Protein AF-A0A3D8I1T9-F1 (afdb_monomer_lite)

Radius of gyration: 35.29 Å; chains: 1; bounding box: 109×106×76 Å

Structure (mmCIF, N/CA/C/O backbone):
data_AF-A0A3D8I1T9-F1
#
_entry.id   AF-A0A3D8I1T9-F1
#
loop_
_atom_site.group_PDB
_atom_site.id
_atom_site.type_symbol
_atom_site.label_atom_id
_atom_site.label_alt_id
_atom_site.label_comp_id
_atom_site.label_asym_id
_atom_site.label_entity_id
_atom_site.label_seq_id
_atom_site.pdbx_PDB_ins_code
_atom_site.Cartn_x
_atom_site.Cartn_y
_atom_site.Cartn_z
_atom_site.occupancy
_atom_site.B_iso_or_equiv
_atom_site.auth_seq_id
_atom_site.auth_comp_id
_atom_site.auth_asym_id
_atom_site.auth_atom_id
_atom_site.pdbx_PDB_model_num
ATOM 1 N N . MET A 1 1 ? -14.969 22.721 32.540 1.00 66.25 1 MET A N 1
ATOM 2 C CA . MET A 1 1 ? -16.002 23.259 31.619 1.00 66.25 1 MET A CA 1
ATOM 3 C C . MET A 1 1 ? -16.688 22.075 30.941 1.00 66.25 1 MET A C 1
ATOM 5 O O . MET A 1 1 ? -16.203 20.964 31.119 1.00 66.25 1 MET A O 1
ATOM 9 N N . SER A 1 2 ? -17.805 22.265 30.230 1.00 86.94 2 SER A N 1
ATOM 10 C CA . SER A 1 2 ? -18.362 21.184 29.394 1.00 86.94 2 SER A CA 1
ATOM 11 C C . SER A 1 2 ? -17.430 20.950 28.207 1.00 86.94 2 SER A C 1
ATOM 13 O O . SER A 1 2 ? -17.032 21.927 27.578 1.00 86.94 2 SER A O 1
ATOM 15 N N . LEU A 1 3 ? -17.099 19.691 27.916 1.00 95.44 3 LEU A N 1
ATOM 16 C CA . LEU A 1 3 ? -16.288 19.310 26.757 1.00 95.44 3 LEU A CA 1
ATOM 17 C C . LEU A 1 3 ? -17.029 19.688 25.467 1.00 95.44 3 LEU A C 1
ATOM 19 O O . LEU A 1 3 ? -18.165 19.249 25.285 1.00 95.44 3 LEU A O 1
ATOM 23 N N . LYS A 1 4 ? -16.412 20.464 24.575 1.00 96.50 4 LYS A N 1
ATOM 24 C CA . LYS A 1 4 ? -16.993 20.840 23.276 1.00 96.50 4 LYS A CA 1
ATOM 25 C C . LYS A 1 4 ? -16.400 19.999 22.156 1.00 96.50 4 LYS A C 1
ATOM 27 O O . LYS A 1 4 ? -15.183 20.008 21.958 1.00 96.50 4 LYS A O 1
ATOM 32 N N . VAL A 1 5 ? -17.256 19.324 21.393 1.00 97.50 5 VAL A N 1
ATOM 33 C CA . VAL A 1 5 ? -16.841 18.408 20.323 1.00 97.50 5 VAL A CA 1
ATOM 34 C C . VAL A 1 5 ? -17.468 18.800 18.992 1.00 97.50 5 VAL A C 1
ATOM 36 O O . VAL A 1 5 ? -18.681 18.997 18.904 1.00 97.50 5 VAL A O 1
ATOM 39 N N . LEU A 1 6 ? -16.644 18.858 17.947 1.00 97.75 6 LEU A N 1
ATOM 40 C CA . LEU A 1 6 ? -17.100 18.921 16.561 1.00 97.75 6 LEU A CA 1
ATOM 41 C C . LEU A 1 6 ? -17.072 17.517 15.946 1.00 97.75 6 LEU A C 1
ATOM 43 O O . LEU A 1 6 ? -16.026 16.870 15.960 1.00 97.75 6 LEU A O 1
ATOM 47 N N . VAL A 1 7 ? -18.184 17.061 15.368 1.00 97.81 7 VAL A N 1
ATOM 48 C CA . VAL A 1 7 ? -18.268 15.773 14.658 1.00 97.81 7 VAL A CA 1
ATOM 49 C C . VAL A 1 7 ? -18.588 16.012 13.182 1.00 97.81 7 VAL A C 1
ATOM 51 O O . VAL A 1 7 ? -19.644 16.538 12.829 1.00 97.81 7 VAL A O 1
ATOM 54 N N . VAL A 1 8 ? -17.663 15.625 12.307 1.00 97.12 8 VAL A N 1
ATOM 55 C CA . VAL A 1 8 ? -17.766 15.755 10.853 1.00 97.12 8 VAL A CA 1
ATOM 56 C C . VAL A 1 8 ? -18.301 14.452 10.269 1.00 97.12 8 VAL A C 1
ATOM 58 O O . VAL A 1 8 ? -17.578 13.462 10.202 1.00 97.12 8 VAL A O 1
ATOM 61 N N . GLY A 1 9 ? -19.558 14.456 9.822 1.00 93.88 9 GLY A N 1
ATOM 62 C CA . GLY A 1 9 ? -20.265 13.271 9.328 1.00 93.88 9 GLY A CA 1
ATOM 63 C C . GLY A 1 9 ? -21.166 12.617 10.384 1.00 93.88 9 GLY A C 1
ATOM 64 O O . GLY A 1 9 ? -20.749 12.332 11.501 1.00 93.88 9 GLY A O 1
ATOM 65 N N . TYR A 1 10 ? -22.424 12.352 10.008 1.00 93.75 10 TYR A N 1
ATOM 66 C CA . TYR A 1 10 ? -23.468 11.815 10.897 1.00 93.75 10 TYR A CA 1
ATOM 67 C C . TYR A 1 10 ? -24.135 10.539 10.330 1.00 93.75 10 TYR A C 1
ATOM 69 O O . TYR A 1 10 ? -25.362 10.411 10.257 1.00 93.75 10 TYR A O 1
ATOM 77 N N . GLY A 1 11 ? -23.306 9.590 9.868 1.00 88.75 11 GLY A N 1
ATOM 78 C CA . GLY A 1 11 ? -23.700 8.184 9.637 1.00 88.75 11 GLY A CA 1
ATOM 79 C C . GLY A 1 11 ? -23.801 7.400 10.959 1.00 88.75 11 GLY A C 1
ATOM 80 O O . GLY A 1 11 ? -23.711 8.019 12.017 1.00 88.75 11 GLY A O 1
ATOM 81 N N . SER A 1 12 ? -23.951 6.061 10.961 1.00 86.88 12 SER A N 1
ATOM 82 C CA . SER A 1 12 ? -24.012 5.318 12.249 1.00 86.88 12 SER A CA 1
ATOM 83 C C . SER A 1 12 ? -22.782 5.525 13.121 1.00 86.88 12 SER A C 1
ATOM 85 O O . SER A 1 12 ? -22.929 5.653 14.331 1.00 86.88 12 SER A O 1
ATOM 87 N N . ILE A 1 13 ? -21.579 5.565 12.542 1.00 92.19 13 ILE A N 1
ATOM 88 C CA . ILE A 1 13 ? -20.362 5.716 13.344 1.00 92.19 13 ILE A CA 1
ATOM 89 C C . ILE A 1 13 ? -20.295 7.109 13.994 1.00 92.19 13 ILE A C 1
ATOM 91 O O . ILE A 1 13 ? -20.134 7.206 15.206 1.00 92.19 13 ILE A O 1
ATOM 95 N N . GLY A 1 14 ? -20.605 8.174 13.242 1.00 95.19 14 GLY A N 1
ATOM 96 C CA . GLY A 1 14 ? -20.774 9.532 13.780 1.00 95.19 14 GLY A CA 1
ATOM 97 C C . GLY A 1 14 ? -21.859 9.627 14.860 1.00 95.19 14 GLY A C 1
ATOM 98 O O . GLY A 1 14 ? -21.612 10.191 15.924 1.00 95.19 14 GLY A O 1
ATOM 99 N N . LYS A 1 15 ? -23.027 9.004 14.639 1.00 95.19 15 LYS A N 1
ATOM 100 C CA . LYS A 1 15 ? -24.106 8.895 15.641 1.00 95.19 15 LYS A CA 1
ATOM 101 C C . LYS A 1 15 ? -23.632 8.190 16.917 1.00 95.19 15 LYS A C 1
ATOM 103 O O . LYS A 1 15 ? -23.923 8.677 18.002 1.00 95.19 15 LYS A O 1
ATOM 108 N N . ARG A 1 16 ? -22.867 7.097 16.800 1.00 96.00 16 ARG A N 1
ATOM 109 C CA . ARG A 1 16 ? -22.299 6.370 17.949 1.00 96.00 16 ARG A CA 1
ATOM 110 C C . ARG A 1 16 ? -21.305 7.222 18.734 1.00 96.00 16 ARG A C 1
ATOM 112 O O . ARG A 1 16 ? -21.360 7.207 19.957 1.00 96.00 16 ARG A O 1
ATOM 119 N N . HIS A 1 17 ? -20.421 7.976 18.076 1.00 97.81 17 HIS A N 1
ATOM 120 C CA . HIS A 1 17 ? -19.531 8.897 18.795 1.00 97.81 17 HIS A CA 1
ATOM 121 C C . HIS A 1 17 ? -20.321 9.948 19.575 1.00 97.81 17 HIS A C 1
ATOM 123 O O . HIS A 1 17 ? -20.006 10.199 20.733 1.00 97.81 17 HIS A O 1
ATOM 129 N N . VAL A 1 18 ? -21.363 10.522 18.969 1.00 97.25 18 VAL A N 1
ATOM 130 C CA . VAL A 1 18 ? -22.252 11.488 19.629 1.00 97.25 18 VAL A CA 1
ATOM 131 C C . VAL A 1 18 ? -22.944 10.865 20.841 1.00 97.25 18 VAL A C 1
ATOM 133 O O . VAL A 1 18 ? -22.768 11.368 21.947 1.00 97.25 18 VAL A O 1
ATOM 136 N N . GLU A 1 19 ? -23.599 9.714 20.669 1.00 97.06 19 GLU A N 1
ATOM 137 C CA . GLU A 1 19 ? -24.240 8.958 21.753 1.00 97.06 19 GLU A CA 1
ATOM 138 C C . GLU A 1 19 ? -23.264 8.682 22.911 1.00 97.06 19 GLU A C 1
ATOM 140 O O . GLU A 1 19 ? -23.587 8.911 24.078 1.00 97.06 19 GLU A O 1
ATOM 145 N N . VAL A 1 20 ? -22.045 8.229 22.600 1.00 97.44 20 VAL A N 1
ATOM 146 C CA . VAL A 1 20 ? -21.005 7.919 23.590 1.00 97.44 20 VAL A CA 1
ATOM 147 C C . VAL A 1 20 ? -20.502 9.179 24.302 1.00 97.44 20 VAL A C 1
ATOM 149 O O . VAL A 1 20 ? -20.332 9.172 25.522 1.00 97.44 20 VAL A O 1
ATOM 152 N N . LEU A 1 21 ? -20.270 10.276 23.585 1.00 97.31 21 LEU A N 1
ATOM 153 C CA . LEU A 1 21 ? -19.734 11.509 24.168 1.00 97.31 21 LEU A CA 1
ATOM 154 C C . LEU A 1 21 ? -20.775 12.249 25.017 1.00 97.31 21 LEU A C 1
ATOM 156 O O . LEU A 1 21 ? -20.444 12.774 26.083 1.00 97.31 21 LEU A O 1
ATOM 160 N N . GLU A 1 22 ? -22.041 12.227 24.616 1.00 95.50 22 GLU A N 1
ATOM 161 C CA . GLU A 1 22 ? -23.148 12.710 25.443 1.00 95.50 22 GLU A CA 1
ATOM 162 C C . GLU A 1 22 ? -23.305 11.827 26.696 1.00 95.50 22 GLU A C 1
ATOM 164 O O . GLU A 1 22 ? -23.245 12.330 27.820 1.00 95.50 22 GLU A O 1
ATOM 169 N N . THR A 1 23 ? -23.389 10.502 26.525 1.00 95.81 23 THR A N 1
ATOM 170 C CA . THR A 1 23 ? -23.669 9.539 27.611 1.00 95.81 23 THR A CA 1
ATOM 171 C C . THR A 1 23 ? -22.547 9.415 28.644 1.00 95.81 23 THR A C 1
ATOM 173 O O . THR A 1 23 ? -22.829 9.278 29.840 1.00 95.81 23 THR A O 1
ATOM 176 N N . TYR A 1 24 ? -21.283 9.422 28.207 1.00 96.25 24 TYR A N 1
ATOM 177 C CA . TYR A 1 24 ? -20.128 9.137 29.067 1.00 96.25 24 TYR A CA 1
ATOM 178 C C . TYR A 1 24 ? -19.288 10.368 29.418 1.00 96.25 24 TYR A C 1
ATOM 180 O O . TYR A 1 24 ? -18.513 10.283 30.366 1.00 96.25 24 TYR A O 1
ATOM 188 N N . PHE A 1 25 ? -19.429 11.498 28.715 1.00 96.12 25 PHE A N 1
ATOM 189 C CA . PHE A 1 25 ? -18.633 12.709 28.975 1.00 96.12 25 PHE A CA 1
ATOM 190 C C . PHE A 1 25 ? -19.479 13.963 29.233 1.00 96.12 25 PHE A C 1
ATOM 192 O O . PHE A 1 25 ? -18.914 14.973 29.666 1.00 96.12 25 PHE A O 1
ATOM 199 N N . ASN A 1 26 ? -20.800 13.918 29.005 1.00 94.50 26 ASN A N 1
ATOM 200 C CA . ASN A 1 26 ? -21.683 15.091 29.008 1.00 94.50 26 ASN A CA 1
ATOM 201 C C . ASN A 1 26 ? -21.150 16.197 28.068 1.00 94.50 26 ASN A C 1
ATOM 203 O O . ASN A 1 26 ? -21.009 17.369 28.441 1.00 94.50 26 ASN A O 1
ATOM 207 N N . ALA A 1 27 ? -20.757 15.784 26.861 1.00 95.88 27 ALA A N 1
ATOM 208 C CA . ALA A 1 27 ? -20.202 16.661 25.841 1.00 95.88 27 ALA A CA 1
ATOM 209 C C . ALA A 1 27 ? -21.270 17.562 25.194 1.00 95.88 27 ALA A C 1
ATOM 211 O O . ALA A 1 27 ? -22.424 17.175 25.040 1.00 95.88 27 ALA A O 1
ATOM 212 N N . GLN A 1 28 ? -20.861 18.758 24.775 1.00 95.75 28 GLN A N 1
ATOM 213 C CA . GLN A 1 28 ? -21.628 19.633 23.890 1.00 95.75 28 GLN A CA 1
ATOM 214 C C . GLN A 1 28 ? -21.209 19.354 22.447 1.00 95.75 28 GLN A C 1
ATOM 216 O O . GLN A 1 28 ? -20.051 19.571 22.084 1.00 95.75 28 GLN A O 1
ATOM 221 N N . ILE A 1 29 ? -22.149 18.872 21.639 1.00 96.25 29 ILE A N 1
ATOM 222 C CA . ILE A 1 29 ? -21.902 18.418 20.271 1.00 96.25 29 ILE A CA 1
ATOM 223 C C . ILE A 1 29 ? -22.267 19.509 19.257 1.00 96.25 29 ILE A C 1
ATOM 225 O O . ILE A 1 29 ? -23.276 20.201 19.383 1.00 96.25 29 ILE A O 1
ATOM 229 N N . THR A 1 30 ? -21.448 19.656 18.221 1.00 96.75 30 THR A N 1
ATOM 230 C CA . THR A 1 30 ? -21.776 20.384 16.986 1.00 96.75 30 THR A CA 1
ATOM 231 C C . THR A 1 30 ? -21.455 19.491 15.795 1.00 96.75 30 THR A C 1
ATOM 233 O O . THR A 1 30 ? -20.473 18.748 15.825 1.00 96.75 30 THR A O 1
ATOM 236 N N . LEU A 1 31 ? -22.287 19.538 14.756 1.00 96.81 31 LEU A N 1
ATOM 237 C CA . LEU A 1 31 ? -22.197 18.628 13.614 1.00 96.81 31 LEU A CA 1
ATOM 238 C C . LEU A 1 31 ? -21.787 19.359 12.332 1.00 96.81 31 LEU A C 1
ATOM 240 O O . LEU A 1 31 ? -22.260 20.463 12.068 1.00 96.81 31 LEU A O 1
ATOM 244 N N . ILE A 1 32 ? -20.998 18.696 11.483 1.00 95.69 32 ILE A N 1
ATOM 245 C CA . ILE A 1 32 ? -20.982 18.974 10.039 1.00 95.69 32 ILE A CA 1
ATOM 246 C C . ILE A 1 32 ? -21.773 17.873 9.339 1.00 95.69 32 ILE A C 1
ATOM 248 O O . ILE A 1 32 ? -21.397 16.697 9.390 1.00 95.69 32 ILE A O 1
ATOM 252 N N . SER A 1 33 ? -22.888 18.240 8.710 1.00 92.06 33 SER A N 1
ATOM 253 C CA . SER A 1 33 ? -23.780 17.306 8.022 1.00 92.06 33 SER A CA 1
ATOM 254 C C . SER A 1 33 ? -24.688 18.039 7.037 1.00 92.06 33 SER A C 1
ATOM 256 O O . SER A 1 33 ? -25.232 19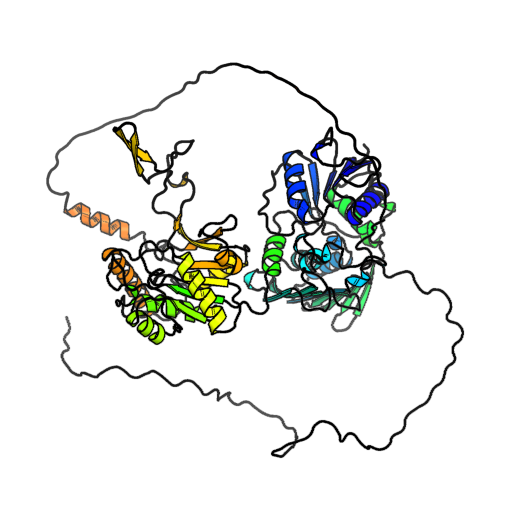.090 7.353 1.00 92.06 33 SER A O 1
ATOM 258 N N . HIS A 1 34 ? -24.935 17.437 5.871 1.00 86.56 34 HIS A N 1
ATOM 259 C CA . HIS A 1 34 ? -25.978 17.898 4.945 1.00 86.56 34 HIS A CA 1
ATOM 260 C C . HIS A 1 34 ? -27.396 17.467 5.373 1.00 86.56 34 HIS A C 1
ATOM 262 O O . HIS A 1 34 ? -28.374 17.835 4.726 1.00 86.56 34 HIS A O 1
ATOM 268 N N . GLN A 1 35 ? -27.531 16.655 6.430 1.00 87.56 35 GLN A N 1
ATOM 269 C CA . GLN A 1 35 ? -28.838 16.289 6.983 1.00 87.56 35 GLN A CA 1
ATOM 270 C C . GLN A 1 35 ? -29.417 17.475 7.781 1.00 87.56 35 GLN A C 1
ATOM 272 O O . GLN A 1 35 ? -28.667 18.103 8.530 1.00 87.56 35 GLN A O 1
ATOM 277 N N . PRO A 1 36 ? -30.732 17.757 7.695 1.00 84.19 36 PRO A N 1
ATOM 278 C CA . PRO A 1 36 ? -31.375 18.838 8.442 1.00 84.19 36 PRO A CA 1
ATOM 279 C C . PRO A 1 36 ? -31.497 18.466 9.929 1.00 84.19 36 PRO A C 1
ATOM 281 O O . PRO A 1 36 ? -32.510 17.928 10.375 1.00 84.19 36 PRO A O 1
ATOM 284 N N . LEU A 1 37 ? -30.430 18.717 10.688 1.00 89.12 37 LEU A N 1
ATOM 285 C CA . LEU A 1 37 ? -30.287 18.348 12.097 1.00 89.12 37 LEU A CA 1
ATOM 286 C C . LEU A 1 37 ? -30.089 19.592 12.980 1.00 89.12 37 LEU A C 1
ATOM 288 O O . LEU A 1 37 ? -29.505 20.579 12.525 1.00 89.12 37 LEU A O 1
ATOM 292 N N . PRO A 1 38 ? -30.513 19.556 14.258 1.00 83.25 38 PRO A N 1
ATOM 293 C CA . PRO A 1 38 ? -30.155 20.587 15.227 1.00 83.25 38 PRO A CA 1
ATOM 294 C C . PRO A 1 38 ? -28.632 20.725 15.349 1.00 83.25 38 PRO A C 1
ATOM 296 O O . PRO A 1 38 ? -27.915 19.727 15.353 1.00 83.25 38 PRO A O 1
ATOM 299 N N . HIS A 1 39 ? -28.145 21.962 15.475 1.00 82.81 39 HIS A N 1
ATOM 300 C CA . HIS A 1 39 ? -26.720 22.279 15.666 1.00 82.81 39 HIS A CA 1
ATOM 301 C C . HIS A 1 39 ? -25.776 21.709 14.583 1.00 82.81 39 HIS A C 1
ATOM 303 O O . HIS A 1 39 ? -24.593 21.473 14.847 1.00 82.81 39 HIS A O 1
ATOM 309 N N . ALA A 1 40 ? -26.289 21.515 13.362 1.00 92.75 40 ALA A N 1
ATOM 310 C CA . ALA A 1 40 ? -25.510 21.126 12.193 1.00 92.75 40 ALA A CA 1
ATOM 311 C C . ALA A 1 40 ? -25.221 22.310 11.258 1.00 92.75 40 ALA A C 1
ATOM 313 O O . ALA A 1 40 ? -26.088 23.147 11.011 1.00 92.75 40 ALA A O 1
ATOM 314 N N . TYR A 1 41 ? -24.008 22.329 10.708 1.00 93.94 41 TYR A N 1
ATOM 315 C CA . TYR A 1 41 ? -23.566 23.204 9.618 1.00 93.94 41 TYR A CA 1
ATOM 316 C C . TYR A 1 41 ? -23.337 22.349 8.362 1.00 93.94 41 TYR A C 1
ATOM 318 O O . TYR A 1 41 ? -22.987 21.169 8.482 1.00 93.94 41 TYR A O 1
ATOM 326 N N . ALA A 1 42 ? -23.516 22.901 7.157 1.00 91.12 42 ALA A N 1
ATOM 327 C CA . ALA A 1 42 ? -23.395 22.094 5.939 1.00 91.12 42 ALA A CA 1
ATOM 328 C C . ALA A 1 42 ? -21.931 21.825 5.546 1.00 91.12 42 ALA A C 1
ATOM 330 O O . ALA A 1 42 ? -21.655 20.830 4.871 1.00 91.12 42 ALA A O 1
ATOM 331 N N . SER A 1 43 ? -20.992 22.664 5.996 1.00 91.88 43 SER A N 1
ATOM 332 C CA . SER A 1 43 ? -19.556 22.538 5.729 1.00 91.88 43 SER A CA 1
ATOM 333 C C . SER A 1 43 ? -18.687 23.069 6.880 1.00 91.88 43 SER A C 1
ATOM 335 O O . SER A 1 43 ? -19.149 23.826 7.734 1.00 91.88 43 SER A O 1
ATOM 337 N N . LEU A 1 44 ? -17.400 22.696 6.899 1.00 91.44 44 LEU A N 1
ATOM 338 C CA . LEU A 1 44 ? -16.417 23.232 7.856 1.00 91.44 44 LEU A CA 1
ATOM 339 C C . LEU A 1 44 ? -16.182 24.742 7.669 1.00 91.44 44 LEU A C 1
ATOM 341 O O . LEU A 1 44 ? -15.853 25.435 8.628 1.00 91.44 44 LEU A O 1
ATOM 345 N N . GLN A 1 45 ? -16.359 25.247 6.446 1.00 89.62 45 GLN A N 1
ATOM 346 C CA . GLN A 1 45 ? -16.190 26.650 6.067 1.00 89.62 45 GLN A CA 1
ATOM 347 C C . GLN A 1 45 ? -17.292 27.558 6.640 1.00 89.62 45 GLN A C 1
ATOM 349 O O . GLN A 1 45 ? -17.065 28.751 6.821 1.00 89.62 45 GLN A O 1
ATOM 354 N N . GLU A 1 46 ? -18.471 27.006 6.936 1.00 89.62 46 GLU A N 1
ATOM 355 C CA . GLU A 1 46 ? -19.601 27.734 7.534 1.00 89.62 46 GLU A CA 1
ATOM 356 C C . GLU A 1 46 ? -19.501 27.878 9.062 1.00 89.62 46 GLU A C 1
ATOM 358 O O . GLU A 1 46 ? -20.298 28.602 9.662 1.00 89.62 46 GLU A O 1
ATOM 363 N N . LEU A 1 47 ? -18.540 27.210 9.716 1.00 91.31 47 LEU A N 1
ATOM 364 C CA . LEU A 1 47 ? -18.361 27.316 11.165 1.00 91.31 47 LEU A CA 1
ATOM 365 C C . LEU A 1 47 ? -17.841 28.710 11.557 1.00 91.31 47 LEU A C 1
ATOM 367 O O . LEU A 1 47 ? -16.723 29.069 11.186 1.00 91.31 47 LEU A O 1
ATOM 371 N N . PRO A 1 48 ? -18.563 29.473 12.402 1.00 84.44 48 PRO A N 1
ATOM 372 C CA . PRO A 1 48 ? -18.161 30.836 12.757 1.00 84.44 48 PRO A CA 1
ATOM 373 C C . PRO A 1 48 ? -16.894 30.894 13.626 1.00 84.44 48 PRO A C 1
ATOM 375 O O . PRO A 1 48 ? -16.200 31.908 13.634 1.00 84.44 48 PRO A O 1
ATOM 378 N N . GLN A 1 49 ? -16.588 29.831 14.379 1.00 90.00 49 GLN A N 1
ATOM 379 C CA . GLN A 1 49 ? -15.395 29.733 15.226 1.00 90.00 49 GLN A CA 1
ATOM 380 C C . GLN A 1 49 ? -14.856 28.299 15.248 1.00 90.00 49 GLN A C 1
ATOM 382 O O . GLN A 1 49 ? -15.085 27.551 16.198 1.00 90.00 49 GLN A O 1
ATOM 387 N N . ILE A 1 50 ? -14.105 27.909 14.214 1.00 91.31 50 ILE A N 1
ATOM 388 C CA . ILE A 1 50 ? -13.567 26.543 14.107 1.00 91.31 50 ILE A CA 1
ATOM 389 C C . ILE A 1 50 ? -12.673 26.143 15.293 1.00 91.31 50 ILE A C 1
ATOM 391 O O . ILE A 1 50 ? -12.693 24.993 15.693 1.00 91.31 50 ILE A O 1
ATOM 395 N N . ASN A 1 51 ? -11.969 27.088 15.927 1.00 92.69 51 ASN A N 1
ATOM 396 C CA . ASN A 1 51 ? -11.095 26.826 17.080 1.00 92.69 51 ASN A CA 1
ATOM 397 C C . ASN A 1 51 ? -11.814 26.764 18.448 1.00 92.69 51 ASN A C 1
ATOM 399 O O . ASN A 1 51 ? -11.151 26.588 19.476 1.00 92.69 51 ASN A O 1
ATOM 403 N N . ALA A 1 52 ? -13.145 26.896 18.491 1.00 93.75 52 ALA A N 1
ATOM 404 C CA . ALA A 1 52 ? -13.925 26.914 19.735 1.00 93.75 52 ALA A CA 1
ATOM 405 C C . ALA A 1 52 ? -14.167 25.528 20.368 1.00 93.75 52 ALA A C 1
ATOM 407 O O . ALA A 1 52 ? -14.703 25.465 21.478 1.00 93.75 52 ALA A O 1
ATOM 408 N N . PHE A 1 53 ? -13.793 24.440 19.685 1.00 96.06 53 PHE A N 1
ATOM 409 C CA . PHE A 1 53 ? -13.948 23.065 20.170 1.00 96.06 53 PHE A CA 1
ATOM 410 C C . PHE A 1 53 ? -12.649 22.533 20.784 1.00 96.06 53 PHE A C 1
ATOM 412 O O . PHE A 1 53 ? -11.543 22.943 20.404 1.00 96.06 53 PHE A O 1
ATOM 419 N N . ASP A 1 54 ? -12.792 21.604 21.721 1.00 95.25 54 ASP A N 1
ATOM 420 C CA . ASP A 1 54 ? -11.688 20.931 22.407 1.00 95.25 54 ASP A CA 1
ATOM 421 C C . ASP A 1 54 ? -11.243 19.681 21.630 1.00 95.25 54 ASP A C 1
ATOM 423 O O . ASP A 1 54 ? -10.056 19.359 21.575 1.00 95.25 54 ASP A O 1
ATOM 427 N N . TYR A 1 55 ? -12.205 19.010 20.988 1.00 97.38 55 TYR A N 1
ATOM 428 C CA . TYR A 1 55 ? -12.028 17.728 20.313 1.00 97.38 55 TYR A CA 1
ATOM 429 C C . TYR A 1 55 ? -12.770 17.695 18.969 1.00 97.38 55 TYR A C 1
ATOM 431 O O . TYR A 1 55 ? -13.881 18.214 18.847 1.00 97.38 55 TYR A O 1
ATOM 439 N N . TYR A 1 56 ? -12.148 17.089 17.959 1.00 98.00 56 TYR A N 1
ATOM 440 C CA . TYR A 1 56 ? -12.627 17.072 16.577 1.00 98.00 56 TYR A CA 1
ATOM 441 C C . TYR A 1 56 ? -12.666 15.620 16.105 1.00 98.00 56 TYR A C 1
ATOM 443 O O . TYR A 1 56 ? -11.662 14.919 16.206 1.00 98.00 56 TYR A O 1
ATOM 451 N N . ILE A 1 57 ? -13.807 15.164 15.597 1.00 98.25 57 ILE A N 1
ATOM 452 C CA . ILE A 1 57 ? -14.016 13.799 15.105 1.00 98.25 57 ILE A CA 1
ATOM 453 C C . ILE A 1 57 ? -14.346 13.852 13.619 1.00 98.25 57 ILE A C 1
ATOM 455 O O . ILE A 1 57 ? -15.282 14.538 13.215 1.00 98.25 57 ILE A O 1
ATOM 459 N N . ILE A 1 58 ? -13.616 13.089 12.812 1.00 97.75 58 ILE A N 1
ATOM 460 C CA . ILE A 1 58 ? -13.911 12.848 11.402 1.00 97.75 58 ILE A CA 1
ATOM 461 C C . ILE A 1 58 ? -14.529 11.453 11.293 1.00 97.75 58 ILE A C 1
ATOM 463 O O . ILE A 1 58 ? -13.842 10.450 11.450 1.00 97.75 58 ILE A O 1
ATOM 467 N N . ALA A 1 59 ? -15.837 11.422 11.046 1.00 96.12 59 ALA A N 1
ATOM 468 C CA . ALA A 1 59 ? -16.698 10.242 10.925 1.00 96.12 59 ALA A CA 1
ATOM 469 C C . ALA A 1 59 ? -17.510 10.279 9.605 1.00 96.12 59 ALA A C 1
ATOM 471 O O . ALA A 1 59 ? -18.642 9.791 9.505 1.00 96.12 59 ALA A O 1
ATOM 472 N N . SER A 1 60 ? -16.942 10.939 8.595 1.00 92.00 60 SER A N 1
ATOM 473 C CA . SER A 1 60 ? -17.438 11.017 7.220 1.00 92.00 60 SER A CA 1
ATOM 474 C C . SER A 1 60 ? -17.105 9.735 6.435 1.00 92.00 60 SER A C 1
ATOM 476 O O . SER A 1 60 ? -16.396 8.882 6.950 1.00 92.00 60 SER A O 1
ATOM 478 N N . PRO A 1 61 ? -17.557 9.571 5.179 1.00 87.25 61 PRO A N 1
ATOM 479 C CA . PRO A 1 61 ? -17.023 8.522 4.309 1.00 87.25 61 PRO A CA 1
ATOM 480 C C . PRO A 1 61 ? -15.505 8.660 4.105 1.00 87.25 61 PRO A C 1
ATOM 482 O O . PRO A 1 61 ? -15.011 9.783 3.970 1.00 87.25 61 PRO A O 1
ATOM 485 N N . THR A 1 62 ? -14.797 7.530 4.010 1.00 88.62 62 THR A N 1
ATOM 486 C CA . THR A 1 62 ? -13.325 7.447 3.941 1.00 88.62 62 THR A CA 1
ATOM 487 C C . THR A 1 62 ? -12.704 8.368 2.891 1.00 88.62 62 THR A C 1
ATOM 489 O O . THR A 1 62 ? -11.783 9.111 3.208 1.00 88.62 62 THR A O 1
ATOM 492 N N . HIS A 1 63 ? -13.265 8.417 1.678 1.00 86.12 63 HIS A N 1
ATOM 493 C CA . HIS A 1 63 ? -12.776 9.271 0.580 1.00 86.12 63 HIS A CA 1
ATOM 494 C C . HIS A 1 63 ? -12.836 10.789 0.852 1.00 86.12 63 HIS A C 1
ATOM 496 O O . HIS A 1 63 ? -12.396 11.592 0.033 1.00 86.12 63 HIS A O 1
ATOM 502 N N . LYS A 1 64 ? -13.412 11.213 1.986 1.00 91.00 64 LYS A N 1
ATOM 503 C CA . LYS A 1 64 ? -13.392 12.605 2.464 1.00 91.00 64 LYS A CA 1
ATOM 504 C C . LYS A 1 64 ? -12.436 12.832 3.637 1.00 91.00 64 LYS A C 1
ATOM 506 O O . LYS A 1 64 ? -12.231 13.979 4.030 1.00 91.00 64 LYS A O 1
ATOM 511 N N . HIS A 1 65 ? -11.842 11.778 4.204 1.00 93.44 65 HIS A N 1
ATOM 512 C CA . HIS A 1 65 ? -10.947 11.882 5.360 1.00 93.44 65 HIS A CA 1
ATOM 513 C C . HIS A 1 65 ? -9.742 12.770 5.065 1.00 93.44 65 HIS A C 1
ATOM 515 O O . HIS A 1 65 ? -9.428 13.634 5.878 1.00 93.44 65 HIS A O 1
ATOM 521 N N . PHE A 1 66 ? -9.114 12.622 3.894 1.00 93.00 66 PHE A N 1
ATOM 522 C CA . PHE A 1 66 ? -7.969 13.447 3.507 1.00 93.00 66 PHE A CA 1
ATOM 523 C C . PHE A 1 66 ? -8.312 14.941 3.437 1.00 93.00 66 PHE A C 1
ATOM 525 O O . PHE A 1 66 ? -7.595 15.760 4.011 1.00 93.00 66 PHE A O 1
ATOM 532 N N . GLU A 1 67 ? -9.423 15.307 2.790 1.00 94.06 67 GLU A N 1
ATOM 533 C CA . GLU A 1 67 ? -9.858 16.705 2.690 1.00 94.06 67 GLU A CA 1
ATOM 534 C C . GLU A 1 67 ? -10.171 17.290 4.074 1.00 94.06 67 GLU A C 1
ATOM 536 O O . GLU A 1 67 ? -9.600 18.317 4.453 1.00 94.06 67 GLU A O 1
ATOM 541 N N . HIS A 1 68 ? -11.017 16.609 4.855 1.00 95.50 68 HIS A N 1
ATOM 542 C CA . HIS A 1 68 ? -11.411 17.062 6.188 1.00 95.50 68 HIS A CA 1
ATOM 543 C C . HIS A 1 68 ? -10.216 17.154 7.149 1.00 95.50 68 HIS A C 1
ATOM 545 O O . HIS A 1 68 ? -10.099 18.143 7.875 1.00 95.50 68 HIS A O 1
ATOM 551 N N . LEU A 1 69 ? -9.309 16.169 7.139 1.00 95.81 69 LEU A N 1
ATOM 552 C CA . LEU A 1 69 ? -8.128 16.161 8.003 1.00 95.81 69 LEU A CA 1
ATOM 553 C C . LEU A 1 69 ? -7.158 17.274 7.616 1.00 95.81 69 LEU A C 1
ATOM 555 O O . LEU A 1 69 ? -6.740 18.033 8.487 1.00 95.81 69 LEU A O 1
ATOM 559 N N . ARG A 1 70 ? -6.856 17.429 6.319 1.00 94.88 70 ARG A N 1
ATOM 560 C CA . ARG A 1 70 ? -5.986 18.507 5.827 1.00 94.88 70 ARG A CA 1
ATOM 561 C C . ARG A 1 70 ? -6.549 19.879 6.186 1.00 94.88 70 ARG A C 1
ATOM 563 O O . ARG A 1 70 ? -5.788 20.762 6.573 1.00 94.88 70 ARG A O 1
ATOM 570 N N . MET A 1 71 ? -7.864 20.070 6.071 1.00 94.25 71 MET A N 1
ATOM 571 C CA . MET A 1 71 ? -8.519 21.316 6.470 1.00 94.25 71 MET A CA 1
ATOM 572 C C . MET A 1 71 ? -8.411 21.569 7.974 1.00 94.25 71 MET A C 1
ATOM 574 O O . MET A 1 71 ? -7.938 22.635 8.363 1.00 94.25 71 MET A O 1
ATOM 578 N N . LEU A 1 72 ? -8.813 20.611 8.815 1.00 95.69 72 LEU A N 1
ATOM 579 C CA . LEU A 1 72 ? -8.767 20.771 10.272 1.00 95.69 72 LEU A CA 1
ATOM 580 C C . LEU A 1 72 ? -7.337 21.003 10.771 1.00 95.69 72 LEU A C 1
ATOM 582 O O . LEU A 1 72 ? -7.107 21.935 11.531 1.00 95.69 72 LEU A O 1
ATOM 586 N N . ASP A 1 73 ? -6.365 20.234 10.284 1.00 95.12 73 ASP A N 1
ATOM 587 C CA . ASP A 1 73 ? -4.961 20.366 10.685 1.00 95.12 73 ASP A CA 1
ATOM 588 C C . ASP A 1 73 ? -4.292 21.664 10.175 1.00 95.12 73 ASP A C 1
ATOM 590 O O . ASP A 1 73 ? -3.296 22.118 10.734 1.00 95.12 73 ASP A O 1
ATOM 594 N N . THR A 1 74 ? -4.864 22.309 9.150 1.00 93.44 74 THR A N 1
ATOM 595 C CA . THR A 1 74 ? -4.435 23.643 8.681 1.00 93.44 74 THR A CA 1
ATOM 596 C C . THR A 1 74 ? -5.093 24.780 9.471 1.00 93.44 74 THR A C 1
ATOM 598 O O . THR A 1 74 ? -4.457 25.802 9.731 1.00 93.44 74 THR A O 1
ATOM 601 N N . LEU A 1 75 ? -6.381 24.641 9.808 1.00 91.69 75 LEU A N 1
ATOM 602 C CA . LEU A 1 75 ? -7.211 25.704 10.396 1.00 91.69 75 LEU A CA 1
ATOM 603 C C . LEU A 1 75 ? -7.182 25.729 11.934 1.00 91.69 75 LEU A C 1
ATOM 605 O O . LEU A 1 75 ? -7.510 26.755 12.542 1.00 91.69 75 LEU A O 1
ATOM 609 N N . CYS A 1 76 ? -6.802 24.616 12.557 1.00 93.12 76 CYS A N 1
ATOM 610 C CA . CYS A 1 76 ? -6.696 24.461 14.001 1.00 93.12 76 CYS A CA 1
ATOM 611 C C . CYS A 1 76 ? -5.243 24.339 14.469 1.00 93.12 76 CYS A C 1
ATOM 613 O O . CYS A 1 76 ? -4.358 23.905 13.733 1.00 93.12 76 CYS A O 1
ATOM 615 N N . GLU A 1 77 ? -5.002 24.720 15.721 1.00 93.62 77 GLU A N 1
ATOM 616 C CA . GLU A 1 77 ? -3.694 24.636 16.369 1.00 93.62 77 GLU A CA 1
ATOM 617 C C . GLU A 1 77 ? -3.864 24.261 17.846 1.00 93.62 77 GLU A C 1
ATOM 619 O O . GLU A 1 77 ? -4.784 24.738 18.518 1.00 93.62 77 GLU A O 1
ATOM 624 N N . ASN A 1 78 ? -2.980 23.394 18.349 1.00 94.88 78 ASN A N 1
ATOM 625 C CA . ASN A 1 78 ? -3.029 22.794 19.684 1.00 94.88 78 ASN A CA 1
ATOM 626 C C . ASN A 1 78 ? -4.346 22.045 19.984 1.00 94.88 78 ASN A C 1
ATOM 628 O O . ASN A 1 78 ? -4.837 22.071 21.116 1.00 94.88 78 ASN A O 1
ATOM 632 N N . LYS A 1 79 ? -4.941 21.389 18.977 1.00 95.19 79 LYS A N 1
ATOM 633 C CA . LYS A 1 79 ? -6.187 20.613 19.111 1.00 95.19 79 LYS A CA 1
ATOM 634 C C . LYS A 1 79 ? -5.963 19.104 19.016 1.00 95.19 79 LYS A C 1
ATOM 636 O O . LYS A 1 79 ? -4.939 18.639 18.517 1.00 95.19 79 LYS A O 1
ATOM 641 N N . ILE A 1 80 ? -6.954 18.342 19.481 1.00 95.38 80 ILE A N 1
ATOM 642 C CA . ILE A 1 80 ? -7.013 16.886 19.324 1.00 95.38 80 ILE A CA 1
ATOM 643 C C . ILE A 1 80 ? -7.966 16.551 18.174 1.00 95.38 80 ILE A C 1
ATOM 645 O O . ILE A 1 80 ? -9.158 16.856 18.251 1.00 95.38 80 ILE A O 1
ATOM 649 N N . ILE A 1 81 ? -7.455 15.891 17.138 1.00 96.50 81 ILE A N 1
ATOM 650 C CA . ILE A 1 81 ? -8.230 15.424 15.985 1.00 96.50 81 ILE A CA 1
ATOM 651 C C . ILE A 1 81 ? -8.247 13.893 16.003 1.00 96.50 81 ILE A C 1
ATOM 653 O O . ILE A 1 81 ? -7.217 13.238 16.141 1.00 96.50 81 ILE A O 1
ATOM 657 N N . PHE A 1 82 ? -9.425 13.308 15.862 1.00 96.50 82 PHE A N 1
ATOM 658 C CA . PHE A 1 82 ? -9.643 11.873 15.764 1.00 96.50 82 PHE A CA 1
ATOM 659 C C . PHE A 1 82 ? -10.289 11.559 14.417 1.00 96.50 82 PHE A C 1
ATOM 661 O O . PHE A 1 82 ? -11.243 12.225 14.016 1.00 96.50 82 PHE A O 1
ATOM 668 N N . VAL A 1 83 ? -9.770 10.557 13.717 1.00 96.00 83 VAL A N 1
ATOM 669 C CA . VAL A 1 83 ? -10.224 10.154 12.382 1.00 96.00 83 VAL A CA 1
ATOM 670 C C . VAL A 1 83 ? -10.649 8.698 12.433 1.00 96.00 83 VAL A C 1
ATOM 672 O O . VAL A 1 83 ? -9.884 7.853 12.897 1.00 96.00 83 VAL A O 1
ATOM 675 N N . GLU A 1 84 ? -11.860 8.389 11.981 1.00 95.06 84 GLU A N 1
ATOM 676 C CA . GLU A 1 84 ? -12.326 7.004 11.927 1.00 95.06 84 GLU A CA 1
ATOM 677 C C . GLU A 1 84 ? -11.530 6.140 10.941 1.00 95.06 84 GLU A C 1
ATOM 679 O O . GLU A 1 84 ? -10.833 6.641 10.054 1.00 95.06 84 GLU A O 1
ATOM 684 N N . LYS A 1 85 ? -11.600 4.817 11.129 1.00 92.12 85 LYS A N 1
ATOM 685 C CA . LYS A 1 85 ? -10.862 3.857 10.294 1.00 92.12 85 LYS A CA 1
ATOM 686 C C . LYS A 1 85 ? -11.607 3.548 8.981 1.00 92.12 85 LYS A C 1
ATOM 688 O O . LYS A 1 85 ? -12.837 3.469 8.987 1.00 92.12 85 LYS A O 1
ATOM 693 N N . PRO A 1 86 ? -10.885 3.222 7.892 1.00 88.88 86 PRO A N 1
ATOM 694 C CA . PRO A 1 86 ? -9.442 3.395 7.721 1.00 88.88 86 PRO A CA 1
ATOM 695 C C . PRO A 1 86 ? -9.096 4.880 7.539 1.00 88.88 86 PRO A C 1
ATOM 697 O O . PRO A 1 86 ? -9.942 5.681 7.151 1.00 88.88 86 PRO A O 1
ATOM 700 N N . LEU A 1 87 ? -7.839 5.247 7.809 1.00 88.81 87 LEU A N 1
ATOM 701 C CA . LEU A 1 87 ? -7.397 6.644 7.750 1.00 88.81 87 LEU A CA 1
ATOM 702 C C . LEU A 1 87 ? -7.679 7.270 6.374 1.00 88.81 87 LEU A C 1
ATOM 704 O O . LEU A 1 87 ? -8.296 8.327 6.315 1.00 88.81 87 LEU A O 1
ATOM 708 N N . PHE A 1 88 ? -7.285 6.584 5.297 1.00 87.56 88 PHE A N 1
ATOM 709 C CA . PHE A 1 88 ? -7.562 6.951 3.906 1.00 87.56 88 PHE A CA 1
ATOM 710 C C . PHE A 1 88 ? -7.861 5.694 3.068 1.00 87.56 88 PHE A C 1
ATOM 712 O O . PHE A 1 88 ? -7.516 4.574 3.448 1.00 87.56 88 PHE A O 1
ATOM 719 N N . GLU A 1 89 ? -8.460 5.887 1.898 1.00 82.88 89 GLU A N 1
ATOM 720 C CA . GLU A 1 89 ? -8.730 4.873 0.872 1.00 82.88 89 GLU A CA 1
ATOM 721 C C . GLU A 1 89 ? -7.528 4.592 -0.053 1.00 82.88 89 GLU A C 1
ATOM 723 O O . GLU A 1 89 ? -7.522 3.608 -0.802 1.00 82.88 89 GLU A O 1
ATOM 728 N N . GLN A 1 90 ? -6.517 5.460 -0.021 1.00 76.31 90 GLN A N 1
ATOM 729 C CA . GLN A 1 90 ? -5.267 5.383 -0.780 1.00 76.31 90 GLN A CA 1
ATOM 730 C C . GLN A 1 90 ? -4.132 6.076 -0.011 1.00 76.31 90 GLN A C 1
ATOM 732 O O . GLN A 1 90 ? -4.390 6.813 0.943 1.00 76.31 90 GLN A O 1
ATOM 737 N N . ASP A 1 91 ? -2.876 5.860 -0.407 1.00 75.69 91 ASP A N 1
ATOM 738 C CA . ASP A 1 91 ? -1.762 6.603 0.185 1.00 75.69 91 ASP A CA 1
ATOM 739 C C . ASP A 1 91 ? -1.715 8.029 -0.390 1.00 75.69 91 ASP A C 1
ATOM 741 O O . ASP A 1 91 ? -1.512 8.238 -1.583 1.00 75.69 91 ASP A O 1
ATOM 745 N N . TYR A 1 92 ? -1.947 9.017 0.473 1.00 76.25 92 TYR A N 1
ATOM 746 C CA . TYR A 1 92 ? -1.847 10.441 0.146 1.00 76.25 92 TYR A CA 1
ATOM 747 C C . TYR A 1 92 ? -0.497 11.057 0.541 1.00 76.25 92 TYR A C 1
ATOM 749 O O . TYR A 1 92 ? -0.306 12.260 0.355 1.00 76.25 92 TYR A O 1
ATOM 757 N N . HIS A 1 93 ? 0.400 10.277 1.158 1.00 73.00 93 HIS A N 1
ATOM 758 C CA . HIS A 1 93 ? 1.628 10.751 1.804 1.00 73.00 93 HIS A CA 1
ATOM 759 C C . HIS A 1 93 ? 1.389 11.975 2.714 1.00 73.00 93 HIS A C 1
ATOM 761 O O . HIS A 1 93 ? 2.175 12.925 2.737 1.00 73.00 93 HIS A O 1
ATOM 767 N N . PHE A 1 94 ? 0.265 11.974 3.443 1.00 82.56 94 PHE A N 1
ATOM 768 C CA . PHE A 1 94 ? -0.154 13.097 4.279 1.00 82.56 94 PHE A CA 1
ATOM 769 C C . PHE A 1 94 ? 0.877 13.377 5.380 1.00 82.56 94 PHE A C 1
ATOM 771 O O . PHE A 1 94 ? 1.095 12.556 6.269 1.00 82.56 94 PHE A O 1
ATOM 778 N N . GLN A 1 95 ? 1.475 14.566 5.335 1.00 83.75 95 GLN A N 1
ATOM 779 C CA . GLN A 1 95 ? 2.345 15.079 6.387 1.00 83.75 95 GLN A CA 1
ATOM 780 C C . GLN A 1 95 ? 1.526 15.991 7.298 1.00 83.75 95 GLN A C 1
ATOM 782 O O . GLN A 1 95 ? 1.010 17.014 6.848 1.00 83.75 95 GLN A O 1
ATOM 787 N N . ALA A 1 96 ? 1.417 15.619 8.573 1.00 87.12 96 ALA A N 1
ATOM 788 C CA . ALA A 1 96 ? 0.776 16.460 9.574 1.00 87.12 96 ALA A CA 1
ATOM 789 C C . ALA A 1 96 ? 1.552 17.768 9.779 1.00 87.12 96 ALA A C 1
ATOM 791 O O . ALA A 1 96 ? 2.784 17.795 9.739 1.00 87.12 96 ALA A O 1
ATOM 792 N N . SER A 1 97 ? 0.827 18.837 10.091 1.00 89.56 97 SER A N 1
ATOM 793 C CA . SER A 1 97 ? 1.361 20.173 10.377 1.00 89.56 97 SER A CA 1
ATOM 794 C C . SER A 1 97 ? 2.306 20.226 11.588 1.00 89.56 97 SER A C 1
ATOM 796 O O . SER A 1 97 ? 3.026 21.208 11.770 1.00 89.56 97 SER A O 1
ATOM 798 N N . GLY A 1 98 ? 2.255 19.207 12.455 1.00 89.62 98 GLY A N 1
ATOM 799 C CA . GLY A 1 98 ? 2.910 19.177 13.765 1.00 89.62 98 GLY A CA 1
ATOM 800 C C . GLY A 1 98 ? 2.214 20.024 14.840 1.00 89.62 98 GLY A C 1
ATOM 801 O O . GLY A 1 98 ? 2.679 20.049 15.977 1.00 89.62 98 GLY A O 1
ATOM 802 N N . LYS A 1 99 ? 1.109 20.707 14.507 1.00 92.75 99 LYS A N 1
ATOM 803 C CA . LYS A 1 99 ? 0.381 21.623 15.404 1.00 92.75 99 LYS A CA 1
ATOM 804 C C . LYS A 1 99 ? -0.715 20.957 16.230 1.00 92.75 99 LYS A C 1
ATOM 806 O O . LYS A 1 99 ? -1.175 21.541 17.207 1.00 92.75 99 LYS A O 1
ATOM 811 N N . ASN A 1 100 ? -1.179 19.785 15.808 1.00 93.75 100 ASN A N 1
ATOM 812 C CA . ASN A 1 100 ? -2.330 19.09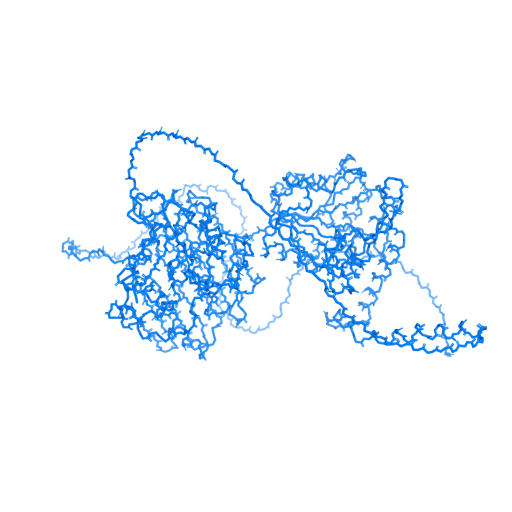3 16.381 1.00 93.75 100 ASN A CA 1
ATOM 813 C C . ASN A 1 100 ? -1.977 17.638 16.705 1.00 93.75 100 ASN A C 1
ATOM 815 O O . ASN A 1 100 ? -1.145 17.020 16.040 1.00 93.75 100 ASN A O 1
ATOM 819 N N . THR A 1 101 ? -2.644 17.074 17.709 1.00 92.88 101 THR A N 1
ATOM 820 C CA . THR A 1 101 ? -2.508 15.658 18.067 1.00 92.88 101 THR A CA 1
ATOM 821 C C . THR A 1 101 ? -3.549 14.858 17.295 1.00 92.88 101 THR A C 1
ATOM 823 O O . THR A 1 101 ? -4.745 15.047 17.513 1.00 92.88 101 THR A O 1
ATOM 826 N N . ILE A 1 102 ? -3.107 13.972 16.399 1.00 93.44 102 ILE A N 1
ATOM 827 C CA . ILE A 1 102 ? -3.987 13.225 15.490 1.00 93.44 102 ILE A CA 1
ATOM 828 C C . ILE A 1 102 ? -4.004 11.732 15.861 1.00 93.44 102 ILE A C 1
ATOM 830 O O . ILE A 1 102 ? -2.949 11.110 15.992 1.00 93.44 102 ILE A O 1
ATOM 834 N N . PHE A 1 103 ? -5.203 11.161 16.007 1.00 93.19 103 PHE A N 1
ATOM 835 C CA . PHE A 1 103 ? -5.453 9.752 16.342 1.00 93.19 103 PHE A CA 1
ATOM 836 C C . PHE A 1 103 ? -6.331 9.062 15.288 1.00 93.19 103 PHE A C 1
ATOM 838 O O . PHE A 1 103 ? -7.198 9.706 14.698 1.00 93.19 103 PHE A O 1
ATOM 845 N N . VAL A 1 104 ? -6.165 7.744 15.108 1.00 93.62 104 VAL A N 1
ATOM 846 C CA . VAL A 1 104 ? -6.981 6.926 14.182 1.00 93.62 104 VAL A CA 1
ATOM 847 C C . VAL A 1 104 ? -7.827 5.887 14.935 1.00 93.62 104 VAL A C 1
ATOM 849 O O . VAL A 1 104 ? -7.330 5.234 15.854 1.00 93.62 104 VAL A O 1
ATOM 852 N N . GLY A 1 105 ? -9.095 5.726 14.543 1.00 93.94 105 GLY A N 1
ATOM 853 C CA . GLY A 1 105 ? -10.182 5.033 15.256 1.00 93.94 105 GLY A CA 1
ATOM 854 C C . GLY A 1 105 ? -10.145 3.505 15.368 1.00 93.94 105 GLY A C 1
ATOM 855 O O . GLY A 1 105 ? -11.165 2.838 15.216 1.00 93.94 105 GLY A O 1
ATOM 856 N N . PHE A 1 106 ? -9.001 2.906 15.694 1.00 94.38 106 PHE A N 1
ATOM 857 C CA . PHE A 1 106 ? -8.901 1.454 15.900 1.00 94.38 106 PHE A CA 1
ATOM 858 C C . PHE A 1 106 ? -9.395 1.005 17.290 1.00 94.38 106 PHE A C 1
ATOM 860 O O . PHE A 1 106 ? -8.644 0.482 18.116 1.00 94.38 106 PHE A O 1
ATOM 867 N N . CYS A 1 107 ? -10.699 1.175 17.541 1.00 94.81 107 CYS A N 1
ATOM 868 C CA . CYS A 1 107 ? -11.352 0.923 18.834 1.00 94.81 107 CYS A CA 1
ATOM 869 C C . CYS A 1 107 ? -11.156 -0.497 19.406 1.00 94.81 107 CYS A C 1
ATOM 871 O O . CYS A 1 107 ? -11.179 -0.677 20.622 1.00 94.81 107 CYS A O 1
ATOM 873 N N . LEU A 1 108 ? -10.894 -1.510 18.573 1.00 95.38 108 LEU A N 1
ATOM 874 C CA . LEU A 1 108 ? -10.655 -2.877 19.052 1.00 95.38 108 LEU A CA 1
ATOM 875 C C . LEU A 1 108 ? -9.342 -3.050 19.819 1.00 95.38 108 LEU A C 1
ATOM 877 O O . LEU A 1 108 ? -9.232 -4.006 20.580 1.00 95.38 108 LEU A O 1
ATOM 881 N N . ARG A 1 109 ? -8.387 -2.112 19.746 1.00 94.94 109 ARG A N 1
ATOM 882 C CA . ARG A 1 109 ? -7.214 -2.123 20.643 1.00 94.94 109 ARG A CA 1
ATOM 883 C C . ARG A 1 109 ? -7.583 -1.995 22.131 1.00 94.94 109 ARG A C 1
ATOM 885 O O . ARG A 1 109 ? -6.747 -2.260 22.988 1.00 94.94 109 ARG A O 1
ATOM 892 N N . PHE A 1 110 ? -8.827 -1.632 22.452 1.00 95.50 110 PHE A N 1
ATOM 893 C CA . PHE A 1 110 ? -9.371 -1.593 23.814 1.00 95.50 110 PHE A CA 1
ATOM 894 C C . PHE A 1 110 ? -10.079 -2.896 24.235 1.00 95.50 110 PHE A C 1
ATOM 896 O O . PHE A 1 110 ? -10.588 -2.980 25.348 1.00 95.50 110 PHE A O 1
ATOM 903 N N . HIS A 1 111 ? -10.110 -3.925 23.381 1.00 96.69 111 HIS A N 1
ATOM 904 C CA . HIS A 1 111 ? -10.767 -5.200 23.672 1.00 96.69 111 HIS A CA 1
ATOM 905 C C . HIS A 1 111 ? -10.008 -6.001 24.760 1.00 96.69 111 HIS A C 1
ATOM 907 O O . HIS A 1 111 ? -8.813 -6.264 24.576 1.00 96.69 111 HIS A O 1
ATOM 913 N N . PRO A 1 112 ? -10.658 -6.470 25.851 1.00 96.19 112 PRO A N 1
ATOM 914 C CA . PRO A 1 112 ? -9.984 -7.134 26.978 1.00 96.19 112 PRO A CA 1
ATOM 915 C C . PRO A 1 112 ? -9.089 -8.318 26.606 1.00 96.19 112 PRO A C 1
ATOM 917 O O . PRO A 1 112 ? -7.977 -8.441 27.125 1.00 96.19 112 PRO A O 1
ATOM 920 N N . ILE A 1 113 ? -9.545 -9.155 25.666 1.00 97.25 113 ILE A N 1
ATOM 921 C CA . ILE A 1 113 ? -8.779 -10.295 25.137 1.00 97.25 113 ILE A CA 1
ATOM 922 C C . ILE A 1 113 ? -7.390 -9.870 24.646 1.00 97.25 113 ILE A C 1
ATOM 924 O O . ILE A 1 113 ? -6.408 -10.524 24.982 1.00 97.25 113 ILE A O 1
ATOM 928 N N . PHE A 1 114 ? -7.263 -8.771 23.897 1.00 96.06 114 PHE A N 1
ATOM 929 C CA . PHE A 1 114 ? -5.963 -8.364 23.357 1.00 96.06 114 PHE A CA 1
ATOM 930 C C . PHE A 1 114 ? -4.991 -7.901 24.444 1.00 96.06 114 PHE A C 1
ATOM 932 O O . PHE A 1 114 ? -3.791 -8.133 24.318 1.00 96.06 114 PHE A O 1
ATOM 939 N N . TRP A 1 115 ? -5.485 -7.305 25.532 1.00 94.69 115 TRP A N 1
ATOM 940 C CA . TRP A 1 115 ? -4.652 -6.956 26.686 1.00 94.69 115 TRP A CA 1
ATOM 941 C C . TRP A 1 115 ? -4.199 -8.199 27.456 1.00 94.69 115 TRP A C 1
ATOM 943 O O . TRP A 1 115 ? -3.019 -8.297 27.786 1.00 94.69 115 TRP A O 1
ATOM 953 N N . HIS A 1 116 ? -5.077 -9.190 27.637 1.00 94.06 116 HIS A N 1
ATOM 954 C CA . HIS A 1 116 ? -4.704 -10.492 28.205 1.00 94.06 116 HIS A CA 1
ATOM 955 C C . HIS A 1 116 ? -3.648 -11.203 27.345 1.00 94.06 116 HIS A C 1
ATOM 957 O O . HIS A 1 116 ? -2.642 -11.680 27.868 1.00 94.06 116 HIS A O 1
ATOM 963 N N . ILE A 1 117 ? -3.827 -11.219 26.020 1.00 95.06 117 ILE A N 1
ATOM 964 C CA . ILE A 1 117 ? -2.828 -11.735 25.079 1.00 95.06 117 ILE A CA 1
ATOM 965 C C . ILE A 1 117 ? -1.511 -10.962 25.210 1.00 95.06 117 ILE A C 1
ATOM 967 O O . ILE A 1 117 ? -0.464 -11.583 25.354 1.00 95.06 117 ILE A O 1
ATOM 971 N N . LYS A 1 118 ? -1.533 -9.626 25.248 1.00 93.12 118 LYS A N 1
ATOM 972 C CA . LYS A 1 118 ? -0.325 -8.798 25.386 1.00 93.12 118 LYS A CA 1
ATOM 973 C C . LYS A 1 118 ? 0.445 -9.073 26.686 1.00 93.12 118 LYS A C 1
ATOM 975 O O . LYS A 1 118 ? 1.672 -9.134 26.651 1.00 93.12 118 LYS A O 1
ATOM 980 N N . GLU A 1 119 ? -0.247 -9.297 27.807 1.00 92.06 119 GLU A N 1
ATOM 981 C CA . GLU A 1 119 ? 0.387 -9.719 29.069 1.00 92.06 119 GLU A CA 1
ATOM 982 C C . GLU A 1 119 ? 1.025 -11.121 28.966 1.00 92.06 119 GLU A C 1
ATOM 984 O O . GLU A 1 119 ? 2.105 -11.340 29.515 1.00 92.06 119 GLU A O 1
ATOM 989 N N . LYS A 1 120 ? 0.414 -12.064 28.231 1.00 91.44 120 LYS A N 1
ATOM 990 C CA . LYS A 1 120 ? 0.983 -13.408 27.996 1.00 91.44 120 LYS A CA 1
ATOM 991 C C . LYS A 1 120 ? 2.180 -13.381 27.040 1.00 91.44 120 LYS A C 1
ATOM 993 O O . LYS A 1 120 ? 3.212 -13.981 27.334 1.00 91.44 120 LYS A O 1
ATOM 998 N N . LEU A 1 121 ? 2.086 -12.632 25.941 1.00 91.06 121 LEU A N 1
ATOM 999 C CA . LEU A 1 121 ? 3.154 -12.506 24.941 1.00 91.06 121 LEU A CA 1
ATOM 1000 C C . LEU A 1 121 ? 4.384 -11.730 25.445 1.00 91.06 121 LEU A C 1
ATOM 1002 O O . LEU A 1 121 ? 5.451 -11.794 24.838 1.00 91.06 121 LEU A O 1
ATOM 1006 N N . ALA A 1 122 ? 4.277 -11.040 26.585 1.00 88.81 122 ALA A N 1
ATOM 1007 C CA . ALA A 1 122 ? 5.436 -10.494 27.289 1.00 88.81 122 ALA A CA 1
ATOM 1008 C C . ALA A 1 122 ? 6.356 -11.589 27.875 1.00 88.81 122 ALA A C 1
ATOM 1010 O O . ALA A 1 122 ? 7.518 -11.310 28.169 1.00 88.81 122 ALA A O 1
ATOM 1011 N N . GLN A 1 123 ? 5.852 -12.819 28.051 1.00 88.69 123 GLN A N 1
ATOM 1012 C CA . GLN A 1 123 ? 6.582 -13.952 28.637 1.00 88.69 123 GLN A CA 1
ATOM 1013 C C . GLN A 1 123 ? 7.076 -14.948 27.578 1.00 88.69 123 GLN A C 1
ATOM 1015 O O . GLN A 1 123 ? 8.118 -15.576 27.761 1.00 88.69 123 GLN A O 1
ATOM 1020 N N . GLU A 1 124 ? 6.363 -15.082 26.458 1.00 89.69 124 GLU A N 1
ATOM 1021 C CA . GLU A 1 124 ? 6.716 -15.992 25.367 1.00 89.69 124 GLU A CA 1
ATOM 1022 C C . GLU A 1 124 ? 6.366 -15.419 23.988 1.00 89.69 124 GLU A C 1
ATOM 1024 O O . GLU A 1 124 ? 5.350 -14.752 23.809 1.00 89.69 124 GLU A O 1
ATOM 1029 N N . LYS A 1 125 ? 7.206 -15.696 22.984 1.00 91.38 125 LYS A N 1
ATOM 1030 C CA . LYS A 1 125 ? 6.987 -15.220 21.611 1.00 91.38 125 LYS A CA 1
ATOM 1031 C C . LYS A 1 125 ? 6.149 -16.223 20.813 1.00 91.38 125 LYS A C 1
ATOM 1033 O O . LYS A 1 125 ? 6.439 -17.419 20.885 1.00 91.38 125 LYS A O 1
ATOM 1038 N N . PRO A 1 126 ? 5.165 -15.774 20.017 1.00 96.62 126 PRO A N 1
ATOM 1039 C CA . PRO A 1 126 ? 4.434 -16.657 19.125 1.00 96.62 126 PRO A CA 1
ATOM 1040 C C . PRO A 1 126 ? 5.282 -16.977 17.892 1.00 96.62 126 PRO A C 1
ATOM 1042 O O . PRO A 1 126 ? 6.063 -16.142 17.436 1.00 96.62 126 PRO A O 1
ATOM 1045 N N . TYR A 1 127 ? 5.119 -18.175 17.335 1.00 96.62 127 TYR A N 1
ATOM 1046 C CA . TYR A 1 127 ? 5.718 -18.536 16.042 1.00 96.62 127 TYR A CA 1
ATOM 1047 C C . TYR A 1 127 ? 4.700 -18.478 14.901 1.00 96.62 127 TYR A C 1
ATOM 1049 O O . TYR A 1 127 ? 5.074 -18.169 13.771 1.00 96.62 127 TYR A O 1
ATOM 1057 N N . PHE A 1 128 ? 3.419 -18.731 15.191 1.00 98.31 128 PHE A N 1
ATOM 1058 C CA . PHE A 1 128 ? 2.337 -18.690 14.213 1.00 98.31 128 PHE A CA 1
ATOM 1059 C C . PHE A 1 128 ? 1.090 -18.009 14.780 1.00 98.31 128 PHE A C 1
ATOM 1061 O O . PHE A 1 128 ? 0.717 -18.229 15.936 1.00 98.31 128 PHE A O 1
ATOM 1068 N N . VAL A 1 129 ? 0.448 -17.196 13.942 1.00 98.56 129 VAL A N 1
ATOM 1069 C CA . VAL A 1 129 ? -0.828 -16.530 14.211 1.00 98.56 129 VAL A CA 1
ATOM 1070 C C . VAL A 1 129 ? -1.734 -16.698 12.997 1.00 98.56 129 VAL A C 1
ATOM 1072 O O . VAL A 1 129 ? -1.329 -16.388 11.876 1.00 98.56 129 VAL A O 1
ATOM 1075 N N . GLN A 1 130 ? -2.975 -17.122 13.225 1.00 98.69 130 GLN A N 1
ATOM 1076 C CA . GLN A 1 130 ? -4.026 -17.146 12.212 1.00 98.69 130 GLN A CA 1
ATOM 1077 C C . GLN A 1 130 ? -5.171 -16.220 12.622 1.00 98.69 130 GLN A C 1
ATOM 1079 O O . GLN A 1 130 ? -5.724 -16.367 13.705 1.00 98.69 130 GLN A O 1
ATOM 1084 N N . ILE A 1 131 ? -5.560 -15.296 11.747 1.00 98.75 131 ILE A N 1
ATOM 1085 C CA . ILE A 1 131 ? -6.692 -14.381 11.929 1.00 98.75 131 ILE A CA 1
ATOM 1086 C C . ILE A 1 131 ? -7.739 -14.682 10.858 1.00 98.75 131 ILE A C 1
ATOM 1088 O O . ILE A 1 131 ? -7.412 -14.889 9.686 1.00 98.75 131 ILE A O 1
ATOM 1092 N N . THR A 1 132 ? -9.012 -14.734 11.243 1.00 98.38 132 THR A N 1
ATOM 1093 C CA . THR A 1 132 ? -10.125 -14.967 10.317 1.00 98.38 132 THR A CA 1
ATOM 1094 C C . THR A 1 132 ? -11.334 -14.104 10.680 1.00 98.38 132 THR A C 1
ATOM 1096 O O . THR A 1 132 ? -11.946 -14.303 11.730 1.00 98.38 132 THR A O 1
ATOM 1099 N N . CYS A 1 133 ? -11.689 -13.166 9.797 1.00 98.44 133 CYS A N 1
ATOM 1100 C CA . CYS A 1 133 ? -12.803 -12.225 9.965 1.00 98.44 133 CYS A CA 1
ATOM 1101 C C . CYS A 1 133 ? -13.745 -12.287 8.752 1.00 98.44 133 CYS A C 1
ATOM 1103 O O . CYS A 1 133 ? -13.520 -11.633 7.737 1.00 98.44 133 CYS A O 1
ATOM 1105 N N . GLY A 1 134 ? -14.781 -13.119 8.830 1.00 97.31 134 GLY A N 1
ATOM 1106 C CA . GLY A 1 134 ? -15.689 -13.387 7.711 1.00 97.31 134 GLY A CA 1
ATOM 1107 C C . GLY A 1 134 ? -17.138 -13.148 8.099 1.00 97.31 134 GLY A C 1
ATOM 1108 O O . GLY A 1 134 ? -17.561 -13.560 9.180 1.00 97.31 134 GLY A O 1
ATOM 1109 N N . SER A 1 135 ? -17.916 -12.504 7.231 1.00 96.06 135 SER A N 1
ATOM 1110 C CA . SER A 1 135 ? -19.360 -12.331 7.442 1.00 96.06 135 SER A CA 1
ATOM 1111 C C . SER A 1 135 ? -20.096 -11.954 6.159 1.00 96.06 135 SER A C 1
ATOM 1113 O O . SER A 1 135 ? -19.515 -11.354 5.265 1.00 96.06 135 SER A O 1
ATOM 1115 N N . TYR A 1 136 ? -21.388 -12.264 6.064 1.00 96.69 136 TYR A N 1
ATOM 1116 C CA . TYR A 1 136 ? -22.162 -12.027 4.849 1.00 96.69 136 TYR A CA 1
ATOM 1117 C C . TYR A 1 136 ? -22.586 -10.554 4.725 1.00 96.69 136 TYR A C 1
ATOM 1119 O O . TYR A 1 136 ? -23.465 -10.096 5.456 1.00 96.69 136 TYR A O 1
ATOM 1127 N N . LEU A 1 137 ? -21.993 -9.806 3.787 1.00 95.75 137 LEU A N 1
ATOM 1128 C CA . LEU A 1 137 ? -22.270 -8.373 3.576 1.00 95.75 137 LEU A CA 1
ATOM 1129 C C . LEU A 1 137 ? -23.781 -8.046 3.450 1.00 95.75 137 LEU A C 1
ATOM 1131 O O . LEU A 1 137 ? -24.228 -7.076 4.067 1.00 95.75 137 LEU A O 1
ATOM 1135 N N . PRO A 1 138 ? -24.617 -8.847 2.753 1.00 95.69 138 PRO A N 1
ATOM 1136 C CA . PRO A 1 138 ? -26.062 -8.616 2.692 1.00 95.69 138 PRO A CA 1
ATOM 1137 C C . PRO A 1 138 ? -26.803 -8.721 4.034 1.00 95.69 138 PRO A C 1
ATOM 1139 O O . PRO A 1 138 ? -27.877 -8.139 4.162 1.00 95.69 138 PRO A O 1
ATOM 1142 N N . SER A 1 139 ? -26.255 -9.405 5.048 1.00 93.19 139 SER A N 1
ATOM 1143 C CA . SER A 1 139 ? -26.841 -9.457 6.398 1.00 93.19 139 SER A CA 1
ATOM 1144 C C . SER A 1 139 ? -26.280 -8.399 7.359 1.00 93.19 139 SER A C 1
ATOM 1146 O O . SER A 1 139 ? -26.655 -8.377 8.532 1.00 93.19 139 SER A O 1
ATOM 1148 N N . TRP A 1 140 ? -25.394 -7.500 6.909 1.00 88.88 140 TRP A N 1
ATOM 1149 C CA . TRP A 1 140 ? -24.822 -6.455 7.773 1.00 88.88 140 TRP A CA 1
ATOM 1150 C C . TRP A 1 140 ? -25.849 -5.418 8.246 1.00 88.88 140 TRP A C 1
ATOM 1152 O O . TRP A 1 140 ? -25.664 -4.783 9.287 1.00 88.88 140 TRP A O 1
ATOM 1162 N N . ARG A 1 141 ? -26.897 -5.177 7.448 1.00 83.88 141 ARG A N 1
ATOM 1163 C CA . ARG A 1 141 ? -27.867 -4.090 7.643 1.00 83.88 141 ARG A CA 1
ATOM 1164 C C . ARG A 1 141 ? -29.255 -4.574 7.223 1.00 83.88 141 ARG A C 1
ATOM 1166 O O . ARG A 1 141 ? -29.558 -4.622 6.034 1.00 83.88 141 ARG A O 1
ATOM 1173 N N . GLN A 1 142 ? -30.096 -4.948 8.188 1.00 84.81 142 GLN A N 1
ATOM 1174 C CA . GLN A 1 142 ? -31.461 -5.395 7.892 1.00 84.81 142 GLN A CA 1
ATOM 1175 C C . GLN A 1 142 ? -32.244 -4.302 7.146 1.00 84.81 142 GLN A C 1
ATOM 1177 O O . GLN A 1 142 ? -32.165 -3.125 7.489 1.00 84.81 142 GLN A O 1
ATOM 1182 N N . GLY A 1 143 ? -32.976 -4.692 6.099 1.00 86.38 143 GLY A N 1
ATOM 1183 C CA . GLY A 1 143 ? -33.780 -3.776 5.279 1.00 86.38 143 GLY A CA 1
ATOM 1184 C C . GLY A 1 143 ? -32.998 -2.843 4.341 1.00 86.38 143 GLY A C 1
ATOM 1185 O O . GLY A 1 143 ? -33.624 -2.088 3.602 1.00 86.38 143 GLY A O 1
ATOM 1186 N N . VAL A 1 144 ? -31.659 -2.887 4.317 1.00 89.38 144 VAL A N 1
ATOM 1187 C CA . VAL A 1 144 ? -30.831 -2.049 3.431 1.00 89.38 144 VAL A CA 1
ATOM 1188 C C . VAL A 1 144 ? -30.232 -2.904 2.315 1.00 89.38 144 VAL A C 1
ATOM 1190 O O . VAL A 1 144 ? -29.521 -3.869 2.577 1.00 89.38 144 VAL A O 1
ATOM 1193 N N . ASN A 1 145 ? -30.462 -2.533 1.051 1.00 93.06 145 ASN A N 1
ATOM 1194 C CA . ASN A 1 145 ? -29.811 -3.202 -0.078 1.00 93.06 145 ASN A CA 1
ATOM 1195 C C . ASN A 1 145 ? -28.297 -2.930 -0.045 1.00 93.06 145 ASN A C 1
ATOM 1197 O O . ASN A 1 145 ? -27.859 -1.793 -0.228 1.00 93.06 145 ASN A O 1
ATOM 1201 N N . TYR A 1 146 ? -27.503 -3.982 0.161 1.00 94.38 146 TYR A N 1
ATOM 1202 C CA . TYR A 1 146 ? -26.044 -3.899 0.273 1.00 94.38 146 TYR A CA 1
ATOM 1203 C C . TYR A 1 146 ? -25.356 -3.327 -0.978 1.00 94.38 146 TYR A C 1
ATOM 1205 O O . TYR A 1 146 ? -24.260 -2.790 -0.879 1.00 94.38 146 TYR A O 1
ATOM 1213 N N . ARG A 1 147 ? -26.004 -3.380 -2.147 1.00 95.19 147 ARG A N 1
ATOM 1214 C CA . ARG A 1 147 ? -25.491 -2.777 -3.389 1.00 95.19 147 ARG A CA 1
ATOM 1215 C C . ARG A 1 147 ? -25.371 -1.253 -3.315 1.00 95.19 147 ARG A C 1
ATOM 1217 O O . ARG A 1 147 ? -24.645 -0.674 -4.108 1.00 95.19 147 ARG A O 1
ATOM 1224 N N . ASN A 1 148 ? -26.082 -0.619 -2.378 1.00 92.25 148 ASN A N 1
ATOM 1225 C CA . ASN A 1 148 ? -26.202 0.836 -2.256 1.00 92.25 148 ASN A CA 1
ATOM 1226 C C . ASN A 1 148 ? -25.390 1.410 -1.078 1.00 92.25 148 ASN A C 1
ATOM 1228 O O . ASN A 1 148 ? -25.566 2.577 -0.722 1.00 92.25 148 ASN A O 1
ATOM 1232 N N . ILE A 1 149 ? -24.561 0.598 -0.409 1.00 88.50 149 ILE A N 1
ATOM 1233 C CA . ILE A 1 149 ? -23.727 1.047 0.715 1.00 88.50 149 ILE A CA 1
ATOM 1234 C C . ILE A 1 149 ? -22.275 1.210 0.276 1.00 88.50 149 ILE A C 1
ATOM 1236 O O . ILE A 1 149 ? -21.807 0.483 -0.591 1.00 88.50 149 ILE A O 1
ATOM 1240 N N . TYR A 1 150 ? -21.542 2.135 0.904 1.00 87.88 150 TYR A N 1
ATOM 1241 C CA . TYR A 1 150 ? -20.180 2.474 0.476 1.00 87.88 150 TYR A CA 1
ATOM 1242 C C . TYR A 1 150 ? -19.243 1.251 0.410 1.00 87.88 150 TYR A C 1
ATOM 1244 O O . TYR A 1 150 ? -18.431 1.177 -0.505 1.00 87.88 150 TYR A O 1
ATOM 1252 N N . SER A 1 151 ? -19.418 0.256 1.295 1.00 91.56 151 SER A N 1
ATOM 1253 C CA . SER A 1 151 ? -18.692 -1.026 1.306 1.00 91.56 151 SER A CA 1
ATOM 1254 C C . SER A 1 151 ? -18.747 -1.803 -0.016 1.00 91.56 151 SER A C 1
ATOM 1256 O O . SER A 1 151 ? -17.834 -2.573 -0.299 1.00 91.56 151 SER A O 1
ATOM 1258 N N . ALA A 1 152 ? -19.778 -1.589 -0.843 1.00 93.56 152 ALA A N 1
ATOM 1259 C CA . ALA A 1 152 ? -19.933 -2.180 -2.176 1.00 93.56 152 ALA A CA 1
ATOM 1260 C C . ALA A 1 152 ? -19.230 -1.390 -3.303 1.00 93.56 152 ALA A C 1
ATOM 1262 O O . ALA A 1 152 ? -19.331 -1.755 -4.481 1.00 93.56 152 ALA A O 1
ATOM 1263 N N . HIS A 1 153 ? -18.569 -0.276 -2.978 1.00 91.75 153 HIS A N 1
ATOM 1264 C CA . HIS A 1 153 ? -18.068 0.696 -3.945 1.00 91.75 153 HIS A CA 1
ATOM 1265 C C . HIS A 1 153 ? -16.596 1.049 -3.691 1.00 91.75 153 HIS A C 1
ATOM 1267 O O . HIS A 1 153 ? -16.285 1.905 -2.860 1.00 91.75 153 HIS A O 1
ATOM 1273 N N . ALA A 1 154 ? -15.686 0.480 -4.491 1.00 88.12 154 ALA A N 1
ATOM 1274 C CA . ALA A 1 154 ? -14.243 0.737 -4.378 1.00 88.12 154 ALA A CA 1
ATOM 1275 C C . ALA A 1 154 ? -13.902 2.241 -4.390 1.00 88.12 154 ALA A C 1
ATOM 1277 O O . ALA A 1 154 ? -13.132 2.728 -3.565 1.00 88.12 154 ALA A O 1
ATOM 1278 N N . LYS A 1 155 ? -14.555 3.009 -5.277 1.00 84.06 155 LYS A N 1
ATOM 1279 C CA . LYS A 1 155 ? -14.373 4.468 -5.415 1.00 84.06 155 LYS A CA 1
ATOM 1280 C C . LYS A 1 155 ? -14.795 5.290 -4.189 1.00 84.06 155 LYS A C 1
ATOM 1282 O O . LYS A 1 155 ? -14.470 6.467 -4.132 1.00 84.06 155 LYS A O 1
ATOM 1287 N N . GLN A 1 156 ? -15.542 4.715 -3.245 1.00 84.31 156 GLN A N 1
ATOM 1288 C CA . GLN A 1 156 ? -15.948 5.401 -2.012 1.00 84.31 156 GLN A CA 1
ATOM 1289 C C . GLN A 1 156 ? -15.070 5.030 -0.805 1.00 84.31 156 GLN A C 1
ATOM 1291 O O . GLN A 1 156 ? -15.299 5.570 0.281 1.00 84.31 156 GLN A O 1
ATOM 1296 N N . GLY A 1 157 ? -14.081 4.147 -0.998 1.00 84.06 157 GLY A N 1
ATOM 1297 C CA . GLY A 1 157 ? -13.256 3.565 0.063 1.00 84.06 157 GLY A CA 1
ATOM 1298 C C . GLY A 1 157 ? -13.859 2.316 0.712 1.00 84.06 157 GLY A C 1
ATOM 1299 O O . GLY A 1 157 ? -13.488 1.993 1.835 1.00 84.06 157 GLY A O 1
ATOM 1300 N N . GLY A 1 158 ? -14.799 1.642 0.041 1.00 88.81 158 GLY A N 1
ATOM 1301 C CA . GLY A 1 158 ? -15.344 0.360 0.487 1.00 88.81 158 GLY A CA 1
ATOM 1302 C C . GLY A 1 158 ? -14.582 -0.846 -0.054 1.00 88.81 158 GLY A C 1
ATOM 1303 O O . GLY A 1 158 ? -13.952 -0.770 -1.109 1.00 88.81 158 GLY A O 1
ATOM 1304 N N . GLY A 1 159 ? -14.701 -1.964 0.656 1.00 93.62 159 GLY A N 1
ATOM 1305 C CA . GLY A 1 159 ? -14.040 -3.235 0.352 1.00 93.62 159 GLY A CA 1
ATOM 1306 C C . GLY A 1 159 ? -13.599 -3.925 1.633 1.00 93.62 159 GLY A C 1
ATOM 1307 O O . GLY A 1 159 ? -13.358 -3.254 2.642 1.00 93.62 159 GLY A O 1
ATOM 1308 N N . VAL A 1 160 ? -13.531 -5.254 1.617 1.00 95.50 160 VAL A N 1
ATOM 1309 C CA . VAL A 1 160 ? -13.239 -6.051 2.814 1.00 95.50 160 VAL A CA 1
ATOM 1310 C C . VAL A 1 160 ? -11.911 -5.664 3.475 1.00 95.50 160 VAL A C 1
ATOM 1312 O O . VAL A 1 160 ? -11.841 -5.613 4.703 1.00 95.50 160 VAL A O 1
ATOM 1315 N N . LEU A 1 161 ? -10.890 -5.298 2.693 1.00 93.81 161 LEU A N 1
ATOM 1316 C CA . LEU A 1 161 ? -9.599 -4.814 3.196 1.00 93.81 161 LEU A CA 1
ATOM 1317 C C . LEU A 1 161 ? -9.727 -3.529 4.028 1.00 93.81 161 LEU A C 1
ATOM 1319 O O . LEU A 1 161 ? -9.050 -3.366 5.045 1.00 93.81 161 LEU A O 1
ATOM 1323 N N . LEU A 1 162 ? -10.560 -2.596 3.569 1.00 91.88 162 LEU A N 1
ATOM 1324 C CA . LEU A 1 162 ? -10.699 -1.262 4.150 1.00 91.88 162 LEU A CA 1
ATOM 1325 C C . LEU A 1 162 ? -11.671 -1.276 5.334 1.00 91.88 162 LEU A C 1
ATOM 1327 O O . LEU A 1 162 ? -11.362 -0.740 6.403 1.00 91.88 162 LEU A O 1
ATOM 1331 N N . ASP A 1 163 ? -12.804 -1.959 5.188 1.00 92.25 163 ASP A N 1
ATOM 1332 C CA . ASP A 1 163 ? -13.823 -2.061 6.231 1.00 92.25 163 ASP A CA 1
ATOM 1333 C C . ASP A 1 163 ? -13.374 -2.960 7.394 1.00 92.25 163 ASP A C 1
ATOM 1335 O O . ASP A 1 163 ? -13.553 -2.582 8.559 1.00 92.25 163 ASP A O 1
ATOM 1339 N N . LEU A 1 164 ? -12.698 -4.081 7.108 1.00 93.88 164 LEU A N 1
ATOM 1340 C CA . LEU A 1 164 ? -12.129 -4.999 8.108 1.00 93.88 164 LEU A CA 1
ATOM 1341 C C . LEU A 1 164 ? -10.624 -4.745 8.352 1.00 93.88 164 LEU A C 1
ATOM 1343 O O . LEU A 1 164 ? -9.876 -5.629 8.764 1.00 93.88 164 LEU A O 1
ATOM 1347 N N . SER A 1 165 ? -10.178 -3.498 8.164 1.00 93.75 165 SER A N 1
ATOM 1348 C CA . SER A 1 165 ? -8.794 -3.054 8.414 1.00 93.75 165 SER A CA 1
ATOM 1349 C C . SER A 1 165 ? -8.331 -3.196 9.874 1.00 93.75 165 SER A C 1
ATOM 1351 O O . SER A 1 165 ? -7.129 -3.184 10.142 1.00 93.75 165 SER A O 1
ATOM 1353 N N . HIS A 1 166 ? -9.256 -3.386 10.824 1.00 95.31 166 HIS A N 1
ATOM 1354 C CA . HIS A 1 166 ? -8.933 -3.703 12.219 1.00 95.31 166 HIS A CA 1
ATOM 1355 C C . HIS A 1 166 ? -8.059 -4.956 12.353 1.00 95.31 166 HIS A C 1
ATOM 1357 O O . HIS A 1 166 ? -7.143 -4.959 13.170 1.00 95.31 166 HIS A O 1
ATOM 1363 N N . GLU A 1 167 ? -8.327 -5.997 11.561 1.00 96.44 167 GLU A N 1
ATOM 1364 C CA . GLU A 1 167 ? -7.587 -7.265 11.578 1.00 96.44 167 GLU A CA 1
ATOM 1365 C C . GLU A 1 167 ? -6.092 -7.053 11.323 1.00 96.44 167 GLU A C 1
ATOM 1367 O O . GLU A 1 167 ? -5.248 -7.635 12.001 1.00 96.44 167 GLU A O 1
ATOM 1372 N N . LEU A 1 168 ? -5.767 -6.169 10.378 1.00 94.81 168 LEU A N 1
ATOM 1373 C CA . LEU A 1 168 ? -4.394 -5.807 10.043 1.00 94.81 168 LEU A CA 1
ATOM 1374 C C . LEU A 1 168 ? -3.760 -4.893 11.107 1.00 94.81 168 LEU A C 1
ATOM 1376 O O . LEU A 1 168 ? -2.565 -5.005 11.388 1.00 94.81 168 LEU A O 1
ATOM 1380 N N . ASP A 1 169 ? -4.556 -4.009 11.711 1.00 95.19 169 ASP A N 1
ATOM 1381 C CA . ASP A 1 169 ? -4.121 -3.109 12.781 1.00 95.19 169 ASP A CA 1
ATOM 1382 C C . ASP A 1 169 ? -3.710 -3.866 14.053 1.00 95.19 169 ASP A C 1
ATOM 1384 O O . ASP A 1 169 ? -2.567 -3.725 14.504 1.00 95.19 169 ASP A O 1
ATOM 1388 N N . TYR A 1 170 ? -4.591 -4.704 14.619 1.00 95.00 170 TYR A N 1
ATOM 1389 C CA . TYR A 1 170 ? -4.247 -5.427 15.848 1.00 95.00 170 TYR A CA 1
ATOM 1390 C C . TYR A 1 170 ? -3.201 -6.519 15.607 1.00 95.00 170 TYR A C 1
ATOM 1392 O O . TYR A 1 170 ? -2.409 -6.789 16.511 1.00 95.00 170 TYR A O 1
ATOM 1400 N N . ALA A 1 171 ? -3.114 -7.084 14.395 1.00 95.88 171 ALA A N 1
ATOM 1401 C CA . ALA A 1 171 ? -2.022 -7.983 14.031 1.00 95.88 171 ALA A CA 1
ATOM 1402 C C . ALA A 1 171 ? -0.654 -7.292 14.161 1.00 95.88 171 ALA A C 1
ATOM 1404 O O . ALA A 1 171 ? 0.234 -7.801 14.845 1.00 95.88 171 ALA A O 1
ATOM 1405 N N . GLN A 1 172 ? -0.483 -6.107 13.566 1.00 94.00 172 GLN A N 1
ATOM 1406 C CA . GLN A 1 172 ? 0.788 -5.379 13.660 1.00 94.00 172 GLN A CA 1
ATOM 1407 C C . GLN A 1 172 ? 1.042 -4.817 15.066 1.00 94.00 172 GLN A C 1
ATOM 1409 O O . GLN A 1 172 ? 2.187 -4.788 15.520 1.00 94.00 172 GLN A O 1
ATOM 1414 N N . TRP A 1 173 ? -0.009 -4.427 15.793 1.00 93.50 173 TRP A N 1
ATOM 1415 C CA . TRP A 1 173 ? 0.109 -3.945 17.173 1.00 93.50 173 TRP A CA 1
ATOM 1416 C C . TRP A 1 173 ? 0.544 -5.032 18.169 1.00 93.50 173 TRP A C 1
ATOM 1418 O O . TRP A 1 173 ? 1.323 -4.739 19.078 1.00 93.50 173 TRP A O 1
ATOM 1428 N N . LEU A 1 174 ? 0.067 -6.272 18.007 1.00 94.38 174 LEU A N 1
ATOM 1429 C CA . LEU A 1 174 ? 0.400 -7.396 18.892 1.00 94.38 174 LEU A CA 1
ATOM 1430 C C . LEU A 1 174 ? 1.681 -8.135 18.472 1.00 94.38 174 LEU A C 1
ATOM 1432 O O . LEU A 1 174 ? 2.456 -8.532 19.339 1.00 94.38 174 LEU A O 1
ATOM 1436 N N . PHE A 1 175 ? 1.919 -8.309 17.167 1.00 95.31 175 PHE A N 1
ATOM 1437 C CA . PHE A 1 175 ? 2.969 -9.192 16.627 1.00 95.31 175 PHE A CA 1
ATOM 1438 C C . PHE A 1 175 ? 4.080 -8.451 15.857 1.00 95.31 175 PHE A C 1
ATOM 1440 O O . PHE A 1 175 ? 4.995 -9.079 15.316 1.00 95.31 175 PHE A O 1
ATOM 1447 N N . GLY A 1 176 ? 4.026 -7.115 15.830 1.00 93.31 176 GLY A N 1
ATOM 1448 C CA . GLY A 1 176 ? 4.979 -6.229 15.157 1.00 93.31 176 GLY A CA 1
ATOM 1449 C C . GLY A 1 176 ? 4.702 -6.022 13.665 1.00 93.31 176 GLY A C 1
ATOM 1450 O O . GLY A 1 176 ? 3.958 -6.779 13.045 1.00 93.31 176 GLY A O 1
ATOM 1451 N N . ASP A 1 177 ? 5.337 -4.995 13.087 1.00 93.00 177 ASP A N 1
ATOM 1452 C CA . ASP A 1 177 ? 5.178 -4.632 11.671 1.00 93.00 177 ASP A CA 1
ATOM 1453 C C . ASP A 1 177 ? 5.350 -5.832 10.734 1.00 93.00 177 ASP A C 1
ATOM 1455 O O . ASP A 1 177 ? 6.284 -6.631 10.887 1.00 93.00 177 ASP A O 1
ATOM 1459 N N . ILE A 1 178 ? 4.520 -5.899 9.700 1.00 93.50 178 ILE A N 1
ATOM 1460 C CA . ILE A 1 178 ? 4.656 -6.882 8.627 1.00 93.50 178 ILE A CA 1
ATOM 1461 C C . ILE A 1 178 ? 5.820 -6.488 7.705 1.00 93.50 178 ILE A C 1
ATOM 1463 O O . ILE A 1 178 ? 5.976 -5.330 7.316 1.00 93.50 178 ILE A O 1
ATOM 1467 N N . ILE A 1 179 ? 6.645 -7.463 7.319 1.00 89.00 179 ILE A N 1
ATOM 1468 C CA . ILE A 1 179 ? 7.735 -7.264 6.361 1.00 89.00 179 ILE A CA 1
ATOM 1469 C C . ILE A 1 179 ? 7.136 -7.241 4.946 1.00 89.00 179 ILE A C 1
ATOM 1471 O O . ILE A 1 179 ? 6.744 -8.283 4.422 1.00 89.00 179 ILE A O 1
ATOM 1475 N N . SER A 1 180 ? 7.078 -6.073 4.300 1.00 80.12 180 SER A N 1
ATOM 1476 C CA . SER A 1 180 ? 6.283 -5.849 3.075 1.00 80.12 180 SER A CA 1
ATOM 1477 C C . SER A 1 180 ? 6.608 -6.771 1.887 1.00 80.12 180 SER A C 1
ATOM 1479 O O . SER A 1 180 ? 5.723 -7.060 1.085 1.00 80.12 180 SER A O 1
ATOM 1481 N N . HIS A 1 181 ? 7.848 -7.262 1.762 1.00 75.00 181 HIS A N 1
ATOM 1482 C CA . HIS A 1 181 ? 8.245 -8.206 0.702 1.00 75.00 181 HIS A CA 1
ATOM 1483 C C . HIS A 1 181 ? 7.890 -9.675 1.011 1.00 75.00 181 HIS A C 1
ATOM 1485 O O . HIS A 1 181 ? 7.847 -10.506 0.101 1.00 75.00 181 HIS A O 1
ATOM 1491 N N . SER A 1 182 ? 7.606 -9.999 2.280 1.00 86.56 182 SER A N 1
ATOM 1492 C CA . SER A 1 182 ? 7.189 -11.341 2.716 1.00 86.56 182 SER A CA 1
ATOM 1493 C C . SER A 1 182 ? 5.713 -11.639 2.429 1.00 86.56 182 SER A C 1
ATOM 1495 O O . SER A 1 182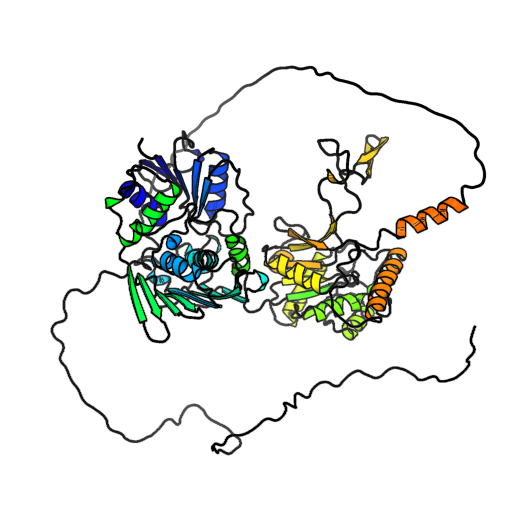 ? 5.324 -12.802 2.425 1.00 86.56 182 SER A O 1
ATOM 1497 N N . ILE A 1 183 ? 4.903 -10.604 2.169 1.00 89.12 183 ILE A N 1
ATOM 1498 C CA . ILE A 1 183 ? 3.464 -10.727 1.913 1.00 89.12 183 ILE A CA 1
ATOM 1499 C C . ILE A 1 183 ? 3.233 -11.526 0.622 1.00 89.12 183 ILE A C 1
ATOM 1501 O O . ILE A 1 183 ? 3.716 -11.142 -0.452 1.00 89.12 183 ILE A O 1
ATOM 1505 N N . LYS A 1 184 ? 2.474 -12.623 0.724 1.00 87.69 184 LYS A N 1
ATOM 1506 C CA . LYS A 1 184 ? 1.991 -13.450 -0.395 1.00 87.69 184 LYS A CA 1
ATOM 1507 C C . LYS A 1 184 ? 0.514 -13.762 -0.181 1.00 87.69 184 LYS A C 1
ATOM 1509 O O . LYS A 1 184 ? 0.141 -14.201 0.902 1.00 87.69 184 LYS A O 1
ATOM 1514 N N . GLY A 1 185 ? -0.320 -13.568 -1.197 1.00 91.88 185 GLY A N 1
ATOM 1515 C CA . GLY A 1 185 ? -1.761 -13.752 -1.055 1.00 91.88 185 GLY A CA 1
ATOM 1516 C C . GLY A 1 185 ? -2.567 -13.174 -2.210 1.00 91.88 185 GLY A C 1
ATOM 1517 O O . GLY A 1 185 ? -2.059 -13.003 -3.319 1.00 91.88 185 GLY A O 1
ATOM 1518 N N . PHE A 1 186 ? -3.821 -12.852 -1.915 1.00 92.44 186 PHE A N 1
ATOM 1519 C CA . PHE A 1 186 ? -4.796 -12.259 -2.817 1.00 92.44 186 PHE A CA 1
ATOM 1520 C C . PHE A 1 186 ? -5.667 -11.227 -2.092 1.00 92.44 186 PHE A C 1
ATOM 1522 O O . PHE A 1 186 ? -6.068 -11.446 -0.949 1.00 92.44 186 PHE A O 1
ATOM 1529 N N . ASN A 1 187 ? -5.987 -10.133 -2.777 1.00 93.81 187 ASN A N 1
ATOM 1530 C CA . ASN A 1 187 ? -7.038 -9.190 -2.422 1.00 93.81 187 ASN A CA 1
ATOM 1531 C C . ASN A 1 187 ? -7.890 -8.934 -3.671 1.00 93.81 187 ASN A C 1
ATOM 1533 O O . ASN A 1 187 ? -7.344 -8.634 -4.736 1.00 93.81 187 ASN A O 1
ATOM 1537 N N . GLY A 1 188 ? -9.212 -9.051 -3.571 1.00 92.38 188 GLY A N 1
ATOM 1538 C CA . GLY A 1 188 ? -10.075 -8.840 -4.729 1.00 92.38 188 GLY A CA 1
ATOM 1539 C C . GLY A 1 188 ? -11.492 -9.364 -4.556 1.00 92.38 188 GLY A C 1
ATOM 1540 O O . GLY A 1 188 ? -11.977 -9.554 -3.444 1.00 92.38 188 GLY A O 1
ATOM 1541 N N . LYS A 1 189 ? -12.167 -9.571 -5.687 1.00 93.12 189 LYS A N 1
ATOM 1542 C CA . LYS A 1 189 ? -13.561 -10.011 -5.759 1.00 93.12 189 LYS A CA 1
ATOM 1543 C C . LYS A 1 189 ? -13.649 -11.418 -6.354 1.00 93.12 189 LYS A C 1
ATOM 1545 O O . LYS A 1 189 ? -13.154 -11.628 -7.461 1.00 93.12 189 LYS A O 1
ATOM 1550 N N . ILE A 1 190 ? -14.294 -12.353 -5.656 1.00 94.50 190 ILE A N 1
ATOM 1551 C CA . ILE A 1 190 ? -14.510 -13.742 -6.115 1.00 94.50 190 ILE A CA 1
ATOM 1552 C C . ILE A 1 190 ? -15.961 -14.225 -6.010 1.00 94.50 190 ILE A C 1
ATOM 1554 O O . ILE A 1 190 ? -16.302 -15.234 -6.622 1.00 94.50 190 ILE A O 1
ATOM 1558 N N . SER A 1 191 ? -16.808 -13.549 -5.233 1.00 96.19 191 SER A N 1
ATOM 1559 C CA . SER A 1 191 ? -18.158 -14.024 -4.909 1.00 96.19 191 SER A CA 1
ATOM 1560 C C . SER A 1 191 ? -19.233 -13.548 -5.887 1.00 96.19 191 SER A C 1
ATOM 1562 O O . SER A 1 191 ? -19.011 -12.676 -6.734 1.00 96.19 191 SER A O 1
ATOM 1564 N N . GLU A 1 192 ? -20.441 -14.077 -5.701 1.00 96.44 192 GLU A N 1
ATOM 1565 C CA . GLU A 1 192 ? -21.676 -13.684 -6.380 1.00 96.44 192 GLU A CA 1
ATOM 1566 C C . GLU A 1 192 ? -22.120 -12.232 -6.116 1.00 96.44 192 GLU A C 1
ATOM 1568 O O . GLU A 1 192 ? -23.000 -11.730 -6.811 1.00 96.44 192 GLU A O 1
ATOM 1573 N N . LEU A 1 193 ? -21.545 -11.550 -5.117 1.00 97.19 193 LEU A N 1
ATOM 1574 C CA . LEU A 1 193 ? -22.007 -10.232 -4.674 1.00 97.19 193 LEU A CA 1
ATOM 1575 C C . LEU A 1 193 ? -21.890 -9.177 -5.785 1.00 97.19 193 LEU A C 1
ATOM 1577 O O . LEU A 1 193 ? -20.832 -9.004 -6.388 1.00 97.19 193 LEU A O 1
ATOM 1581 N N . GLU A 1 194 ? -22.955 -8.415 -6.020 1.00 96.81 194 GLU A N 1
ATOM 1582 C CA . GLU A 1 194 ? -22.987 -7.325 -7.004 1.00 96.81 194 GLU A CA 1
ATOM 1583 C C . GLU A 1 194 ? -22.330 -6.055 -6.435 1.00 96.81 194 GLU A C 1
ATOM 1585 O O . GLU A 1 194 ? -22.995 -5.082 -6.080 1.00 96.81 194 GLU A O 1
ATOM 1590 N N . ILE A 1 195 ? -21.002 -6.093 -6.309 1.00 96.31 195 ILE A N 1
ATOM 1591 C CA . ILE A 1 195 ? -20.165 -5.002 -5.791 1.00 96.31 195 ILE A CA 1
ATOM 1592 C C . ILE A 1 195 ? -18.995 -4.706 -6.740 1.00 96.31 195 ILE A C 1
ATOM 1594 O O . ILE A 1 195 ? -18.599 -5.569 -7.526 1.00 96.31 195 ILE A O 1
ATOM 1598 N N . SER A 1 196 ? -18.429 -3.497 -6.660 1.00 94.31 196 SER A N 1
ATOM 1599 C CA . SER A 1 196 ? -17.214 -3.105 -7.404 1.00 94.31 196 SER A CA 1
ATOM 1600 C C . SER A 1 196 ? -15.939 -3.087 -6.554 1.00 94.31 196 SER A C 1
ATOM 1602 O O . SER A 1 196 ? -14.857 -2.850 -7.084 1.00 94.31 196 SER A O 1
ATOM 1604 N N . SER A 1 197 ? -16.070 -3.311 -5.248 1.00 94.19 197 SER A N 1
ATOM 1605 C CA . SER A 1 197 ? -14.990 -3.476 -4.274 1.00 94.19 197 SER A CA 1
ATOM 1606 C C . SER A 1 197 ? -14.550 -4.938 -4.116 1.00 94.19 197 SER A C 1
ATOM 1608 O O . SER A 1 197 ? -15.171 -5.856 -4.656 1.00 94.19 197 SER A O 1
ATOM 1610 N N . ASP A 1 198 ? -13.461 -5.151 -3.377 1.00 94.94 198 ASP A N 1
ATOM 1611 C CA . ASP A 1 198 ? -13.020 -6.466 -2.912 1.00 94.94 198 ASP A CA 1
ATOM 1612 C C . ASP A 1 198 ? -14.005 -7.099 -1.909 1.00 94.94 198 ASP A C 1
ATOM 1614 O O . ASP A 1 198 ? -14.515 -6.433 -1.005 1.00 94.94 198 ASP A O 1
ATOM 1618 N N . ASP A 1 199 ? -14.246 -8.406 -2.072 1.00 96.94 199 ASP A N 1
ATOM 1619 C CA . ASP A 1 199 ? -15.042 -9.254 -1.169 1.00 96.94 199 ASP A CA 1
ATOM 1620 C C . ASP A 1 199 ? -14.202 -10.299 -0.416 1.00 96.94 199 ASP A C 1
ATOM 1622 O O . ASP A 1 199 ? -14.723 -10.960 0.485 1.00 96.94 199 ASP A O 1
ATOM 1626 N N . THR A 1 200 ? -12.914 -10.435 -0.752 1.00 96.88 200 THR A N 1
ATOM 1627 C CA . THR A 1 200 ? -11.967 -11.301 -0.047 1.00 96.88 200 THR A CA 1
ATOM 1628 C C . THR A 1 200 ? -10.565 -10.709 0.035 1.00 96.88 200 THR A C 1
ATOM 1630 O O . THR A 1 200 ? -10.043 -10.113 -0.912 1.00 96.88 200 THR A O 1
ATOM 1633 N N . LEU A 1 201 ? -9.943 -10.964 1.179 1.00 97.25 201 LEU A N 1
ATOM 1634 C CA . LEU A 1 201 ? -8.533 -10.780 1.459 1.00 97.25 201 LEU A CA 1
ATOM 1635 C C . LEU A 1 201 ? -8.015 -12.090 2.051 1.00 97.25 201 LEU A C 1
ATOM 1637 O O . LEU A 1 201 ? -8.575 -12.583 3.025 1.00 97.25 201 LEU A O 1
ATOM 1641 N N . SER A 1 202 ? -6.923 -12.639 1.534 1.00 96.81 202 SER A N 1
ATOM 1642 C CA . SER A 1 202 ? -6.230 -13.757 2.179 1.00 96.81 202 SER A CA 1
ATOM 1643 C C . SER A 1 202 ? -4.735 -13.668 1.914 1.00 96.81 202 SER A C 1
ATOM 1645 O O . SER A 1 202 ? -4.321 -13.597 0.756 1.00 96.81 202 SER A O 1
ATOM 1647 N N . PHE A 1 203 ? -3.912 -13.639 2.963 1.00 96.62 203 PHE A N 1
ATOM 1648 C CA . PHE A 1 203 ? -2.458 -13.596 2.816 1.00 96.62 203 PHE A CA 1
ATOM 1649 C C . PHE A 1 203 ? -1.700 -14.271 3.954 1.00 96.62 203 PHE A C 1
ATOM 1651 O O . PHE A 1 203 ? -2.160 -14.335 5.094 1.00 96.62 203 PHE A O 1
ATOM 1658 N N . ILE A 1 204 ? -0.480 -14.694 3.629 1.00 97.19 204 ILE A N 1
ATOM 1659 C CA . ILE A 1 204 ? 0.567 -15.034 4.588 1.00 97.19 204 ILE A CA 1
ATOM 1660 C C . ILE A 1 204 ? 1.679 -13.984 4.550 1.00 97.19 204 ILE A C 1
ATOM 1662 O O . ILE A 1 204 ? 1.978 -13.422 3.492 1.00 97.19 204 ILE A O 1
ATOM 1666 N N . ALA A 1 205 ? 2.291 -13.706 5.698 1.00 96.25 205 ALA A N 1
ATOM 1667 C CA . ALA A 1 205 ? 3.437 -12.808 5.809 1.00 96.25 205 ALA A CA 1
ATOM 1668 C C . ALA A 1 205 ? 4.286 -13.117 7.051 1.00 96.25 205 ALA A C 1
ATOM 1670 O O . ALA A 1 205 ? 3.848 -13.811 7.966 1.00 96.25 205 ALA A O 1
ATOM 1671 N N . GLN A 1 206 ? 5.491 -12.559 7.105 1.00 96.69 206 GLN A N 1
ATOM 1672 C CA . GLN A 1 206 ? 6.382 -12.605 8.262 1.00 96.69 206 GLN A CA 1
ATOM 1673 C C . GLN A 1 206 ? 6.437 -11.219 8.917 1.00 96.69 206 GLN A C 1
ATOM 1675 O O . GLN A 1 206 ? 6.561 -10.205 8.223 1.00 96.69 206 GLN A O 1
ATOM 1680 N N . THR A 1 207 ? 6.358 -11.146 10.246 1.00 96.00 207 THR A N 1
ATOM 1681 C CA . THR A 1 207 ? 6.542 -9.880 10.977 1.00 96.00 207 THR A CA 1
ATOM 1682 C C . THR A 1 207 ? 8.012 -9.624 11.312 1.00 96.00 207 THR A C 1
ATOM 1684 O O . THR A 1 207 ? 8.827 -10.550 11.366 1.00 96.00 207 THR A O 1
ATOM 1687 N N . LYS A 1 208 ? 8.367 -8.372 11.628 1.00 93.06 208 LYS A N 1
ATOM 1688 C CA . LYS A 1 208 ? 9.701 -8.004 12.149 1.00 93.06 208 LYS A CA 1
ATOM 1689 C C . LYS A 1 208 ? 10.063 -8.721 13.459 1.00 93.06 208 LYS A C 1
ATOM 1691 O O . LYS A 1 208 ? 11.237 -8.770 13.812 1.00 93.06 208 LYS A O 1
ATOM 1696 N N . GLN A 1 209 ? 9.085 -9.282 14.176 1.00 93.19 209 GLN A N 1
ATOM 1697 C CA . GLN A 1 209 ? 9.308 -10.098 15.376 1.00 93.19 209 GLN A CA 1
ATOM 1698 C C . GLN A 1 209 ? 9.531 -11.591 15.064 1.00 93.19 209 GLN A C 1
ATOM 1700 O O . GLN A 1 209 ? 9.663 -12.385 15.995 1.00 93.19 209 GLN A O 1
ATOM 1705 N N . ASN A 1 210 ? 9.623 -11.962 13.780 1.00 95.19 210 ASN A N 1
ATOM 1706 C CA . ASN A 1 210 ? 9.754 -13.335 13.283 1.00 95.19 210 ASN A CA 1
ATOM 1707 C C . ASN A 1 210 ? 8.522 -14.225 13.551 1.00 95.19 210 ASN A C 1
ATOM 1709 O O . ASN A 1 210 ? 8.652 -15.434 13.730 1.00 95.19 210 ASN A O 1
ATOM 1713 N N . VAL A 1 211 ? 7.325 -13.629 13.562 1.00 97.38 211 VAL A N 1
ATOM 1714 C CA . VAL A 1 211 ? 6.047 -14.353 13.647 1.00 97.38 211 VAL A CA 1
ATOM 1715 C C . VAL A 1 211 ? 5.538 -14.630 12.232 1.00 97.38 211 VAL A C 1
ATOM 1717 O O . VAL A 1 211 ? 5.527 -13.718 11.401 1.00 97.38 211 VAL A O 1
ATOM 1720 N N . LEU A 1 212 ? 5.104 -15.861 11.950 1.00 98.38 212 LEU A N 1
ATOM 1721 C CA . LEU A 1 212 ? 4.370 -16.186 10.726 1.00 98.38 212 LEU A CA 1
ATOM 1722 C C . LEU A 1 212 ? 2.888 -15.837 10.920 1.00 98.38 212 LEU A C 1
ATOM 1724 O O . LEU A 1 212 ? 2.217 -16.403 11.781 1.00 98.38 212 LEU A O 1
ATOM 1728 N N . LEU A 1 213 ? 2.382 -14.911 10.115 1.00 98.38 213 LEU A N 1
ATOM 1729 C CA . LEU A 1 213 ? 0.995 -14.461 10.121 1.00 98.38 213 LEU A CA 1
ATOM 1730 C C . LEU A 1 213 ? 0.244 -15.062 8.928 1.00 98.38 213 LEU A C 1
ATOM 1732 O O . LEU A 1 213 ? 0.734 -14.997 7.802 1.00 98.38 213 LEU A O 1
ATOM 1736 N N . ASN A 1 214 ? -0.957 -15.580 9.169 1.00 98.50 214 ASN A N 1
ATOM 1737 C CA . ASN A 1 214 ? -1.968 -15.899 8.162 1.00 98.50 214 ASN A CA 1
ATOM 1738 C C . ASN A 1 214 ? -3.234 -15.091 8.482 1.00 98.50 214 ASN A C 1
ATOM 1740 O O . ASN A 1 214 ? -3.777 -15.218 9.577 1.00 98.50 214 ASN A O 1
ATOM 1744 N N . LEU A 1 215 ? -3.703 -14.253 7.563 1.00 98.44 215 LEU A N 1
ATOM 1745 C CA . LEU A 1 215 ? -4.870 -13.393 7.765 1.00 98.44 215 LEU A CA 1
ATOM 1746 C C . LEU A 1 215 ? -5.833 -13.577 6.596 1.00 98.44 215 LEU A C 1
ATOM 1748 O O . LEU A 1 215 ? -5.447 -13.426 5.439 1.00 98.44 215 LEU A O 1
ATOM 1752 N N . THR A 1 216 ? -7.089 -13.903 6.905 1.00 98.19 216 THR A N 1
ATOM 1753 C CA . THR A 1 216 ? -8.172 -14.008 5.918 1.00 98.19 216 THR A CA 1
ATOM 1754 C C . THR A 1 216 ? -9.391 -13.194 6.354 1.00 98.19 216 THR A C 1
ATOM 1756 O O . THR A 1 216 ? -9.871 -13.353 7.477 1.00 98.19 216 THR A O 1
ATOM 1759 N N . CYS A 1 217 ? -9.917 -12.360 5.461 1.00 98.25 217 CYS A N 1
ATOM 1760 C CA . CYS A 1 217 ? -11.156 -11.613 5.648 1.00 98.25 217 CYS A CA 1
ATOM 1761 C C . CYS A 1 217 ? -12.102 -11.830 4.463 1.00 98.25 217 CYS A C 1
ATOM 1763 O O . CYS A 1 217 ? -11.638 -11.915 3.327 1.00 98.25 217 CYS A O 1
ATOM 1765 N N . ASP A 1 218 ? -13.415 -11.899 4.703 1.00 98.00 218 ASP A N 1
ATOM 1766 C CA . ASP A 1 218 ? -14.389 -12.126 3.626 1.00 98.00 218 ASP A CA 1
ATOM 1767 C C . ASP A 1 218 ? -15.784 -11.506 3.860 1.00 98.00 218 ASP A C 1
ATOM 1769 O O . ASP A 1 218 ? -16.232 -11.319 4.996 1.00 98.00 218 ASP A O 1
ATOM 1773 N N . TYR A 1 219 ? -16.475 -11.216 2.752 1.00 97.88 219 TYR A N 1
ATOM 1774 C CA . TYR A 1 219 ? -17.849 -10.686 2.685 1.00 97.88 219 TYR A CA 1
ATOM 1775 C C . TYR A 1 219 ? -18.927 -11.735 2.388 1.00 97.88 219 TYR A C 1
ATOM 1777 O O . TYR A 1 219 ? -20.106 -11.395 2.241 1.00 97.88 219 TYR A O 1
ATOM 1785 N N . PHE A 1 220 ? -18.553 -13.011 2.290 1.00 97.00 220 PHE A N 1
ATOM 1786 C CA . PHE A 1 220 ? -19.453 -14.076 1.851 1.00 97.00 220 PHE A CA 1
ATOM 1787 C C . PHE A 1 220 ? -19.695 -15.183 2.883 1.00 97.00 220 PHE A C 1
ATOM 1789 O O . PHE A 1 220 ? -20.534 -16.045 2.611 1.00 97.00 220 PHE A O 1
ATOM 1796 N N . SER A 1 221 ? -19.038 -15.180 4.049 1.00 96.38 221 SER A N 1
ATOM 1797 C CA . SER A 1 221 ? -19.268 -16.162 5.122 1.00 96.38 221 SER A CA 1
ATOM 1798 C C . SER A 1 221 ? -20.658 -16.016 5.733 1.00 96.38 221 SER A C 1
ATOM 1800 O O . SER A 1 221 ? -20.937 -15.087 6.489 1.00 96.38 221 SER A O 1
ATOM 1802 N N . LYS A 1 222 ? -21.527 -16.994 5.463 1.00 95.19 222 LYS A N 1
ATOM 1803 C CA . LYS A 1 222 ? -22.881 -17.063 6.035 1.00 95.19 222 LYS A CA 1
ATOM 1804 C C . LYS A 1 222 ? -22.893 -17.389 7.542 1.00 95.19 222 LYS A C 1
ATOM 1806 O O . LYS A 1 222 ? -23.888 -17.119 8.200 1.00 95.19 222 LYS A O 1
ATOM 1811 N N . ASN A 1 223 ? -21.785 -17.900 8.088 1.00 94.38 223 ASN A N 1
ATOM 1812 C CA . ASN A 1 223 ? -21.527 -17.983 9.528 1.00 94.38 223 ASN A CA 1
ATOM 1813 C C . ASN A 1 223 ? -20.554 -16.855 9.935 1.00 94.38 223 ASN A C 1
ATOM 1815 O O . ASN A 1 223 ? -19.375 -16.950 9.574 1.00 94.38 223 ASN A O 1
ATOM 1819 N N . PRO A 1 224 ? -21.007 -15.789 10.625 1.00 95.31 224 PRO A N 1
ATOM 1820 C CA . PRO A 1 224 ? -20.134 -14.710 11.076 1.00 95.31 224 PRO A CA 1
ATOM 1821 C C . PRO A 1 224 ? -19.053 -15.228 12.025 1.00 95.31 224 PRO A C 1
ATOM 1823 O O . PRO A 1 224 ? -19.342 -15.935 12.987 1.00 95.31 224 PRO A O 1
ATOM 1826 N N . ARG A 1 225 ? -17.801 -14.859 11.763 1.00 96.00 225 ARG A N 1
ATOM 1827 C CA . ARG A 1 225 ? -16.633 -15.284 12.543 1.00 96.00 225 ARG A CA 1
ATOM 1828 C C . ARG A 1 225 ? -15.642 -14.140 12.665 1.00 96.00 225 ARG A C 1
ATOM 1830 O O . ARG A 1 225 ? -15.364 -13.463 11.676 1.00 96.00 225 ARG A O 1
ATOM 1837 N N . ARG A 1 226 ? -15.083 -13.957 13.859 1.00 97.94 226 ARG A N 1
ATOM 1838 C CA . ARG A 1 226 ? -13.968 -13.040 14.112 1.00 97.94 226 ARG A CA 1
ATOM 1839 C C . ARG A 1 226 ? -13.029 -13.667 15.131 1.00 97.94 226 ARG A C 1
ATOM 1841 O O . ARG A 1 226 ? -13.108 -13.388 16.325 1.00 97.94 226 ARG A O 1
ATOM 1848 N N . ILE A 1 227 ? -12.210 -14.586 14.633 1.00 98.38 227 ILE A N 1
ATOM 1849 C CA . ILE A 1 227 ? -11.421 -15.507 15.449 1.00 98.38 227 ILE A CA 1
ATOM 1850 C C . ILE A 1 227 ? -9.935 -15.288 15.173 1.00 98.38 227 ILE A C 1
ATOM 1852 O O . ILE A 1 227 ? -9.525 -15.120 14.022 1.00 98.38 227 ILE A O 1
ATOM 1856 N N . MET A 1 228 ? -9.129 -15.316 16.231 1.00 98.56 228 MET A N 1
ATOM 1857 C CA . MET A 1 228 ? -7.672 -15.321 16.153 1.00 98.56 228 MET A CA 1
ATOM 1858 C C . MET A 1 228 ? -7.102 -16.508 16.936 1.00 98.56 228 MET A C 1
ATOM 1860 O O . MET A 1 228 ? -7.347 -16.646 18.135 1.00 98.56 228 MET A O 1
ATOM 1864 N N . TYR A 1 229 ? -6.306 -17.327 16.255 1.00 98.62 229 TYR A N 1
ATOM 1865 C CA . TYR A 1 229 ? -5.495 -18.391 16.835 1.00 98.62 229 TYR A CA 1
ATOM 1866 C C . TYR A 1 229 ? -4.047 -17.928 16.980 1.00 98.62 229 TYR A C 1
ATOM 1868 O O . TYR A 1 229 ? -3.482 -17.352 16.050 1.00 98.62 229 TYR A O 1
ATOM 1876 N N . ILE A 1 230 ? -3.434 -18.185 18.135 1.00 98.50 230 ILE A N 1
ATOM 1877 C CA . ILE A 1 230 ? -2.027 -17.858 18.413 1.00 98.50 230 ILE A CA 1
ATOM 1878 C C . ILE A 1 230 ? -1.347 -19.102 18.969 1.00 98.50 230 ILE A C 1
ATOM 1880 O O . ILE A 1 230 ? -1.872 -19.719 19.896 1.00 98.50 230 ILE A O 1
ATOM 1884 N N . HIS A 1 231 ? -0.162 -19.431 18.459 1.00 97.62 231 HIS A N 1
ATOM 1885 C CA . HIS A 1 231 ? 0.624 -20.566 18.932 1.00 97.62 231 HIS A CA 1
ATOM 1886 C C . HIS A 1 231 ? 2.006 -20.118 19.418 1.00 97.62 231 HIS A C 1
ATOM 1888 O O . HIS A 1 231 ? 2.769 -19.465 18.694 1.00 97.62 231 HIS A O 1
ATOM 1894 N N . THR A 1 232 ? 2.313 -20.477 20.662 1.00 96.44 232 THR A N 1
ATOM 1895 C CA . THR A 1 232 ? 3.569 -20.204 21.370 1.00 96.44 232 THR A CA 1
ATOM 1896 C C . THR A 1 232 ? 4.232 -21.534 21.769 1.00 96.44 232 THR A C 1
ATOM 1898 O O . THR A 1 232 ? 3.644 -22.601 21.565 1.00 96.44 232 THR A O 1
ATOM 1901 N N . PRO A 1 233 ? 5.471 -21.537 22.300 1.00 94.44 233 PRO A N 1
ATOM 1902 C CA . PRO A 1 233 ? 6.137 -22.771 22.719 1.00 94.44 233 PRO A CA 1
ATOM 1903 C C . PRO A 1 233 ? 5.416 -23.551 23.831 1.00 94.44 233 PRO A C 1
ATOM 1905 O O . PRO A 1 233 ? 5.568 -24.770 23.882 1.00 94.44 233 PRO A O 1
ATOM 1908 N N . HIS A 1 234 ? 4.647 -22.884 24.703 1.00 94.06 234 HIS A N 1
ATOM 1909 C CA . HIS A 1 234 ? 3.985 -23.531 25.848 1.00 94.06 234 HIS A CA 1
ATOM 1910 C C . HIS A 1 234 ? 2.453 -23.525 25.772 1.00 94.06 234 HIS A C 1
ATOM 1912 O O . HIS A 1 234 ? 1.809 -24.333 26.448 1.00 94.06 234 HIS A O 1
ATOM 1918 N N . SER A 1 235 ? 1.875 -22.631 24.965 1.00 95.12 235 SER A N 1
ATOM 1919 C CA . SER A 1 235 ? 0.439 -22.353 24.950 1.00 95.12 235 SER A CA 1
ATOM 1920 C C . SER A 1 235 ? -0.126 -22.298 23.526 1.00 95.12 235 SER A C 1
ATOM 1922 O O . SER A 1 235 ? 0.567 -22.062 22.534 1.00 95.12 235 SER A O 1
ATOM 1924 N N . SER A 1 236 ? -1.435 -22.473 23.407 1.00 97.06 236 SER A N 1
ATOM 1925 C CA . SER A 1 236 ? -2.198 -22.052 22.231 1.00 97.06 236 SER A CA 1
ATOM 1926 C C . SER A 1 236 ? -3.430 -21.282 22.680 1.00 97.06 236 SER A C 1
ATOM 1928 O O . SER A 1 236 ? -4.044 -21.622 23.690 1.00 97.06 236 SER A O 1
ATOM 1930 N N . PHE A 1 237 ? -3.782 -20.232 21.950 1.00 98.12 237 PHE A N 1
ATOM 1931 C CA . PHE A 1 237 ? -4.872 -19.328 22.300 1.00 98.12 237 PHE A CA 1
ATOM 1932 C C . PHE A 1 237 ? -5.921 -19.344 21.192 1.00 98.12 237 PHE A C 1
ATOM 1934 O O . PHE A 1 237 ? -5.565 -19.206 20.024 1.00 98.12 237 PHE A O 1
ATOM 1941 N N . GLU A 1 238 ? -7.194 -19.470 21.559 1.00 98.44 238 GLU A N 1
ATOM 1942 C CA . GLU A 1 238 ? -8.341 -19.226 20.678 1.00 98.44 238 GLU A CA 1
ATOM 1943 C C . GLU A 1 238 ? -9.071 -17.985 21.198 1.00 98.44 238 GLU A C 1
ATOM 1945 O O . GLU A 1 238 ? -9.585 -17.975 22.318 1.00 98.44 238 GLU A O 1
ATOM 1950 N N . CYS A 1 239 ? -9.067 -16.923 20.397 1.00 98.44 239 CYS A N 1
ATOM 1951 C CA . CYS A 1 239 ? -9.680 -15.638 20.711 1.00 98.44 239 CYS A CA 1
ATOM 1952 C C . CYS A 1 239 ? -10.914 -15.445 19.827 1.00 98.44 239 CYS A C 1
ATOM 1954 O O . CYS A 1 239 ? -10.754 -15.171 18.639 1.00 98.44 239 CYS A O 1
ATOM 1956 N N . ASP A 1 240 ? -12.117 -15.549 20.386 1.00 98.19 240 ASP A N 1
ATOM 1957 C CA . ASP A 1 240 ? -13.369 -15.219 19.697 1.00 98.19 240 ASP A CA 1
ATOM 1958 C C . ASP A 1 240 ? -13.834 -13.816 20.121 1.00 98.19 240 ASP A C 1
ATOM 1960 O O . ASP A 1 240 ? -14.160 -13.563 21.286 1.00 98.19 240 ASP A O 1
ATOM 1964 N N . LEU A 1 241 ? -13.828 -12.887 19.161 1.00 97.38 241 LEU A N 1
ATOM 1965 C CA . LEU A 1 241 ? -14.190 -11.479 19.361 1.00 97.38 241 LEU A CA 1
ATOM 1966 C C . LEU A 1 241 ? -15.684 -11.192 19.120 1.00 97.38 241 LEU A C 1
ATOM 1968 O O . LEU A 1 241 ? -16.098 -10.041 19.227 1.00 97.38 241 LEU A O 1
ATOM 1972 N N . ILE A 1 242 ? -16.485 -12.200 18.755 1.00 95.06 242 ILE A N 1
ATOM 1973 C CA . ILE A 1 242 ? -17.953 -12.108 18.678 1.00 95.06 242 ILE A CA 1
ATOM 1974 C C . ILE A 1 242 ? -18.560 -12.617 19.989 1.00 95.06 242 ILE A C 1
ATOM 1976 O O . ILE A 1 242 ? -19.454 -11.979 20.545 1.00 95.06 242 ILE A O 1
ATOM 1980 N N . SER A 1 243 ? -18.061 -13.740 20.518 1.00 96.38 243 SER A N 1
ATOM 1981 C CA . SER A 1 243 ? -18.510 -14.289 21.806 1.00 96.38 243 SER A CA 1
ATOM 1982 C C . SER A 1 243 ? -17.816 -13.665 23.025 1.00 96.38 243 SER A C 1
ATOM 1984 O O . SER A 1 243 ? -18.194 -13.971 24.158 1.00 96.38 243 SER A O 1
ATOM 1986 N N . ASN A 1 244 ? -16.814 -12.804 22.805 1.00 97.38 244 ASN A N 1
ATOM 1987 C CA . ASN A 1 244 ? -15.917 -12.243 23.821 1.00 97.38 244 ASN A CA 1
ATOM 1988 C C . ASN A 1 244 ? -15.230 -13.326 24.675 1.00 97.38 244 ASN A C 1
ATOM 1990 O O . ASN A 1 244 ? -15.092 -13.169 25.891 1.00 97.38 244 ASN A O 1
ATOM 1994 N N . THR A 1 245 ? -14.799 -14.427 24.055 1.00 98.12 245 THR A N 1
ATOM 1995 C CA . THR A 1 245 ? -14.215 -15.586 24.749 1.00 98.12 245 THR A CA 1
ATOM 1996 C C . THR A 1 245 ? -12.742 -15.778 24.393 1.00 98.12 245 THR A C 1
ATOM 1998 O O . THR A 1 245 ? -12.368 -15.812 23.224 1.00 98.12 245 THR A O 1
ATOM 2001 N N . LEU A 1 246 ? -11.903 -15.959 25.412 1.00 98.31 246 LEU A N 1
ATOM 2002 C CA . LEU A 1 246 ? -10.508 -16.377 25.295 1.00 98.31 246 LEU A CA 1
ATOM 2003 C C . LEU A 1 246 ? -10.361 -17.788 25.867 1.00 98.31 246 LEU A C 1
ATOM 2005 O O . LEU A 1 246 ? -10.593 -17.998 27.059 1.00 98.31 246 LEU A O 1
ATOM 2009 N N . LYS A 1 247 ? -9.932 -18.744 25.043 1.00 98.31 247 LYS A N 1
ATOM 2010 C CA . LYS A 1 247 ? -9.505 -20.072 25.502 1.00 98.31 247 LYS A CA 1
ATOM 2011 C C . LYS A 1 247 ? -7.986 -20.162 25.452 1.00 98.31 247 LYS A C 1
ATOM 2013 O O . LYS A 1 247 ? -7.375 -19.771 24.459 1.00 98.31 247 LYS A O 1
ATOM 2018 N N . ILE A 1 248 ? -7.385 -20.685 26.514 1.00 97.12 248 ILE A N 1
ATOM 2019 C CA . ILE A 1 248 ? -5.944 -20.890 26.656 1.00 97.12 248 ILE A CA 1
ATOM 2020 C C . ILE A 1 248 ? -5.705 -22.380 26.871 1.00 97.12 248 ILE A C 1
ATOM 2022 O O . ILE A 1 248 ? -6.096 -22.939 27.895 1.00 97.12 248 ILE A O 1
ATOM 2026 N N . TYR A 1 249 ? -5.063 -23.009 25.898 1.00 96.75 249 TYR A N 1
ATOM 2027 C CA . TYR A 1 249 ? -4.687 -24.412 25.908 1.00 96.75 249 TYR A CA 1
ATOM 2028 C C . TYR A 1 249 ? -3.219 -24.537 26.301 1.00 96.75 249 TYR A C 1
ATOM 2030 O O . TYR A 1 249 ? -2.356 -23.908 25.690 1.00 96.75 249 TYR A O 1
ATOM 2038 N N . THR A 1 250 ? -2.933 -25.370 27.292 1.00 93.94 250 THR A N 1
ATOM 2039 C CA . THR A 1 250 ? -1.593 -25.905 27.559 1.00 93.94 250 THR A CA 1
ATOM 2040 C C . THR A 1 250 ? -1.608 -27.408 27.280 1.00 93.94 250 THR A C 1
ATOM 2042 O O . THR A 1 250 ? -2.625 -27.959 26.857 1.00 93.94 250 THR A O 1
ATOM 2045 N N . LYS A 1 251 ? -0.488 -28.097 27.514 1.00 90.94 251 LYS A N 1
ATOM 2046 C CA . LYS A 1 251 ? -0.382 -29.550 27.312 1.00 90.94 251 LYS A CA 1
ATOM 2047 C C . LYS A 1 251 ? -1.462 -30.354 28.058 1.00 90.94 251 LYS A C 1
ATOM 2049 O O . LYS A 1 251 ? -1.948 -31.345 27.524 1.00 90.94 251 LYS A O 1
ATOM 2054 N N . ASP A 1 252 ? -1.817 -29.923 29.269 1.00 92.75 252 ASP A N 1
ATOM 2055 C CA . ASP A 1 252 ? -2.621 -30.711 30.212 1.00 92.75 252 ASP A CA 1
ATOM 2056 C C . ASP A 1 252 ? -3.956 -30.030 30.595 1.00 92.75 252 ASP A C 1
ATOM 2058 O O . ASP A 1 252 ? -4.815 -30.654 31.223 1.00 92.75 252 ASP A O 1
ATOM 2062 N N . HIS A 1 253 ? -4.160 -28.755 30.228 1.00 94.19 253 HIS A N 1
ATOM 2063 C CA . HIS A 1 253 ? -5.305 -27.947 30.669 1.00 94.19 253 HIS A CA 1
ATOM 2064 C C . HIS A 1 253 ? -5.866 -27.027 29.573 1.00 94.19 253 HIS A C 1
ATOM 2066 O O . HIS A 1 253 ? -5.141 -26.535 28.711 1.00 94.19 253 HIS A O 1
ATOM 2072 N N . CYS A 1 254 ? -7.164 -26.724 29.667 1.00 94.62 254 CYS A N 1
ATOM 2073 C CA . CYS A 1 254 ? -7.823 -25.659 28.914 1.00 94.62 254 CYS A CA 1
ATOM 2074 C C . CYS A 1 254 ? -8.508 -24.698 29.895 1.00 94.62 254 CYS A C 1
ATOM 2076 O O . CYS A 1 254 ? -9.415 -25.098 30.625 1.00 94.62 254 CYS A O 1
ATOM 2078 N N . LEU A 1 255 ? -8.077 -23.437 29.917 1.00 96.38 255 LEU A N 1
ATOM 2079 C CA . LEU A 1 255 ? -8.750 -22.355 30.636 1.00 96.38 255 LEU A CA 1
ATOM 2080 C C . LEU A 1 255 ? -9.646 -21.595 29.656 1.00 96.38 255 LEU A C 1
ATOM 2082 O O . LEU A 1 255 ? -9.190 -21.232 28.578 1.00 96.38 255 LEU A O 1
ATOM 2086 N N . THR A 1 256 ? -10.890 -21.309 30.035 1.00 97.56 256 THR A N 1
ATOM 2087 C CA . THR A 1 256 ? -11.788 -20.430 29.269 1.00 97.56 256 THR A CA 1
ATOM 2088 C C . THR A 1 256 ? -12.134 -19.202 30.104 1.00 97.56 256 THR A C 1
ATOM 2090 O O . THR A 1 256 ? -12.528 -19.334 31.261 1.00 97.56 256 THR A O 1
ATOM 2093 N N . GLN A 1 257 ? -11.996 -18.017 29.516 1.00 96.81 257 GLN A N 1
ATOM 2094 C CA . GLN A 1 257 ? -12.393 -16.730 30.085 1.00 96.81 257 GLN A CA 1
ATOM 2095 C C . GLN A 1 257 ? -13.393 -16.063 29.135 1.00 96.81 257 GLN A C 1
ATOM 2097 O O . GLN A 1 257 ? -13.191 -16.085 27.922 1.00 96.81 257 GLN A O 1
ATOM 2102 N N . THR A 1 258 ? -14.446 -15.451 29.671 1.00 97.31 258 THR A N 1
ATOM 2103 C CA . THR A 1 258 ? -15.440 -14.696 28.893 1.00 97.31 258 THR A CA 1
ATOM 2104 C C . THR A 1 258 ? -15.563 -13.300 29.480 1.00 97.31 258 THR A C 1
ATOM 2106 O O . THR A 1 258 ? -15.607 -13.165 30.700 1.00 97.31 258 THR A O 1
ATOM 2109 N N . PHE A 1 259 ? -15.620 -12.287 28.616 1.00 96.44 259 PHE A N 1
ATOM 2110 C CA . PHE A 1 259 ? -15.660 -10.879 29.005 1.00 96.44 259 PHE A CA 1
ATOM 2111 C C . PHE A 1 259 ? -17.029 -10.250 28.706 1.00 96.44 259 PHE A C 1
ATOM 2113 O O . PHE A 1 259 ? -17.668 -10.539 27.687 1.00 96.44 259 PHE A O 1
ATOM 2120 N N . HIS A 1 260 ? -17.485 -9.372 29.593 1.00 95.31 260 HIS A N 1
ATOM 2121 C CA . HIS A 1 260 ? -18.832 -8.811 29.606 1.00 95.31 260 HIS A CA 1
ATOM 2122 C C . HIS A 1 260 ? -18.805 -7.280 29.576 1.00 95.31 260 HIS A C 1
ATOM 2124 O O . HIS A 1 260 ? -18.729 -6.613 30.604 1.00 95.31 260 HIS A O 1
ATOM 2130 N N . PHE A 1 261 ? -18.929 -6.730 28.369 1.00 94.62 261 PHE A N 1
ATOM 2131 C CA . PHE A 1 261 ? -19.016 -5.297 28.097 1.00 94.62 261 PHE A CA 1
ATOM 2132 C C . PHE A 1 261 ? -19.935 -5.044 26.893 1.00 94.62 261 PHE A C 1
ATOM 2134 O O . PHE A 1 261 ? -20.104 -5.914 26.033 1.00 94.62 261 PHE A O 1
ATOM 2141 N N . SER A 1 262 ? -20.513 -3.848 26.798 1.00 93.31 262 SER A N 1
ATOM 2142 C CA . SER A 1 262 ? -21.231 -3.386 25.605 1.00 93.31 262 SER A CA 1
ATOM 2143 C C . SER A 1 262 ? -20.295 -2.686 24.610 1.00 93.31 262 SER A C 1
ATOM 2145 O O . SER A 1 262 ? -19.286 -2.084 24.982 1.00 93.31 262 SER A O 1
ATOM 2147 N N . ARG A 1 263 ? -20.645 -2.712 23.315 1.00 90.00 263 ARG A N 1
ATOM 2148 C CA . ARG A 1 263 ? -19.838 -2.096 22.241 1.00 90.00 263 ARG A CA 1
ATOM 2149 C C . ARG A 1 263 ? -19.533 -0.617 22.511 1.00 90.00 263 ARG A C 1
ATOM 2151 O O . ARG A 1 263 ? -18.416 -0.182 22.250 1.00 90.00 263 ARG A O 1
ATOM 2158 N N . ASN A 1 264 ? -20.489 0.142 23.050 1.00 96.25 264 ASN A N 1
ATOM 2159 C CA . ASN A 1 264 ? -20.328 1.576 23.307 1.00 96.25 264 ASN A CA 1
ATOM 2160 C C . ASN A 1 264 ? -19.338 1.873 24.453 1.00 96.25 264 ASN A C 1
ATOM 2162 O O . ASN A 1 264 ? -18.704 2.927 24.433 1.00 96.25 264 ASN A O 1
ATOM 2166 N N . GLU A 1 265 ? -19.100 0.941 25.383 1.00 96.38 265 GLU A N 1
ATOM 2167 C CA . GLU A 1 265 ? -18.072 1.108 26.422 1.00 96.38 265 GLU A CA 1
ATOM 2168 C C . GLU A 1 265 ? -16.643 1.047 25.860 1.00 96.38 265 GLU A C 1
ATOM 2170 O O . GLU A 1 265 ? -15.779 1.773 26.349 1.00 96.38 265 GLU A O 1
ATOM 2175 N N . LEU A 1 266 ? -16.386 0.270 24.795 1.00 95.19 266 LEU A N 1
ATOM 2176 C CA . LEU A 1 266 ? -15.089 0.298 24.095 1.00 95.19 266 LEU A CA 1
ATOM 2177 C C . LEU A 1 266 ? -14.815 1.680 23.485 1.00 95.19 266 LEU A C 1
ATOM 2179 O O . LEU A 1 266 ? -13.711 2.208 23.610 1.00 95.19 266 LEU A O 1
ATOM 2183 N N . PHE A 1 267 ? -15.828 2.290 22.860 1.00 96.75 267 PHE A N 1
ATOM 2184 C CA . PHE A 1 267 ? -15.730 3.654 22.328 1.00 96.75 267 PHE A CA 1
ATOM 2185 C C . PHE A 1 267 ? -15.557 4.682 23.454 1.00 96.75 267 PHE A C 1
ATOM 2187 O O . PHE A 1 267 ? -14.747 5.600 23.328 1.00 96.75 267 PHE A O 1
ATOM 2194 N N . ALA A 1 268 ? -16.259 4.512 24.577 1.00 96.50 268 ALA A N 1
ATOM 2195 C CA . ALA A 1 268 ? -16.124 5.378 25.745 1.00 96.50 268 ALA A CA 1
ATOM 2196 C C . ALA A 1 268 ? -14.703 5.315 26.338 1.00 96.50 268 ALA A C 1
ATOM 2198 O O . ALA A 1 268 ? -14.099 6.353 26.612 1.00 96.50 268 ALA A O 1
ATOM 2199 N N . LEU A 1 269 ? -14.138 4.110 26.471 1.00 95.50 269 LEU A N 1
ATOM 2200 C CA . LEU A 1 269 ? -12.773 3.892 26.955 1.00 95.50 269 LEU A CA 1
ATOM 2201 C C . LEU A 1 269 ? -11.718 4.434 25.975 1.00 95.50 269 LEU A C 1
ATOM 2203 O O . LEU A 1 269 ? -10.741 5.047 26.407 1.00 95.50 269 LEU A O 1
ATOM 2207 N N . MET A 1 270 ? -11.948 4.287 24.666 1.00 95.81 270 MET A N 1
ATOM 2208 C CA . MET A 1 270 ? -11.115 4.879 23.615 1.00 95.81 270 MET A CA 1
ATOM 2209 C C . MET A 1 270 ? -11.072 6.408 23.716 1.00 95.81 270 MET A C 1
ATOM 2211 O O . MET A 1 270 ? -9.988 6.987 23.786 1.00 95.81 270 MET A O 1
ATOM 2215 N N . HIS A 1 271 ? -12.232 7.070 23.780 1.00 95.88 271 HIS A N 1
ATOM 2216 C CA . HIS A 1 271 ? -12.286 8.523 23.956 1.00 95.88 271 HIS A CA 1
ATOM 2217 C C . HIS A 1 271 ? -11.668 8.960 25.291 1.00 95.88 271 HIS A C 1
ATOM 2219 O O . HIS A 1 271 ? -11.024 10.006 25.339 1.00 95.88 271 HIS A O 1
ATOM 2225 N N . GLN A 1 272 ? -11.766 8.151 26.353 1.00 94.81 272 GLN A N 1
ATOM 2226 C CA . GLN A 1 272 ? -11.124 8.480 27.626 1.00 94.81 272 GLN A CA 1
ATOM 2227 C C . GLN A 1 272 ? -9.598 8.360 27.569 1.00 94.81 272 GLN A C 1
ATOM 2229 O O . GLN A 1 272 ? -8.919 9.187 28.169 1.00 94.81 272 GLN A O 1
ATOM 2234 N N . ASN A 1 273 ? -9.042 7.389 26.838 1.00 94.25 273 ASN A N 1
ATOM 2235 C CA . ASN A 1 273 ? -7.591 7.288 26.631 1.00 94.25 273 ASN A CA 1
ATOM 2236 C C . ASN A 1 273 ? -7.038 8.456 25.793 1.00 94.25 273 ASN A C 1
ATOM 2238 O O . ASN A 1 273 ? -5.893 8.851 25.985 1.00 94.25 273 ASN A O 1
ATOM 2242 N N . ILE A 1 274 ? -7.855 9.028 24.901 1.00 93.50 274 ILE A N 1
ATOM 2243 C CA . ILE A 1 274 ? -7.511 10.222 24.114 1.00 93.50 274 ILE A CA 1
ATOM 2244 C C . ILE A 1 274 ? -7.597 11.503 24.959 1.00 93.50 274 ILE A C 1
ATOM 2246 O O . ILE A 1 274 ? -6.701 12.342 24.901 1.00 93.50 274 ILE A O 1
ATOM 2250 N N . LEU A 1 275 ? -8.694 11.682 25.702 1.00 93.25 275 LEU A N 1
ATOM 2251 C CA . LEU A 1 275 ? -9.045 12.960 26.334 1.00 93.25 275 LEU A CA 1
ATOM 2252 C C . LEU A 1 275 ? -8.589 13.089 27.791 1.00 93.25 275 LEU A C 1
ATOM 2254 O O . LEU A 1 275 ? -8.459 14.210 28.281 1.00 93.25 275 LEU A O 1
ATOM 2258 N N . SER A 1 276 ? -8.417 11.971 28.507 1.00 91.06 276 SER A N 1
ATOM 2259 C CA . SER A 1 276 ? -8.160 11.925 29.957 1.00 91.06 276 SER A CA 1
ATOM 2260 C C . SER A 1 276 ? -9.098 12.832 30.776 1.00 91.06 276 SER A C 1
ATOM 2262 O O . SER A 1 276 ? -8.696 13.456 31.759 1.00 91.06 276 SER A O 1
ATOM 2264 N N . HIS A 1 277 ? -10.364 12.947 30.361 1.00 90.56 277 HIS A N 1
ATOM 2265 C CA . HIS A 1 277 ? -11.245 14.022 30.815 1.00 90.56 277 HIS A CA 1
ATOM 2266 C C . HIS A 1 277 ? -11.901 13.701 32.174 1.00 90.56 277 HIS A C 1
ATOM 2268 O O . HIS A 1 277 ? -12.407 12.592 32.367 1.00 90.56 277 HIS A O 1
ATOM 2274 N N . PRO A 1 278 ? -11.970 14.655 33.125 1.00 88.81 278 PRO A N 1
ATOM 2275 C CA . PRO A 1 278 ? -12.496 14.395 34.468 1.00 88.81 278 PRO A CA 1
ATOM 2276 C C . PRO A 1 278 ? -14.017 14.179 34.527 1.00 88.81 278 PRO A C 1
ATOM 2278 O O . PRO A 1 278 ? -14.506 13.661 35.526 1.00 88.81 278 PRO A O 1
ATOM 2281 N N . SER A 1 279 ? -14.780 14.551 33.488 1.00 88.75 279 SER A N 1
ATOM 2282 C CA . SER A 1 279 ? -16.227 14.263 33.427 1.00 88.75 279 SER A CA 1
ATOM 2283 C C . SER A 1 279 ? -16.560 12.823 33.027 1.00 88.75 279 SER A C 1
ATOM 2285 O O . SER A 1 279 ? -17.739 12.475 32.989 1.00 88.75 279 SER A O 1
ATOM 2287 N N . PHE A 1 280 ? -15.556 11.991 32.722 1.00 93.75 280 PHE A N 1
ATOM 2288 C CA . PHE A 1 280 ? -15.775 10.624 32.268 1.00 93.75 280 PHE A CA 1
ATOM 2289 C C . PHE A 1 280 ? -16.558 9.799 33.293 1.00 93.75 280 PHE A C 1
ATOM 2291 O O . PHE A 1 280 ? -16.125 9.589 34.431 1.00 93.75 280 PHE A O 1
ATOM 2298 N N . ALA A 1 281 ? -17.709 9.283 32.870 1.00 92.88 281 ALA A N 1
ATOM 2299 C CA . ALA A 1 281 ? -18.641 8.526 33.689 1.00 92.88 281 ALA A CA 1
ATOM 2300 C C . ALA A 1 281 ? -18.144 7.091 33.951 1.00 92.88 281 ALA A C 1
ATOM 2302 O O . ALA A 1 281 ? -18.827 6.123 33.621 1.00 92.88 281 ALA A O 1
ATOM 2303 N N . ARG A 1 282 ? -16.975 6.940 34.595 1.00 90.81 282 ARG A N 1
ATOM 2304 C CA . ARG A 1 282 ? -16.308 5.651 34.890 1.00 90.81 282 ARG A CA 1
ATOM 2305 C C . ARG A 1 282 ? -17.241 4.611 35.530 1.00 90.81 282 ARG A C 1
ATOM 2307 O O . ARG A 1 282 ? -17.093 3.428 35.273 1.00 90.81 282 ARG A O 1
ATOM 2314 N N . LYS A 1 283 ? -18.241 5.051 36.307 1.00 91.06 283 LYS A N 1
ATOM 2315 C CA . LYS A 1 283 ? -19.281 4.201 36.927 1.00 91.06 283 LYS A CA 1
ATOM 2316 C C . LYS A 1 283 ? -20.227 3.501 35.931 1.00 91.06 283 LYS A C 1
ATOM 2318 O O . LYS A 1 283 ? -21.002 2.655 36.355 1.00 91.06 283 LYS A O 1
ATOM 2323 N N . ARG A 1 284 ? -20.215 3.882 34.648 1.00 90.81 284 ARG A N 1
ATOM 2324 C CA . ARG A 1 284 ? -21.009 3.282 33.556 1.00 90.81 284 ARG A CA 1
ATOM 2325 C C . ARG A 1 284 ? -20.210 2.274 32.714 1.00 90.81 284 ARG A C 1
ATOM 2327 O O . ARG A 1 284 ? -20.702 1.844 31.678 1.00 90.81 284 ARG A O 1
ATOM 2334 N N . ILE A 1 285 ? -18.979 1.961 33.116 1.00 94.19 285 ILE A N 1
ATOM 2335 C CA . ILE A 1 285 ? -18.087 1.024 32.430 1.00 94.19 285 ILE A CA 1
ATOM 2336 C C . ILE A 1 285 ? -17.998 -0.265 33.254 1.00 94.19 285 ILE A C 1
ATOM 2338 O O . ILE A 1 285 ? -17.847 -0.214 34.476 1.00 94.19 285 ILE A O 1
ATOM 2342 N N . SER A 1 286 ? -18.089 -1.403 32.576 1.00 93.00 286 SER A N 1
ATOM 2343 C CA . SER A 1 286 ? -17.885 -2.755 33.103 1.00 93.00 286 SER A CA 1
ATOM 2344 C C . SER A 1 286 ? -16.506 -2.944 33.742 1.00 93.00 286 SER A C 1
ATOM 2346 O O . SER A 1 286 ? -15.507 -2.363 33.314 1.00 93.00 286 SER A O 1
ATOM 2348 N N . GLN A 1 287 ? -16.437 -3.798 34.768 1.00 90.19 287 GLN A N 1
ATOM 2349 C CA . GLN A 1 287 ? -15.198 -4.027 35.513 1.00 90.19 287 GLN A CA 1
ATOM 2350 C C . GLN A 1 287 ? -14.084 -4.602 34.620 1.00 90.19 287 GLN A C 1
ATOM 2352 O O . GLN A 1 287 ? -12.967 -4.098 34.663 1.00 90.19 287 GLN A O 1
ATOM 2357 N N . ASP A 1 288 ? -14.420 -5.531 33.717 1.00 90.31 288 ASP A N 1
ATOM 2358 C CA . ASP A 1 288 ? -13.501 -6.125 32.730 1.00 90.31 288 ASP A CA 1
ATOM 2359 C C . ASP A 1 288 ? -12.754 -5.088 31.870 1.00 90.31 288 ASP A C 1
ATOM 2361 O O . ASP A 1 288 ? -11.625 -5.327 31.440 1.00 90.31 288 ASP A O 1
ATOM 2365 N N . LEU A 1 289 ? -13.380 -3.934 31.606 1.00 90.88 289 LEU A N 1
ATOM 2366 C CA . LEU A 1 289 ? -12.776 -2.809 30.887 1.00 90.88 289 LEU A CA 1
ATOM 2367 C C . LEU A 1 289 ? -12.019 -1.846 31.813 1.00 90.88 289 LEU A C 1
ATOM 2369 O O . LEU A 1 289 ? -11.054 -1.212 31.385 1.00 90.88 289 LEU A O 1
ATOM 2373 N N . LEU A 1 290 ? -12.437 -1.722 33.076 1.00 88.62 290 LEU A N 1
ATOM 2374 C CA . LEU A 1 290 ? -11.774 -0.880 34.078 1.00 88.62 290 LEU A CA 1
ATOM 2375 C C . LEU A 1 290 ? -10.488 -1.493 34.646 1.00 88.62 290 LEU A C 1
ATOM 2377 O O . LEU A 1 290 ? -9.633 -0.730 35.107 1.00 88.62 290 LEU A O 1
ATOM 2381 N N . ASP A 1 291 ? -10.360 -2.820 34.594 1.00 87.62 291 ASP A N 1
ATOM 2382 C CA . ASP A 1 291 ? -9.181 -3.587 35.021 1.00 87.62 291 ASP A CA 1
ATOM 2383 C C . ASP A 1 291 ? -8.042 -3.571 33.983 1.00 87.62 291 ASP A C 1
ATOM 2385 O O . ASP A 1 291 ? -6.913 -3.979 34.276 1.00 87.62 291 ASP A O 1
ATOM 2389 N N . LEU A 1 292 ? -8.301 -3.064 32.771 1.00 88.75 292 LEU A N 1
ATOM 2390 C CA . LEU A 1 292 ? -7.288 -2.950 31.725 1.00 88.75 292 LEU A CA 1
ATOM 2391 C C . LEU A 1 292 ? -6.206 -1.937 32.114 1.00 88.75 292 LEU A C 1
ATOM 2393 O O . LEU A 1 292 ? -6.459 -0.739 32.269 1.00 88.75 292 LEU A O 1
ATOM 2397 N N . LYS A 1 293 ? -4.960 -2.412 32.188 1.00 84.44 293 LYS A N 1
ATOM 2398 C CA . LYS A 1 293 ? -3.760 -1.593 32.422 1.00 84.44 293 LYS A CA 1
ATOM 2399 C C . LYS A 1 293 ? -3.349 -0.860 31.143 1.00 84.44 293 LYS A C 1
ATOM 2401 O O . LYS A 1 293 ? -2.309 -1.146 30.549 1.00 84.44 293 LYS A O 1
ATOM 2406 N N . LEU A 1 294 ? -4.205 0.058 30.699 1.00 85.75 294 LEU A N 1
ATOM 2407 C CA . LEU A 1 294 ? -3.961 0.874 29.515 1.00 85.75 294 LEU A CA 1
ATOM 2408 C C . LEU A 1 294 ? -2.681 1.700 29.686 1.00 85.75 294 LEU A C 1
ATOM 2410 O O . LEU A 1 294 ? -2.456 2.317 30.725 1.00 85.75 294 LEU A O 1
ATOM 2414 N N . THR A 1 295 ? -1.864 1.730 28.639 1.00 80.56 295 THR A N 1
ATOM 2415 C CA . THR A 1 295 ? -0.689 2.599 28.543 1.00 80.56 295 THR A CA 1
ATOM 2416 C C . THR A 1 295 ? -1.050 3.911 27.856 1.00 80.56 295 THR A C 1
ATOM 2418 O O . THR A 1 295 ? -2.039 3.992 27.118 1.00 80.56 295 THR A O 1
ATOM 2421 N N . ASP A 1 296 ? -0.200 4.924 28.003 1.00 64.00 296 ASP A N 1
ATOM 2422 C CA . ASP A 1 296 ? -0.245 6.086 27.119 1.00 64.00 296 ASP A CA 1
ATOM 2423 C C . ASP A 1 296 ? -0.043 5.630 25.661 1.00 64.00 296 ASP A C 1
ATOM 2425 O O . ASP A 1 296 ? 0.819 4.792 25.381 1.00 64.00 296 ASP A O 1
ATOM 2429 N N . LYS A 1 297 ? -0.840 6.181 24.733 1.00 73.56 297 LYS A N 1
ATOM 2430 C CA . LYS A 1 297 ? -0.832 5.869 23.284 1.00 73.56 297 LYS A CA 1
ATOM 2431 C C . LYS A 1 297 ? -1.220 4.417 22.935 1.00 73.56 297 LYS A C 1
ATOM 2433 O O . LYS A 1 297 ? -0.415 3.644 22.416 1.00 73.56 297 LYS A O 1
ATOM 2438 N N . VAL A 1 298 ? -2.486 4.052 23.163 1.00 87.25 298 VAL A N 1
ATOM 2439 C CA . VAL A 1 298 ? -3.046 2.769 22.684 1.00 87.25 298 VAL A CA 1
ATOM 2440 C C . VAL A 1 298 ? -3.286 2.780 21.166 1.00 87.25 298 VAL A C 1
ATOM 2442 O O . VAL A 1 298 ? -2.946 1.815 20.478 1.00 87.25 298 VAL A O 1
ATOM 2445 N N . LEU A 1 299 ? -3.857 3.866 20.637 1.00 88.44 299 LEU A N 1
ATOM 2446 C CA . LEU A 1 299 ? -4.155 4.044 19.209 1.00 88.44 299 LEU A CA 1
ATOM 2447 C C . LEU A 1 299 ? -2.893 4.337 18.371 1.00 88.44 299 LEU A C 1
ATOM 2449 O O . LEU A 1 299 ? -1.923 4.877 18.909 1.00 88.44 299 LEU A O 1
ATOM 2453 N N . PRO A 1 300 ? -2.880 4.003 17.065 1.00 83.81 300 PRO A N 1
ATOM 2454 C CA . PRO A 1 300 ? -1.752 4.316 16.193 1.00 83.81 300 PRO A CA 1
ATOM 2455 C C . PRO A 1 300 ? -1.668 5.817 15.878 1.00 83.81 300 PRO A C 1
ATOM 2457 O O . PRO A 1 300 ? -2.685 6.510 15.795 1.00 83.81 300 PRO A O 1
ATOM 2460 N N . SER A 1 301 ? -0.440 6.296 15.662 1.00 72.69 301 SER A N 1
ATOM 2461 C CA . SER A 1 301 ? -0.161 7.595 15.044 1.00 72.69 301 SER A CA 1
ATOM 2462 C C . SER A 1 301 ? -0.209 7.503 13.513 1.00 72.69 301 SER A C 1
ATOM 2464 O O . SER A 1 301 ? -0.226 6.413 12.934 1.00 72.69 301 SER A O 1
ATOM 2466 N N . LEU A 1 302 ? -0.194 8.663 12.851 1.00 74.19 302 LEU A N 1
ATOM 2467 C CA . LEU A 1 302 ? -0.168 8.767 11.388 1.00 74.19 302 LEU A CA 1
ATOM 2468 C C . LEU A 1 302 ? 1.051 8.075 10.755 1.00 74.19 302 LEU A C 1
ATOM 2470 O O . LEU A 1 302 ? 0.917 7.491 9.687 1.00 74.19 302 LEU A O 1
ATOM 2474 N N . ASP A 1 303 ? 2.198 8.052 11.443 1.00 60.78 303 ASP A N 1
ATOM 2475 C CA . ASP A 1 303 ? 3.453 7.433 10.975 1.00 60.78 303 ASP A CA 1
ATOM 2476 C C . ASP A 1 303 ? 3.429 5.890 10.939 1.00 60.78 303 ASP A C 1
ATOM 2478 O O . ASP A 1 303 ? 4.466 5.243 10.779 1.00 60.78 303 ASP A O 1
ATOM 2482 N N . SER A 1 304 ? 2.266 5.269 11.154 1.00 64.81 304 SER A N 1
ATOM 2483 C CA . SER A 1 304 ? 2.145 3.814 11.188 1.00 64.81 304 SER A CA 1
ATOM 2484 C C . SER A 1 304 ? 2.420 3.167 9.824 1.00 64.81 304 SER A C 1
ATOM 2486 O O . SER A 1 304 ? 1.895 3.561 8.782 1.00 64.81 304 SER A O 1
ATOM 2488 N N . THR A 1 305 ? 3.181 2.073 9.860 1.00 75.00 305 THR A N 1
ATOM 2489 C CA . THR A 1 305 ? 3.422 1.144 8.740 1.00 75.00 305 THR A CA 1
ATOM 2490 C C . THR A 1 305 ? 2.136 0.599 8.113 1.00 75.00 305 THR A C 1
ATOM 2492 O O . THR A 1 305 ? 2.148 0.177 6.959 1.00 75.00 305 THR A O 1
ATOM 2495 N N . LEU A 1 306 ? 1.011 0.664 8.835 1.00 81.50 306 LEU A N 1
ATOM 2496 C CA . LEU A 1 306 ? -0.301 0.185 8.417 1.00 81.50 306 LEU A CA 1
ATOM 2497 C C . LEU A 1 306 ? -0.739 0.718 7.048 1.00 81.50 306 LEU A C 1
ATOM 2499 O O . LEU A 1 306 ? -1.218 -0.076 6.246 1.00 81.50 306 LEU A O 1
ATOM 2503 N N . MET A 1 307 ? -0.545 2.006 6.740 1.00 75.81 307 MET A N 1
ATOM 2504 C CA . MET A 1 307 ? -0.959 2.556 5.437 1.00 75.81 307 MET A CA 1
ATOM 2505 C C . MET A 1 307 ? -0.133 1.990 4.273 1.00 75.81 307 MET A C 1
ATOM 2507 O O . MET A 1 307 ? -0.695 1.635 3.237 1.00 75.81 307 MET A O 1
ATOM 2511 N N . GLN A 1 308 ? 1.176 1.808 4.469 1.00 74.00 308 GLN A N 1
ATOM 2512 C CA . GLN A 1 308 ? 2.056 1.161 3.487 1.00 74.00 308 GLN A CA 1
ATOM 2513 C C . GLN A 1 308 ? 1.666 -0.312 3.290 1.00 74.00 308 GLN A C 1
ATOM 2515 O O . GLN A 1 308 ? 1.635 -0.813 2.165 1.00 74.00 308 GLN A O 1
ATOM 2520 N N . THR A 1 309 ? 1.322 -1.011 4.376 1.00 82.56 309 THR A N 1
ATOM 2521 C CA . THR A 1 309 ? 0.844 -2.399 4.327 1.00 82.56 309 THR A CA 1
ATOM 2522 C C . THR A 1 309 ? -0.514 -2.508 3.627 1.00 82.56 309 THR A C 1
ATOM 2524 O O . THR A 1 309 ? -0.676 -3.380 2.775 1.00 82.56 309 THR A O 1
ATOM 2527 N N . LEU A 1 310 ? -1.464 -1.609 3.916 1.00 83.56 310 LEU A N 1
ATOM 2528 C CA . LEU A 1 310 ? -2.763 -1.530 3.239 1.00 83.56 310 LEU A CA 1
ATOM 2529 C C . LEU A 1 310 ? -2.587 -1.285 1.736 1.00 83.56 310 LEU A C 1
ATOM 2531 O O . LEU A 1 310 ? -3.153 -2.034 0.946 1.00 83.56 310 LEU A O 1
ATOM 2535 N N . SER A 1 311 ? -1.760 -0.314 1.334 1.00 76.69 311 SER A N 1
ATOM 2536 C CA . SER A 1 311 ? -1.465 -0.033 -0.081 1.00 76.69 311 SER A CA 1
ATOM 2537 C C . SER A 1 311 ? -0.874 -1.257 -0.800 1.00 76.69 311 SER A C 1
ATOM 2539 O O . SER A 1 311 ? -1.367 -1.690 -1.849 1.00 76.69 311 SER A O 1
ATOM 2541 N N . ARG A 1 312 ? 0.112 -1.914 -0.170 1.00 78.25 312 ARG A N 1
ATOM 2542 C CA . ARG A 1 312 ? 0.756 -3.126 -0.698 1.00 78.25 312 ARG A CA 1
ATOM 2543 C C . ARG A 1 312 ? -0.206 -4.309 -0.857 1.00 78.25 312 ARG A C 1
ATOM 2545 O O . ARG A 1 312 ? -0.016 -5.114 -1.776 1.00 78.25 312 ARG A O 1
ATOM 2552 N N . ILE A 1 313 ? -1.180 -4.435 0.046 1.00 87.00 313 ILE A N 1
ATOM 2553 C CA . ILE A 1 313 ? -2.199 -5.493 0.050 1.00 87.00 313 ILE A CA 1
ATOM 2554 C C . ILE A 1 313 ? -3.336 -5.178 -0.933 1.00 87.00 313 ILE A C 1
ATOM 2556 O O . ILE A 1 313 ? -3.789 -6.082 -1.627 1.00 87.00 313 ILE A O 1
ATOM 2560 N N . LYS A 1 314 ? -3.760 -3.915 -1.055 1.00 83.38 314 LYS A N 1
ATOM 2561 C CA . LYS A 1 314 ? -4.852 -3.472 -1.942 1.00 83.38 314 LYS A CA 1
ATOM 2562 C C . LYS A 1 314 ? -4.673 -3.969 -3.377 1.00 83.38 314 LYS A C 1
ATOM 2564 O O . LYS A 1 314 ? -5.622 -4.463 -3.979 1.00 83.38 314 LYS A O 1
ATOM 2569 N N . ASN A 1 315 ? -3.436 -3.915 -3.871 1.00 72.62 315 ASN A N 1
ATOM 2570 C CA . ASN A 1 315 ? -3.049 -4.280 -5.237 1.00 72.62 315 ASN A CA 1
ATOM 2571 C C . ASN A 1 315 ? -2.531 -5.733 -5.386 1.00 72.62 315 ASN A C 1
ATOM 2573 O O . ASN A 1 315 ? -1.914 -6.093 -6.395 1.00 72.62 315 ASN A O 1
ATOM 2577 N N . MET A 1 316 ? -2.740 -6.583 -4.378 1.00 82.44 316 MET A N 1
ATOM 2578 C CA . MET A 1 316 ? -2.240 -7.960 -4.333 1.00 82.44 316 MET A CA 1
ATOM 2579 C C . MET A 1 316 ? -3.095 -8.923 -5.172 1.00 82.44 316 MET A C 1
ATOM 2581 O O . MET A 1 316 ? -4.224 -9.241 -4.817 1.00 82.44 316 MET A O 1
ATOM 2585 N N . LYS A 1 317 ? -2.522 -9.459 -6.254 1.00 75.75 317 LYS A N 1
ATOM 2586 C CA . LYS A 1 317 ? -3.147 -10.468 -7.128 1.00 75.75 317 LYS A CA 1
ATOM 2587 C C . LYS A 1 317 ? -2.458 -11.832 -6.959 1.00 75.75 317 LYS A C 1
ATOM 2589 O O . LYS A 1 317 ? -1.258 -11.866 -6.696 1.00 75.75 317 LYS A O 1
ATOM 2594 N N . LEU A 1 318 ? -3.196 -12.935 -7.161 1.00 72.38 318 LEU A N 1
ATOM 2595 C CA . LEU A 1 318 ? -2.661 -14.314 -7.125 1.00 72.38 318 LEU A CA 1
ATOM 2596 C C . LEU A 1 318 ? -1.522 -14.502 -8.135 1.00 72.38 318 LEU A C 1
ATOM 2598 O O . LEU A 1 318 ? -0.504 -15.124 -7.846 1.00 72.38 318 LEU A O 1
ATOM 2602 N N . THR A 1 319 ? -1.713 -13.923 -9.315 1.00 70.38 319 THR A N 1
ATOM 2603 C CA . THR A 1 319 ? -0.749 -13.812 -10.403 1.00 70.38 319 THR A CA 1
ATOM 2604 C C . THR A 1 319 ? -0.821 -12.383 -10.926 1.00 70.38 319 THR A C 1
ATOM 2606 O O . THR A 1 319 ? -1.921 -11.852 -11.078 1.00 70.38 319 THR A O 1
ATOM 2609 N N . GLN A 1 320 ? 0.324 -11.767 -11.214 1.00 77.56 320 GLN A N 1
ATOM 2610 C CA . GLN A 1 320 ? 0.373 -10.620 -12.120 1.00 77.56 320 GLN A CA 1
ATOM 2611 C C . GLN A 1 320 ? 1.040 -11.071 -13.411 1.00 77.56 320 GLN A C 1
ATOM 2613 O O . GLN A 1 320 ? 2.116 -11.670 -13.372 1.00 77.56 320 GLN A O 1
ATOM 2618 N N . ASN A 1 321 ? 0.397 -10.787 -14.536 1.00 91.44 321 ASN A N 1
ATOM 2619 C CA . ASN A 1 321 ? 0.969 -11.017 -15.851 1.00 91.44 321 ASN A CA 1
ATOM 2620 C C . ASN A 1 321 ? 1.853 -9.816 -16.182 1.00 91.44 321 ASN A C 1
ATOM 2622 O O . ASN A 1 321 ? 1.346 -8.734 -16.487 1.00 91.44 321 ASN A O 1
ATOM 2626 N N . ILE A 1 322 ? 3.170 -10.000 -16.091 1.00 95.94 322 ILE A N 1
ATOM 2627 C CA . ILE A 1 322 ? 4.144 -8.933 -16.332 1.00 95.94 322 ILE A CA 1
ATOM 2628 C C . ILE A 1 322 ? 4.778 -9.146 -17.703 1.00 95.94 322 ILE A C 1
ATOM 2630 O O . ILE A 1 322 ? 5.431 -10.167 -17.942 1.00 95.94 322 ILE A O 1
ATOM 2634 N N . LEU A 1 323 ? 4.600 -8.172 -18.592 1.00 98.38 323 LEU A N 1
ATOM 2635 C CA . LEU A 1 323 ? 5.248 -8.136 -19.899 1.00 98.38 323 LEU A CA 1
ATOM 2636 C C . LEU A 1 323 ? 6.560 -7.359 -19.791 1.00 98.38 323 LEU A C 1
ATOM 2638 O O . LEU A 1 323 ? 6.548 -6.194 -19.399 1.00 98.38 323 LEU A O 1
ATOM 2642 N N . CYS A 1 324 ? 7.679 -7.958 -20.189 1.00 98.50 324 CYS A N 1
ATOM 2643 C CA . CYS A 1 324 ? 8.885 -7.194 -20.494 1.00 98.50 324 CYS A CA 1
ATOM 2644 C C . CYS A 1 324 ? 8.920 -6.894 -21.990 1.00 98.50 324 CYS A C 1
ATOM 2646 O O . CYS A 1 324 ? 8.935 -7.810 -22.807 1.00 98.50 324 CYS A O 1
ATOM 2648 N N . VAL A 1 325 ? 8.952 -5.612 -22.338 1.00 98.19 325 VAL A N 1
ATOM 2649 C CA . VAL A 1 325 ? 9.288 -5.128 -23.674 1.00 98.19 325 VAL A CA 1
ATOM 2650 C C . VAL A 1 325 ? 10.759 -4.718 -23.666 1.00 98.19 325 VAL A C 1
ATOM 2652 O O . VAL A 1 325 ? 11.231 -4.048 -22.747 1.00 98.19 325 VAL A O 1
ATOM 2655 N N . ILE A 1 326 ? 11.493 -5.119 -24.699 1.00 97.38 326 ILE A N 1
ATOM 2656 C CA . ILE A 1 326 ? 12.849 -4.633 -24.961 1.00 97.38 326 ILE A CA 1
ATOM 2657 C C . ILE A 1 326 ? 12.821 -3.935 -26.317 1.00 97.38 326 ILE A C 1
ATOM 2659 O O . ILE A 1 326 ? 12.555 -4.560 -27.346 1.00 97.38 326 ILE A O 1
ATOM 2663 N N . GLY A 1 327 ? 13.056 -2.624 -26.330 1.00 93.81 327 GLY A N 1
ATOM 2664 C CA . GLY A 1 327 ? 13.140 -1.846 -27.562 1.00 93.81 327 GLY A CA 1
ATOM 2665 C C . GLY A 1 327 ? 14.554 -1.831 -28.141 1.00 93.81 327 GLY A C 1
ATOM 2666 O O . GLY A 1 327 ? 15.475 -1.348 -27.491 1.00 93.81 327 GLY A O 1
ATOM 2667 N N . ALA A 1 328 ? 14.732 -2.285 -29.386 1.00 91.88 328 ALA A N 1
ATOM 2668 C CA . ALA A 1 328 ? 16.029 -2.221 -30.066 1.00 91.88 328 ALA A CA 1
ATOM 2669 C C . ALA A 1 328 ? 15.868 -1.867 -31.551 1.00 91.88 328 ALA A C 1
ATOM 2671 O O . ALA A 1 328 ? 15.459 -2.704 -32.352 1.00 91.88 328 ALA A O 1
ATOM 2672 N N . ARG A 1 329 ? 16.207 -0.629 -31.931 1.00 88.12 329 ARG A N 1
ATOM 2673 C CA . ARG A 1 329 ? 16.143 -0.169 -33.330 1.00 88.12 329 ARG A CA 1
ATOM 2674 C C . ARG A 1 329 ? 17.440 -0.414 -34.105 1.00 88.12 329 ARG A C 1
ATOM 2676 O O . ARG A 1 329 ? 18.530 -0.317 -33.531 1.00 88.12 329 ARG A O 1
ATOM 2683 N N . GLY A 1 330 ? 17.334 -0.674 -35.407 1.00 83.50 330 GLY A N 1
ATOM 2684 C CA . GLY A 1 330 ? 18.476 -0.832 -36.314 1.00 83.50 330 GLY A CA 1
ATOM 2685 C C . GLY A 1 330 ? 19.262 0.467 -36.518 1.00 83.50 330 GLY A C 1
ATOM 2686 O O . GLY A 1 330 ? 20.488 0.479 -36.401 1.00 83.50 330 GLY A O 1
ATOM 2687 N N . GLY A 1 331 ? 18.552 1.577 -36.753 1.00 77.75 331 GLY A N 1
ATOM 2688 C CA . GLY A 1 331 ? 19.100 2.897 -37.106 1.00 77.75 331 GLY A CA 1
ATOM 2689 C C . GLY A 1 331 ? 19.816 3.667 -35.984 1.00 77.75 331 GLY A C 1
ATOM 2690 O O . GLY A 1 331 ? 19.506 4.828 -35.731 1.00 77.75 331 GLY A O 1
ATOM 2691 N N . SER A 1 332 ? 20.770 3.049 -35.287 1.00 72.50 332 SER A N 1
ATOM 2692 C CA . SER A 1 332 ? 21.550 3.718 -34.232 1.00 72.50 332 SER A CA 1
ATOM 2693 C C . SER A 1 332 ? 22.596 4.681 -34.817 1.00 72.50 332 SER A C 1
ATOM 2695 O O . SER A 1 332 ? 23.516 4.244 -35.507 1.00 72.50 332 SER A O 1
ATOM 2697 N N . LYS A 1 333 ? 22.470 5.987 -34.523 1.00 68.56 333 LYS A N 1
ATOM 2698 C CA . LYS A 1 333 ? 23.337 7.054 -35.074 1.00 68.56 333 LYS A CA 1
ATOM 2699 C C . LYS A 1 333 ? 24.728 7.148 -34.440 1.00 68.56 333 LYS A C 1
ATOM 2701 O O . LYS A 1 333 ? 25.700 7.302 -35.166 1.00 68.56 333 LYS A O 1
ATOM 2706 N N . GLY A 1 334 ? 24.819 7.092 -33.109 1.00 70.12 334 GLY A N 1
ATOM 2707 C CA . GLY A 1 334 ? 26.075 7.335 -32.384 1.00 70.12 334 GLY A CA 1
ATOM 2708 C C . GLY A 1 334 ? 27.063 6.167 -32.452 1.00 70.12 334 GLY A C 1
ATOM 2709 O O . GLY A 1 334 ? 28.220 6.341 -32.825 1.00 70.12 334 GLY A O 1
ATOM 2710 N N . VAL A 1 335 ? 26.577 4.950 -32.189 1.00 76.69 335 VAL A N 1
ATOM 2711 C CA . VAL A 1 335 ? 27.303 3.696 -32.435 1.00 76.69 335 VAL A CA 1
ATOM 2712 C C . VAL A 1 335 ? 26.458 2.834 -33.375 1.00 76.69 335 VAL A C 1
ATOM 2714 O O . VAL A 1 335 ? 25.372 2.368 -33.013 1.00 76.69 335 VAL A O 1
ATOM 2717 N N . LYS A 1 336 ? 26.940 2.651 -34.610 1.00 78.88 336 LYS A N 1
ATOM 2718 C CA . LYS A 1 336 ? 26.232 1.910 -35.663 1.00 78.88 336 LYS A CA 1
ATOM 2719 C C . LYS A 1 336 ? 25.974 0.467 -35.219 1.00 78.88 336 LYS A C 1
ATOM 2721 O O . LYS A 1 336 ? 26.880 -0.201 -34.734 1.00 78.88 336 LYS A O 1
ATOM 2726 N N . ASN A 1 337 ? 24.737 0.002 -35.394 1.00 82.81 337 ASN A N 1
ATOM 2727 C CA . ASN A 1 337 ? 24.267 -1.335 -35.012 1.00 82.81 337 ASN A CA 1
ATOM 2728 C C . ASN A 1 337 ? 24.509 -1.716 -33.527 1.00 82.81 337 ASN A C 1
ATOM 2730 O O . ASN A 1 337 ? 24.521 -2.909 -33.219 1.00 82.81 337 ASN A O 1
ATOM 2734 N N . LYS A 1 338 ? 24.637 -0.741 -32.596 1.00 86.88 338 LYS A N 1
ATOM 2735 C CA . LYS A 1 338 ? 25.080 -0.973 -31.197 1.00 86.88 338 LYS A CA 1
ATOM 2736 C C . LYS A 1 338 ? 24.441 -2.168 -30.493 1.00 86.88 338 LYS A C 1
ATOM 2738 O O . LYS A 1 338 ? 25.141 -2.898 -29.807 1.00 86.88 338 LYS A O 1
ATOM 2743 N N . ASN A 1 339 ? 23.147 -2.402 -30.710 1.00 91.31 339 ASN A N 1
ATOM 2744 C CA . ASN A 1 339 ? 22.381 -3.485 -30.089 1.00 91.31 339 ASN A CA 1
ATOM 2745 C C . ASN A 1 339 ? 22.939 -4.895 -30.375 1.00 91.31 339 ASN A C 1
ATOM 2747 O O . ASN A 1 339 ? 22.820 -5.769 -29.519 1.00 91.31 339 ASN A O 1
ATOM 2751 N N . ILE A 1 340 ? 23.556 -5.121 -31.541 1.00 93.88 340 ILE A N 1
ATOM 2752 C CA . ILE A 1 340 ? 24.153 -6.417 -31.920 1.00 93.88 340 ILE A CA 1
ATOM 2753 C C . ILE A 1 340 ? 25.686 -6.415 -31.913 1.00 93.88 340 ILE A C 1
ATOM 2755 O O . ILE A 1 340 ? 26.293 -7.481 -32.009 1.00 93.88 340 ILE A O 1
ATOM 2759 N N . THR A 1 341 ? 26.320 -5.250 -31.757 1.00 93.00 341 THR A N 1
ATOM 2760 C CA . THR A 1 341 ? 27.772 -5.147 -31.584 1.00 93.00 341 THR A CA 1
ATOM 2761 C C . THR A 1 341 ? 28.199 -5.903 -30.319 1.00 93.00 341 THR A C 1
ATOM 2763 O O . THR A 1 341 ? 27.609 -5.677 -29.256 1.00 93.00 341 THR A O 1
ATOM 2766 N N . PRO A 1 342 ? 29.198 -6.804 -30.394 1.00 94.06 342 PRO A N 1
ATOM 2767 C CA . PRO A 1 342 ? 29.758 -7.440 -29.211 1.00 94.06 342 PRO A CA 1
ATOM 2768 C C . PRO A 1 342 ? 30.382 -6.412 -28.267 1.00 94.06 342 PRO A C 1
ATOM 2770 O O . PRO A 1 342 ? 31.144 -5.558 -28.707 1.00 94.06 342 PRO A O 1
ATOM 2773 N N . ILE A 1 343 ? 30.076 -6.538 -26.980 1.00 94.19 343 ILE A N 1
ATOM 2774 C CA . ILE A 1 343 ? 30.682 -5.810 -25.869 1.00 94.19 343 ILE A CA 1
ATOM 2775 C C . ILE A 1 343 ? 31.066 -6.839 -24.800 1.00 94.19 343 ILE A C 1
ATOM 2777 O O . ILE A 1 343 ? 30.253 -7.707 -24.468 1.00 94.19 343 ILE A O 1
ATOM 2781 N N . ALA A 1 344 ? 32.313 -6.834 -24.323 1.00 93.69 344 ALA A N 1
ATOM 2782 C CA . ALA A 1 344 ? 32.839 -7.792 -23.336 1.00 93.69 344 ALA A CA 1
ATOM 2783 C C . ALA A 1 344 ? 32.474 -9.277 -23.624 1.00 93.69 344 ALA A C 1
ATOM 2785 O O . ALA A 1 344 ? 32.208 -10.074 -22.716 1.00 93.69 344 ALA A O 1
ATOM 2786 N N . GLY A 1 345 ? 32.436 -9.650 -24.912 1.00 92.12 345 GLY A N 1
ATOM 2787 C CA . GLY A 1 345 ? 32.185 -11.014 -25.391 1.00 92.12 345 GLY A CA 1
ATOM 2788 C C . GLY A 1 345 ? 30.721 -11.425 -25.624 1.00 92.12 345 GLY A C 1
ATOM 2789 O O . GLY A 1 345 ? 30.477 -12.621 -25.817 1.00 92.12 345 GLY A O 1
ATOM 2790 N N . LYS A 1 346 ? 29.738 -10.508 -25.611 1.00 94.88 346 LYS A N 1
ATOM 2791 C CA . LYS A 1 346 ? 28.341 -10.784 -26.041 1.00 94.88 346 LYS A CA 1
ATOM 2792 C C . LYS A 1 346 ? 27.732 -9.589 -26.781 1.00 94.88 346 LYS A C 1
ATOM 2794 O O . LYS A 1 346 ? 28.118 -8.469 -26.474 1.00 94.88 346 LYS A O 1
ATOM 2799 N N . PRO A 1 347 ? 26.769 -9.772 -27.703 1.00 96.31 347 PRO A N 1
ATOM 2800 C CA . PRO A 1 347 ? 26.002 -8.657 -28.264 1.00 96.31 347 PRO A CA 1
ATOM 2801 C C . PRO A 1 347 ? 25.378 -7.799 -27.157 1.00 96.31 347 PRO A C 1
ATOM 2803 O O . PRO A 1 347 ? 24.852 -8.353 -26.191 1.00 96.31 347 PRO A O 1
ATOM 2806 N N . LEU A 1 348 ? 25.409 -6.471 -27.288 1.00 95.44 348 LEU A N 1
ATOM 2807 C CA . LEU A 1 348 ? 24.936 -5.535 -26.255 1.00 95.44 348 LEU A CA 1
ATOM 2808 C C . LEU A 1 348 ? 23.529 -5.875 -25.716 1.00 95.44 348 LEU A C 1
ATOM 2810 O O . LEU A 1 348 ? 23.342 -6.010 -24.505 1.00 95.44 348 LEU A O 1
ATOM 2814 N N . LEU A 1 349 ? 22.574 -6.122 -26.617 1.00 95.75 349 LEU A N 1
ATOM 2815 C CA . LEU A 1 349 ? 21.190 -6.504 -26.306 1.00 95.75 349 LEU A CA 1
ATOM 2816 C C . LEU A 1 349 ? 21.083 -7.786 -25.454 1.00 95.75 349 LEU A C 1
ATOM 2818 O O . LEU A 1 349 ? 20.161 -7.922 -24.647 1.00 95.75 349 LEU A O 1
ATOM 2822 N N . ALA A 1 350 ? 22.025 -8.724 -25.602 1.00 97.44 350 ALA A N 1
ATOM 2823 C CA . ALA A 1 350 ? 21.992 -10.007 -24.905 1.00 97.44 350 ALA A CA 1
ATOM 2824 C C . ALA A 1 350 ? 22.070 -9.848 -23.380 1.00 97.44 350 ALA A C 1
ATOM 2826 O O . ALA A 1 350 ? 21.466 -10.636 -22.654 1.00 97.44 350 ALA A O 1
ATOM 2827 N N . TYR A 1 351 ? 22.770 -8.822 -22.881 1.00 97.44 351 TYR A N 1
ATOM 2828 C CA . TYR A 1 351 ? 22.845 -8.540 -21.445 1.00 97.44 351 TYR A CA 1
ATOM 2829 C C . TYR A 1 351 ? 21.458 -8.252 -20.863 1.00 97.44 351 TYR A C 1
ATOM 2831 O O . TYR A 1 351 ? 21.084 -8.856 -19.857 1.00 97.44 351 TYR A O 1
ATOM 2839 N N . THR A 1 352 ? 20.668 -7.406 -21.530 1.00 97.62 352 THR A N 1
ATOM 2840 C CA . THR A 1 352 ? 19.297 -7.077 -21.117 1.00 97.62 352 THR A CA 1
ATOM 2841 C C . THR A 1 352 ? 18.385 -8.304 -21.130 1.00 97.62 352 THR A C 1
ATOM 2843 O O . THR A 1 352 ? 17.687 -8.544 -20.145 1.00 97.62 352 THR A O 1
ATOM 2846 N N . ILE A 1 353 ? 18.443 -9.130 -22.181 1.00 98.44 353 ILE A N 1
ATOM 2847 C CA . ILE A 1 353 ? 17.632 -10.359 -22.279 1.00 98.44 353 ILE A CA 1
ATOM 2848 C C . ILE A 1 353 ? 17.995 -11.348 -21.157 1.00 98.44 353 ILE A C 1
ATOM 2850 O O . ILE A 1 353 ? 17.114 -11.857 -20.463 1.00 98.44 353 ILE A O 1
ATOM 2854 N N . ILE A 1 354 ? 19.291 -11.577 -20.915 1.00 98.12 354 ILE A N 1
ATOM 2855 C CA . ILE A 1 354 ? 19.768 -12.481 -19.858 1.00 98.12 354 ILE A CA 1
ATOM 2856 C C . ILE A 1 354 ? 19.345 -11.980 -18.469 1.00 98.12 354 ILE A C 1
ATOM 2858 O O . ILE A 1 354 ? 18.890 -12.778 -17.649 1.00 98.12 354 ILE A O 1
ATOM 2862 N N . GLN A 1 355 ? 19.456 -10.677 -18.196 1.00 98.06 355 GLN A N 1
ATOM 2863 C CA . GLN A 1 355 ? 19.010 -10.083 -16.928 1.00 98.06 355 GLN A CA 1
ATOM 2864 C C . GLN A 1 355 ? 17.495 -10.233 -16.734 1.00 98.06 355 GLN A C 1
ATOM 2866 O O . GLN A 1 355 ? 17.050 -10.573 -15.635 1.00 98.06 355 GLN A O 1
ATOM 2871 N N . ALA A 1 356 ? 16.712 -10.029 -17.797 1.00 98.06 356 ALA A N 1
ATOM 2872 C CA . ALA A 1 356 ? 15.264 -10.190 -17.772 1.00 98.06 356 ALA A CA 1
ATOM 2873 C C . ALA A 1 356 ? 14.866 -11.641 -17.447 1.00 98.06 356 ALA A C 1
ATOM 2875 O O . ALA A 1 356 ? 14.105 -11.866 -16.503 1.00 98.06 356 ALA A O 1
ATOM 2876 N N . LEU A 1 357 ? 15.462 -12.624 -18.131 1.00 97.88 357 LEU A N 1
ATOM 2877 C CA . LEU A 1 357 ? 15.271 -14.057 -17.859 1.00 97.88 357 LEU A CA 1
ATOM 2878 C C . LEU A 1 357 ? 15.682 -14.438 -16.426 1.00 97.88 357 LEU A C 1
ATOM 2880 O O . LEU A 1 357 ? 14.976 -15.179 -15.741 1.00 97.88 357 LEU A O 1
ATOM 2884 N N . GLN A 1 358 ? 16.811 -13.911 -15.941 1.00 97.56 358 GLN A N 1
ATOM 2885 C CA . GLN A 1 358 ? 17.305 -14.181 -14.587 1.00 97.56 358 GLN A CA 1
ATOM 2886 C C . GLN A 1 358 ? 16.431 -13.567 -13.483 1.00 97.56 358 GLN A C 1
ATOM 2888 O O . GLN A 1 358 ? 16.430 -14.098 -12.372 1.00 97.56 358 GLN A O 1
ATOM 2893 N N . SER A 1 359 ? 15.668 -12.506 -13.773 1.00 96.50 359 SER A N 1
ATOM 2894 C CA . SER A 1 359 ? 14.745 -11.887 -12.806 1.00 96.50 359 SER A CA 1
ATOM 2895 C C . SER A 1 359 ? 13.580 -12.797 -12.411 1.00 96.50 359 SER A C 1
ATOM 2897 O O . SER A 1 359 ? 13.085 -12.696 -11.290 1.00 96.50 359 SER A O 1
ATOM 2899 N N . ARG A 1 360 ? 13.149 -13.688 -13.321 1.00 94.06 360 ARG A N 1
ATOM 2900 C CA . ARG A 1 360 ? 11.952 -14.543 -13.182 1.00 94.06 360 ARG A CA 1
ATOM 2901 C C . ARG A 1 360 ? 10.652 -13.777 -12.875 1.00 94.06 360 ARG A C 1
ATOM 2903 O O . ARG A 1 360 ? 9.713 -14.368 -12.352 1.00 94.06 360 ARG A O 1
ATOM 2910 N N . LEU A 1 361 ? 10.597 -12.480 -13.188 1.00 92.75 361 LEU A N 1
ATOM 2911 C CA . LEU A 1 361 ? 9.403 -11.647 -13.002 1.00 92.75 361 LEU A CA 1
ATOM 2912 C C . LEU A 1 361 ? 8.411 -11.769 -14.161 1.00 92.75 361 LEU A C 1
ATOM 2914 O O . LEU A 1 361 ? 7.210 -11.619 -13.965 1.00 92.75 361 LEU A O 1
ATOM 2918 N N . PHE A 1 362 ? 8.922 -11.982 -15.371 1.00 96.44 362 PHE A N 1
ATOM 2919 C CA . PHE A 1 362 ? 8.166 -11.782 -16.600 1.00 96.44 362 PHE A CA 1
ATOM 2920 C C . PHE A 1 362 ? 7.481 -13.058 -17.072 1.00 96.44 362 PHE A C 1
ATOM 2922 O O . PHE A 1 362 ? 8.108 -14.114 -17.148 1.00 96.44 362 PHE A O 1
ATOM 2929 N N . SER A 1 363 ? 6.206 -12.931 -17.435 1.00 95.38 363 SER A N 1
ATOM 2930 C CA . SER A 1 363 ? 5.454 -13.979 -18.130 1.00 95.38 363 SER A CA 1
ATOM 2931 C C . SER A 1 363 ? 5.966 -14.146 -19.563 1.00 95.38 363 SER A C 1
ATOM 2933 O O . SER A 1 363 ? 6.077 -15.268 -20.040 1.00 95.38 363 SER A O 1
ATOM 2935 N N . HIS A 1 364 ? 6.302 -13.022 -20.208 1.00 97.81 364 HIS A N 1
ATOM 2936 C CA . HIS A 1 364 ? 6.818 -12.940 -21.574 1.00 97.81 364 HIS A CA 1
ATOM 2937 C C . HIS A 1 364 ? 7.891 -11.848 -21.683 1.00 97.81 364 HIS A C 1
ATOM 2939 O O . HIS A 1 364 ? 7.791 -10.803 -21.026 1.00 97.81 364 HIS A O 1
ATOM 2945 N N . ILE A 1 365 ? 8.909 -12.079 -22.515 1.00 98.62 365 ILE A N 1
ATOM 2946 C CA . ILE A 1 365 ? 10.021 -11.142 -22.763 1.00 98.62 365 ILE A CA 1
ATOM 2947 C C . ILE A 1 365 ? 10.080 -10.877 -24.263 1.00 98.62 365 ILE A C 1
ATOM 2949 O O . ILE A 1 365 ? 10.687 -11.630 -25.020 1.00 98.62 365 ILE A O 1
ATOM 2953 N N . VAL A 1 366 ? 9.430 -9.800 -24.689 1.00 98.44 366 VAL A N 1
ATOM 2954 C CA . VAL A 1 366 ? 9.164 -9.487 -26.091 1.00 98.44 366 VAL A CA 1
ATOM 2955 C C . VAL A 1 366 ? 10.142 -8.436 -26.602 1.00 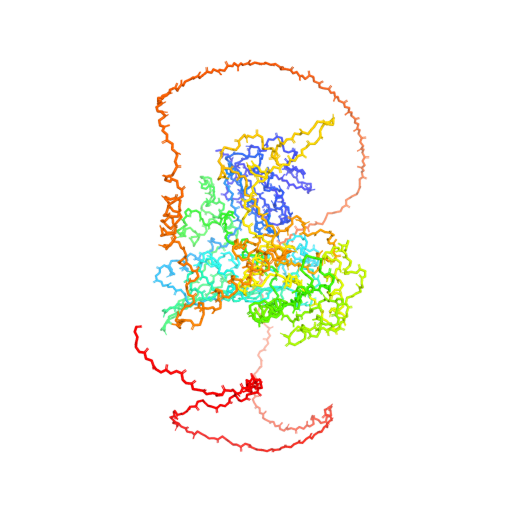98.44 366 VAL A C 1
ATOM 2957 O O . VAL A 1 366 ? 10.216 -7.317 -26.090 1.00 98.44 366 VAL A O 1
ATOM 2960 N N . LEU A 1 367 ? 10.879 -8.777 -27.656 1.00 98.00 367 LEU A N 1
ATOM 2961 C CA . LEU A 1 367 ? 11.782 -7.851 -28.332 1.00 98.00 367 LEU A CA 1
ATOM 2962 C C . LEU A 1 367 ? 11.049 -7.149 -29.482 1.00 98.00 367 LEU A C 1
ATOM 2964 O O . LEU A 1 367 ? 10.662 -7.769 -30.470 1.00 98.00 367 LEU A O 1
ATOM 2968 N N . SER A 1 368 ? 10.899 -5.830 -29.361 1.00 96.06 368 SER A N 1
ATOM 2969 C CA . SER A 1 368 ? 10.299 -4.968 -30.380 1.00 96.06 368 SER A CA 1
ATOM 2970 C C . SER A 1 368 ? 11.405 -4.299 -31.200 1.00 96.06 368 SER A C 1
ATOM 2972 O O . SER A 1 368 ? 12.111 -3.416 -30.699 1.00 96.06 368 SER A O 1
ATOM 2974 N N . THR A 1 369 ? 11.555 -4.711 -32.462 1.00 94.69 369 THR A N 1
ATOM 2975 C CA . THR A 1 369 ? 12.617 -4.254 -33.375 1.00 94.69 369 THR A CA 1
ATOM 2976 C C . THR A 1 369 ? 12.132 -4.134 -34.821 1.00 94.69 369 THR A C 1
ATOM 2978 O O . THR A 1 369 ? 11.269 -4.890 -35.256 1.00 94.69 369 THR A O 1
ATOM 2981 N N . ASP A 1 370 ? 12.701 -3.186 -35.560 1.00 93.12 370 ASP A N 1
ATOM 2982 C CA . ASP A 1 370 ? 12.544 -2.977 -37.006 1.00 93.12 370 ASP A CA 1
ATOM 2983 C C . ASP A 1 370 ? 13.550 -3.797 -37.845 1.00 93.12 370 ASP A C 1
ATOM 2985 O O . ASP A 1 370 ? 13.452 -3.828 -39.070 1.00 93.12 370 ASP A O 1
ATOM 2989 N N . SER A 1 371 ? 14.526 -4.462 -37.210 1.00 94.06 371 SER A N 1
ATOM 2990 C CA . SER A 1 371 ? 15.612 -5.175 -37.895 1.00 94.06 371 SER A CA 1
ATOM 2991 C C . SER A 1 371 ? 15.535 -6.691 -37.716 1.00 94.06 371 SER A C 1
ATOM 2993 O O . SER A 1 371 ? 15.589 -7.213 -36.602 1.00 94.06 371 SER A O 1
ATOM 2995 N N . GLN A 1 372 ? 15.528 -7.413 -38.840 1.00 94.69 372 GLN A N 1
ATOM 2996 C CA . GLN A 1 372 ? 15.571 -8.878 -38.872 1.00 94.69 372 GLN A CA 1
ATOM 2997 C C . GLN A 1 372 ? 16.864 -9.455 -38.259 1.00 94.69 372 GLN A C 1
ATOM 2999 O O . GLN A 1 372 ? 16.848 -10.550 -37.697 1.00 94.69 372 GLN A O 1
ATOM 3004 N N . GLU A 1 373 ? 17.982 -8.724 -38.335 1.00 95.44 373 GLU A N 1
ATOM 3005 C CA . GLU A 1 373 ? 19.259 -9.129 -37.728 1.00 95.44 373 GLU A CA 1
ATOM 3006 C C . GLU A 1 373 ? 19.186 -9.050 -36.198 1.00 95.44 373 GLU A C 1
ATOM 3008 O O . GLU A 1 373 ? 19.573 -9.991 -35.503 1.00 95.44 373 GLU A O 1
ATOM 3013 N N . ILE A 1 374 ? 18.621 -7.955 -35.675 1.00 96.06 374 ILE A N 1
ATOM 3014 C CA . ILE A 1 374 ? 18.397 -7.762 -34.236 1.00 96.06 374 ILE A CA 1
ATOM 3015 C C . ILE A 1 374 ? 17.389 -8.795 -33.716 1.00 96.06 374 ILE A C 1
ATOM 3017 O O . ILE A 1 374 ? 17.629 -9.400 -32.672 1.00 96.06 374 ILE A O 1
ATOM 3021 N N . ALA A 1 375 ? 16.310 -9.049 -34.463 1.00 96.75 375 ALA A N 1
ATOM 3022 C CA . ALA A 1 375 ? 15.316 -10.072 -34.142 1.00 96.75 375 ALA A CA 1
ATOM 3023 C C . ALA A 1 375 ? 15.954 -11.459 -33.967 1.00 96.75 375 ALA A C 1
ATOM 3025 O O . ALA A 1 375 ? 15.715 -12.126 -32.960 1.00 96.75 375 ALA A O 1
ATOM 3026 N N . LYS A 1 376 ? 16.813 -11.864 -34.913 1.00 97.50 376 LYS A N 1
ATOM 3027 C CA . LYS A 1 376 ? 17.513 -13.153 -34.864 1.00 97.50 376 LYS A CA 1
ATOM 3028 C C . LYS A 1 376 ? 18.421 -13.264 -33.634 1.00 97.50 376 LYS A C 1
ATOM 3030 O O . LYS A 1 376 ? 18.334 -14.251 -32.910 1.00 97.50 376 LYS A O 1
ATOM 3035 N N . VAL A 1 377 ? 19.248 -12.249 -33.365 1.00 96.94 377 VAL A N 1
ATOM 3036 C CA . VAL A 1 377 ? 20.116 -12.233 -32.170 1.00 96.94 377 VAL A CA 1
ATOM 3037 C C . VAL A 1 377 ? 19.278 -12.266 -30.886 1.00 96.94 377 VAL A C 1
ATOM 3039 O O . VAL A 1 377 ? 19.620 -12.977 -29.946 1.00 96.94 377 VAL A O 1
ATOM 3042 N N . GLY A 1 378 ? 18.147 -11.561 -30.842 1.00 97.25 378 GLY A N 1
ATOM 3043 C CA . GLY A 1 378 ? 17.225 -11.614 -29.709 1.00 97.25 378 GLY A CA 1
ATOM 3044 C C . GLY A 1 378 ? 16.690 -13.016 -29.423 1.00 97.25 378 GLY A C 1
ATOM 3045 O O . GLY A 1 378 ? 16.758 -13.479 -28.283 1.00 97.25 378 GLY A O 1
ATOM 3046 N N . GLN A 1 379 ? 16.224 -13.708 -30.465 1.00 97.81 379 GLN A N 1
ATOM 3047 C CA . GLN A 1 379 ? 15.757 -15.095 -30.378 1.00 97.81 379 GLN A CA 1
ATOM 3048 C C . GLN A 1 379 ? 16.871 -16.049 -29.914 1.00 97.81 379 GLN A C 1
ATOM 3050 O O . GLN A 1 379 ? 16.625 -16.899 -29.059 1.00 97.81 379 GLN A O 1
ATOM 3055 N N . GLU A 1 380 ? 18.105 -15.882 -30.406 1.00 97.94 380 GLU A N 1
ATOM 3056 C CA . GLU A 1 380 ? 19.272 -16.684 -29.991 1.00 97.94 380 GLU A CA 1
ATOM 3057 C C . GLU A 1 380 ? 19.588 -16.560 -28.485 1.00 97.94 380 GLU A C 1
ATOM 3059 O O . GLU A 1 380 ? 20.067 -17.522 -27.881 1.00 97.94 380 GLU A O 1
ATOM 3064 N N . TYR A 1 381 ? 19.277 -15.416 -27.861 1.00 97.94 381 TYR A N 1
ATOM 3065 C CA . TYR A 1 381 ? 19.437 -15.190 -26.416 1.00 97.94 381 TYR A CA 1
ATOM 3066 C C . TYR A 1 381 ? 18.159 -15.406 -25.586 1.00 97.94 381 TYR A C 1
ATOM 3068 O O . TYR A 1 381 ? 18.206 -15.255 -24.364 1.00 97.94 381 TYR A O 1
ATOM 3076 N N . GLY A 1 382 ? 17.050 -15.816 -26.210 1.00 97.19 382 GLY A N 1
ATOM 3077 C CA . GLY A 1 382 ? 15.814 -16.209 -25.525 1.00 97.19 382 GLY A CA 1
ATOM 3078 C C . GLY A 1 382 ? 14.748 -15.120 -25.377 1.00 97.19 382 GLY A C 1
ATOM 3079 O O . GLY A 1 382 ? 13.858 -15.282 -24.546 1.00 97.19 382 GLY A O 1
ATOM 3080 N N . ALA A 1 383 ? 14.810 -14.034 -26.155 1.00 97.50 383 ALA A N 1
ATOM 3081 C CA . ALA A 1 383 ? 13.684 -13.109 -26.291 1.00 97.50 383 ALA A CA 1
ATOM 3082 C C . ALA A 1 383 ? 12.674 -13.609 -27.338 1.00 97.50 383 ALA A C 1
ATOM 3084 O O . ALA A 1 383 ? 13.038 -14.153 -28.383 1.00 97.50 383 ALA A O 1
ATOM 3085 N N . GLU A 1 384 ? 11.395 -13.374 -27.075 1.00 98.38 384 GLU A N 1
ATOM 3086 C CA . GLU A 1 384 ? 10.290 -13.692 -27.970 1.00 98.38 384 GLU A CA 1
ATOM 3087 C C . GLU A 1 384 ? 10.171 -12.611 -29.054 1.00 98.38 384 GLU A C 1
ATOM 3089 O O . GLU A 1 384 ? 10.063 -11.417 -28.764 1.00 98.38 384 GLU A O 1
ATOM 3094 N N . VAL A 1 385 ? 10.179 -13.031 -30.322 1.00 97.31 385 VAL A N 1
ATOM 3095 C CA . VAL A 1 385 ? 9.950 -12.154 -31.480 1.00 97.31 385 VAL A CA 1
ATOM 3096 C C . VAL A 1 385 ? 8.929 -12.816 -32.394 1.00 97.31 385 VAL A C 1
ATOM 3098 O O . VAL A 1 385 ? 9.251 -13.773 -33.099 1.00 97.31 385 VAL A O 1
ATOM 3101 N N . PHE A 1 386 ? 7.703 -12.295 -32.368 1.00 96.94 386 PHE A N 1
ATOM 3102 C CA . PHE A 1 386 ? 6.571 -12.743 -33.191 1.00 96.94 386 PHE A CA 1
ATOM 3103 C C . PHE A 1 386 ? 6.048 -11.647 -34.141 1.00 96.94 386 PHE A C 1
ATOM 3105 O O . PHE A 1 386 ? 5.117 -11.884 -34.907 1.00 96.94 386 PHE A O 1
ATOM 3112 N N . PHE A 1 387 ? 6.648 -10.452 -34.113 1.00 96.69 387 PHE A N 1
ATOM 3113 C CA . PHE A 1 387 ? 6.377 -9.347 -35.032 1.00 96.69 387 PHE A CA 1
ATOM 3114 C C . PHE A 1 387 ? 7.654 -8.535 -35.286 1.00 96.69 387 PHE A C 1
ATOM 3116 O O . PHE A 1 387 ? 8.589 -8.575 -34.486 1.00 96.69 387 PHE A O 1
ATOM 3123 N N . LEU A 1 388 ? 7.674 -7.778 -36.384 1.00 95.00 388 LEU A N 1
ATOM 3124 C CA . LEU A 1 388 ? 8.598 -6.660 -36.572 1.00 95.00 388 LEU A CA 1
ATOM 3125 C C . LEU A 1 388 ? 7.847 -5.356 -36.307 1.00 95.00 388 LEU A C 1
ATOM 3127 O O . LEU A 1 388 ? 6.662 -5.239 -36.624 1.00 95.00 388 LEU A O 1
ATOM 3131 N N . ARG A 1 389 ? 8.543 -4.384 -35.722 1.00 91.06 389 ARG A N 1
ATOM 3132 C CA . ARG A 1 389 ? 8.025 -3.045 -35.454 1.00 91.06 389 ARG A CA 1
ATOM 3133 C C . ARG A 1 389 ? 7.854 -2.281 -36.767 1.00 91.06 389 ARG A C 1
ATOM 3135 O O . ARG A 1 389 ? 8.776 -2.242 -37.581 1.00 91.06 389 ARG A O 1
ATOM 3142 N N . ASP A 1 390 ? 6.716 -1.612 -36.930 1.00 89.94 390 ASP A N 1
ATOM 3143 C CA . ASP A 1 390 ? 6.476 -0.739 -38.080 1.00 89.94 390 ASP A CA 1
ATOM 3144 C C . ASP A 1 390 ? 7.492 0.417 -38.113 1.00 89.94 390 ASP A C 1
ATOM 3146 O O . ASP A 1 390 ? 7.780 1.044 -37.090 1.00 89.94 390 ASP A O 1
ATOM 3150 N N . SER A 1 391 ? 8.024 0.734 -39.296 1.00 82.69 391 SER A N 1
ATOM 3151 C CA . SER A 1 391 ? 9.121 1.704 -39.465 1.00 82.69 391 SER A CA 1
ATOM 3152 C C . SER A 1 391 ? 8.781 3.119 -38.977 1.00 82.69 391 SER A C 1
ATOM 3154 O O . SER A 1 391 ? 9.659 3.836 -38.500 1.00 82.69 391 SER A O 1
ATOM 3156 N N . ALA A 1 392 ? 7.501 3.503 -39.008 1.00 81.50 392 ALA A N 1
ATOM 3157 C CA . ALA A 1 392 ? 7.009 4.761 -38.442 1.00 81.50 392 ALA A CA 1
ATOM 3158 C C . ALA A 1 392 ? 7.206 4.866 -36.912 1.00 81.50 392 ALA A C 1
ATOM 3160 O O . ALA A 1 392 ? 7.341 5.969 -36.391 1.00 81.50 392 ALA A O 1
ATOM 3161 N N . LEU A 1 393 ? 7.271 3.731 -36.202 1.00 80.19 393 LEU A N 1
ATOM 3162 C CA . LEU A 1 393 ? 7.541 3.624 -34.757 1.00 80.19 393 LEU A CA 1
ATOM 3163 C C . LEU A 1 393 ? 9.036 3.366 -34.446 1.00 80.19 393 LEU A C 1
ATOM 3165 O O . LEU A 1 393 ? 9.404 3.053 -33.308 1.00 80.19 393 LEU A O 1
ATOM 3169 N N . ALA A 1 394 ? 9.897 3.433 -35.466 1.00 71.75 394 ALA A N 1
ATOM 3170 C CA . ALA A 1 394 ? 11.352 3.290 -35.362 1.00 71.75 394 ALA A CA 1
ATOM 3171 C C . ALA A 1 394 ? 12.122 4.559 -35.792 1.00 71.75 394 ALA A C 1
ATOM 3173 O O . ALA A 1 394 ? 13.354 4.599 -35.690 1.00 71.75 394 ALA A O 1
ATOM 3174 N N . SER A 1 395 ? 11.410 5.597 -36.251 1.00 72.81 395 SER A N 1
ATOM 3175 C CA . SER A 1 395 ? 11.982 6.884 -36.660 1.00 72.81 395 SER A CA 1
ATOM 3176 C C . SER A 1 395 ? 12.627 7.628 -35.485 1.00 72.81 395 SER A C 1
ATOM 3178 O O . SER A 1 395 ? 12.311 7.377 -34.321 1.00 72.81 395 SER A O 1
ATOM 3180 N N . ASP A 1 396 ? 13.533 8.564 -35.775 1.00 69.69 396 ASP A N 1
ATOM 3181 C CA . ASP A 1 396 ? 14.171 9.387 -34.736 1.00 69.69 396 ASP A CA 1
ATOM 3182 C C . ASP A 1 396 ? 13.195 10.303 -33.989 1.00 69.69 396 ASP A C 1
ATOM 3184 O O . ASP A 1 396 ? 13.441 10.624 -32.831 1.00 69.69 396 ASP A O 1
ATOM 3188 N N . ASP A 1 397 ? 12.089 10.681 -34.633 1.00 62.00 397 ASP A N 1
ATOM 3189 C CA . ASP A 1 397 ? 11.045 11.532 -34.055 1.00 62.00 397 ASP A CA 1
ATOM 3190 C C . ASP A 1 397 ? 9.987 10.721 -33.276 1.00 62.00 397 ASP A C 1
ATOM 3192 O O . ASP A 1 397 ? 9.098 11.291 -32.640 1.00 62.00 397 ASP A O 1
ATOM 3196 N N . SER A 1 398 ? 10.056 9.382 -33.314 1.00 69.69 398 SER A N 1
ATOM 3197 C CA . SER A 1 398 ? 9.127 8.513 -32.586 1.00 69.69 398 SER A CA 1
ATOM 3198 C C . SER A 1 398 ? 9.521 8.376 -31.109 1.00 69.69 398 SER A C 1
ATOM 3200 O O . SER A 1 398 ? 10.601 7.903 -30.756 1.00 69.69 398 SER A O 1
ATOM 3202 N N . GLY A 1 399 ? 8.618 8.788 -30.216 1.00 78.25 399 GLY A N 1
ATOM 3203 C CA . GLY A 1 399 ? 8.802 8.625 -28.773 1.00 78.25 399 GLY A CA 1
ATOM 3204 C C . GLY A 1 399 ? 8.787 7.155 -28.328 1.00 78.25 399 GLY A C 1
ATOM 3205 O O . GLY A 1 399 ? 8.217 6.286 -28.989 1.00 78.25 399 GLY A O 1
ATOM 3206 N N . LYS A 1 400 ? 9.354 6.876 -27.145 1.00 83.44 400 LYS A N 1
ATOM 3207 C CA . LYS A 1 400 ? 9.403 5.521 -26.558 1.00 83.44 400 LYS A CA 1
ATOM 3208 C C . LYS A 1 400 ? 7.994 4.939 -26.288 1.00 83.44 400 LYS A C 1
ATOM 3210 O O . LYS A 1 400 ? 7.773 3.756 -26.527 1.00 83.44 400 LYS A O 1
ATOM 3215 N N . LEU A 1 401 ? 7.021 5.764 -25.874 1.00 91.31 401 LEU A N 1
ATOM 3216 C CA . LEU A 1 401 ? 5.668 5.315 -25.492 1.00 91.31 401 LEU A CA 1
ATOM 3217 C C . LEU A 1 401 ? 4.869 4.631 -26.631 1.00 91.31 401 LEU A C 1
ATOM 3219 O O . LEU A 1 401 ? 4.407 3.512 -26.401 1.00 91.31 401 LEU A O 1
ATOM 3223 N N . PRO A 1 402 ? 4.721 5.200 -27.852 1.00 92.38 402 PRO A N 1
ATOM 3224 C CA . PRO A 1 402 ? 4.072 4.518 -28.979 1.00 92.38 402 PRO A CA 1
ATOM 3225 C C . PRO A 1 402 ? 4.595 3.104 -29.267 1.00 92.38 402 PRO A C 1
ATOM 3227 O O . PRO A 1 402 ? 3.798 2.190 -29.460 1.00 92.38 402 PRO A O 1
ATOM 3230 N N . ALA A 1 403 ? 5.916 2.900 -29.245 1.00 91.50 403 ALA A N 1
ATOM 3231 C CA . ALA A 1 403 ? 6.517 1.596 -29.529 1.00 91.50 403 ALA A CA 1
ATOM 3232 C C . ALA A 1 403 ? 6.228 0.545 -28.438 1.00 91.50 403 ALA A C 1
ATOM 3234 O O . ALA A 1 403 ? 6.074 -0.636 -28.749 1.00 91.50 403 ALA A O 1
ATOM 3235 N N . ILE A 1 404 ? 6.130 0.964 -27.170 1.00 94.62 404 ILE A N 1
ATOM 3236 C CA . ILE A 1 404 ? 5.769 0.074 -26.054 1.00 94.62 404 ILE A CA 1
ATOM 3237 C C . ILE A 1 404 ? 4.264 -0.228 -26.077 1.00 94.62 404 ILE A C 1
ATOM 3239 O O . ILE A 1 404 ? 3.878 -1.378 -25.881 1.00 94.62 404 ILE A O 1
ATOM 3243 N N . ARG A 1 405 ? 3.410 0.767 -26.372 1.00 96.12 405 ARG A N 1
ATOM 3244 C CA . ARG A 1 405 ? 1.957 0.573 -26.554 1.00 96.12 405 ARG A CA 1
ATOM 3245 C C . ARG A 1 405 ? 1.662 -0.436 -27.670 1.00 96.12 405 ARG A C 1
ATOM 3247 O O . ARG A 1 405 ? 0.867 -1.347 -27.463 1.00 96.12 405 ARG A O 1
ATOM 3254 N N . ASP A 1 406 ? 2.329 -0.306 -28.817 1.00 96.06 406 ASP A N 1
ATOM 3255 C CA . ASP A 1 406 ? 2.226 -1.256 -29.932 1.00 96.06 406 ASP A CA 1
ATOM 3256 C C . ASP A 1 406 ? 2.656 -2.674 -29.515 1.00 96.06 406 ASP A C 1
ATOM 3258 O O . ASP A 1 406 ? 1.905 -3.633 -29.707 1.00 96.06 406 ASP A O 1
ATOM 3262 N N . ALA A 1 407 ? 3.810 -2.803 -28.850 1.00 96.81 407 ALA A N 1
ATOM 3263 C CA . ALA A 1 407 ? 4.299 -4.085 -28.349 1.00 96.81 407 ALA A CA 1
ATOM 3264 C C . ALA A 1 407 ? 3.345 -4.735 -27.328 1.00 96.81 407 ALA A C 1
ATOM 3266 O O . ALA A 1 407 ? 3.109 -5.942 -27.407 1.00 96.81 407 ALA A O 1
ATOM 3267 N N . LEU A 1 408 ? 2.759 -3.954 -26.411 1.00 97.81 408 LEU A N 1
ATOM 3268 C CA . LEU A 1 408 ? 1.734 -4.419 -25.472 1.00 97.81 408 LEU A CA 1
ATOM 3269 C C . LEU A 1 408 ? 0.510 -4.958 -26.219 1.00 97.81 408 LEU A C 1
ATOM 3271 O O . LEU A 1 408 ? 0.146 -6.116 -26.027 1.00 97.81 408 LEU A O 1
ATOM 3275 N N . LEU A 1 409 ? -0.104 -4.149 -27.086 1.00 97.81 409 LEU A N 1
ATOM 3276 C CA . LEU A 1 409 ? -1.354 -4.513 -27.760 1.00 97.81 409 LEU A CA 1
ATOM 3277 C C . LEU A 1 409 ? -1.177 -5.733 -28.678 1.00 97.81 409 LEU A C 1
ATOM 3279 O O . LEU A 1 409 ? -2.039 -6.616 -28.704 1.00 97.81 409 LEU A O 1
ATOM 3283 N N . ARG A 1 410 ? -0.036 -5.842 -29.374 1.00 97.88 410 ARG A N 1
ATOM 3284 C CA . ARG A 1 410 ? 0.308 -7.044 -30.155 1.00 97.88 410 ARG A CA 1
ATOM 3285 C C . ARG A 1 410 ? 0.545 -8.263 -29.267 1.00 97.88 410 ARG A C 1
ATOM 3287 O O . ARG A 1 410 ? 0.136 -9.355 -29.649 1.00 97.88 410 ARG A O 1
ATOM 3294 N N . SER A 1 411 ? 1.148 -8.095 -28.089 1.00 98.25 411 SER A N 1
ATOM 3295 C CA . SER A 1 411 ? 1.345 -9.189 -27.126 1.00 98.25 411 SER A CA 1
ATOM 3296 C C . SER A 1 411 ? 0.017 -9.685 -26.553 1.00 98.25 411 SER A C 1
ATOM 3298 O O . SER A 1 411 ? -0.213 -10.893 -26.532 1.00 98.25 411 SER A O 1
ATOM 3300 N N . GLU A 1 412 ? -0.890 -8.786 -26.155 1.00 97.88 412 GLU A N 1
ATOM 3301 C CA . GLU A 1 412 ? -2.226 -9.173 -25.674 1.00 97.88 412 GLU A CA 1
ATOM 3302 C C . GLU A 1 412 ? -3.008 -9.944 -26.749 1.00 97.88 412 GLU A C 1
ATOM 3304 O O . GLU A 1 412 ? -3.604 -10.983 -26.459 1.00 97.88 412 GLU A O 1
ATOM 3309 N N . ALA A 1 413 ? -2.943 -9.495 -28.008 1.00 97.94 413 ALA A N 1
ATOM 3310 C CA . ALA A 1 413 ? -3.572 -10.180 -29.137 1.00 97.94 413 ALA A CA 1
ATOM 3311 C C . ALA A 1 413 ? -2.928 -11.544 -29.461 1.00 97.94 413 ALA A C 1
ATOM 3313 O O . ALA A 1 413 ? -3.643 -12.500 -29.769 1.00 97.94 413 ALA A O 1
ATOM 3314 N N . HIS A 1 414 ? -1.596 -11.649 -29.393 1.00 98.00 414 HIS A N 1
ATOM 3315 C CA . HIS A 1 414 ? -0.853 -12.866 -29.733 1.00 98.00 414 HIS A CA 1
ATOM 3316 C C . HIS A 1 414 ? -1.017 -13.965 -28.674 1.00 98.00 414 HIS A C 1
ATOM 3318 O O . HIS A 1 414 ? -1.405 -15.086 -29.005 1.00 98.00 414 HIS A O 1
ATOM 3324 N N . TYR A 1 415 ? -0.784 -13.637 -27.399 1.00 97.38 415 TYR A N 1
ATOM 3325 C CA . TYR A 1 415 ? -0.872 -14.600 -26.295 1.00 97.38 415 TYR A CA 1
ATOM 3326 C C . TYR A 1 415 ? -2.306 -14.818 -25.790 1.00 97.38 415 TYR A C 1
ATOM 3328 O O . TYR A 1 415 ? -2.546 -15.771 -25.054 1.00 97.38 415 TYR A O 1
ATOM 3336 N N . LYS A 1 416 ? -3.263 -13.961 -26.189 1.00 96.56 416 LYS A N 1
ATOM 3337 C CA . LYS A 1 416 ? -4.645 -13.916 -25.662 1.00 96.56 416 LYS A CA 1
ATOM 3338 C C . LYS A 1 416 ? -4.688 -13.709 -24.142 1.00 96.56 416 LYS A C 1
ATOM 3340 O O . LYS A 1 416 ? -5.579 -14.207 -23.456 1.00 96.56 416 LYS A O 1
ATOM 3345 N N . THR A 1 417 ? -3.719 -12.949 -23.640 1.00 93.19 417 THR A N 1
ATOM 3346 C CA . THR A 1 417 ? -3.448 -12.727 -22.218 1.00 93.19 417 THR A CA 1
ATOM 3347 C C . THR A 1 417 ? -3.479 -11.236 -21.933 1.00 93.19 417 THR A C 1
ATOM 3349 O O . THR A 1 417 ? -2.835 -10.464 -22.632 1.00 93.19 417 THR A O 1
ATOM 3352 N N . HIS A 1 418 ? -4.200 -10.832 -20.890 1.00 92.69 418 HIS A N 1
ATOM 3353 C CA . HIS A 1 418 ? -4.147 -9.470 -20.362 1.00 92.69 418 HIS A CA 1
ATOM 3354 C C . HIS A 1 418 ? -2.898 -9.296 -19.490 1.00 92.69 418 HIS A C 1
ATOM 3356 O O . HIS A 1 418 ? -2.653 -10.138 -18.620 1.00 92.69 418 HIS A O 1
ATOM 3362 N N . PHE A 1 419 ? -2.136 -8.221 -19.698 1.00 95.31 419 PHE A N 1
ATOM 3363 C CA . PHE A 1 419 ? -0.944 -7.904 -18.900 1.00 95.31 419 PHE A CA 1
ATOM 3364 C C . PHE A 1 419 ? -1.235 -6.783 -17.908 1.00 95.31 419 PHE A C 1
ATOM 3366 O O . PHE A 1 419 ? -1.663 -5.710 -18.310 1.00 95.31 419 PHE A O 1
ATOM 3373 N N . ASP A 1 420 ? -0.972 -7.001 -16.620 1.00 92.31 420 ASP A N 1
ATOM 3374 C CA . ASP A 1 420 ? -1.233 -6.012 -15.566 1.00 92.31 420 ASP A CA 1
ATOM 3375 C C . ASP A 1 420 ? -0.180 -4.890 -15.547 1.00 92.31 420 ASP A C 1
ATOM 3377 O O . ASP A 1 420 ? -0.489 -3.719 -15.296 1.00 92.31 420 ASP A O 1
ATOM 3381 N N . VAL A 1 421 ? 1.078 -5.272 -15.789 1.00 95.62 421 VAL A N 1
ATOM 3382 C CA . VAL A 1 421 ? 2.267 -4.428 -15.631 1.00 95.62 421 VAL A CA 1
ATOM 3383 C C . VAL A 1 421 ? 3.190 -4.615 -16.828 1.00 95.62 421 VAL A C 1
ATOM 3385 O O . VAL A 1 421 ? 3.443 -5.740 -17.267 1.00 95.62 421 VAL A O 1
ATOM 3388 N N . ILE A 1 422 ? 3.702 -3.503 -17.353 1.00 98.06 422 ILE A N 1
ATOM 3389 C CA . ILE A 1 422 ? 4.622 -3.483 -18.490 1.00 98.06 422 ILE A CA 1
ATOM 3390 C C . ILE A 1 422 ? 5.956 -2.922 -18.018 1.00 98.06 422 ILE A C 1
ATOM 3392 O O . ILE A 1 422 ? 6.000 -1.856 -17.407 1.00 98.06 422 ILE A O 1
ATOM 3396 N N . PHE A 1 423 ? 7.034 -3.627 -18.338 1.00 98.38 423 PHE A N 1
ATOM 3397 C CA . PHE A 1 423 ? 8.402 -3.144 -18.222 1.00 98.38 423 PHE A CA 1
ATOM 3398 C C . PHE A 1 423 ? 8.917 -2.728 -19.594 1.00 98.38 423 PHE A C 1
ATOM 3400 O O . PHE A 1 423 ? 8.720 -3.457 -20.563 1.00 98.38 423 PHE A O 1
ATOM 3407 N N . ASP A 1 424 ? 9.660 -1.627 -19.654 1.00 97.56 424 ASP A N 1
ATOM 3408 C CA . ASP A 1 424 ? 10.659 -1.409 -20.701 1.00 97.56 424 ASP A CA 1
ATOM 3409 C C . ASP A 1 424 ? 12.040 -1.513 -20.060 1.00 97.56 424 ASP A C 1
ATOM 3411 O O . ASP A 1 424 ? 12.362 -0.787 -19.114 1.00 97.56 424 ASP A O 1
ATOM 3415 N N . LEU A 1 425 ? 12.833 -2.466 -20.546 1.00 97.62 425 LEU A N 1
ATOM 3416 C CA . LEU A 1 425 ? 14.232 -2.610 -20.169 1.00 97.62 425 LEU A CA 1
ATOM 3417 C C . LEU A 1 425 ? 15.084 -2.172 -21.348 1.00 97.62 425 LEU A C 1
ATOM 3419 O O . LEU A 1 425 ? 15.065 -2.813 -22.401 1.00 97.62 425 LEU A O 1
ATOM 3423 N N . ASP A 1 426 ? 15.862 -1.107 -21.165 1.00 94.56 426 ASP A N 1
ATOM 3424 C CA . ASP A 1 426 ? 16.663 -0.593 -22.268 1.00 94.56 426 ASP A CA 1
ATOM 3425 C C . ASP A 1 426 ? 17.705 -1.631 -22.708 1.00 94.56 426 ASP A C 1
ATOM 3427 O O . ASP A 1 426 ? 18.401 -2.242 -21.881 1.00 94.56 426 ASP A O 1
ATOM 3431 N N . ALA A 1 427 ? 17.800 -1.843 -24.022 1.00 93.12 427 ALA A N 1
ATOM 3432 C CA . ALA A 1 427 ? 18.763 -2.745 -24.647 1.00 93.12 427 ALA A CA 1
ATOM 3433 C C . ALA A 1 427 ? 20.217 -2.307 -24.408 1.00 93.12 427 ALA A C 1
ATOM 3435 O O . ALA A 1 427 ? 21.128 -3.122 -24.539 1.00 93.12 427 ALA A O 1
ATOM 3436 N N . THR A 1 428 ? 20.433 -1.035 -24.055 1.00 90.88 428 THR A N 1
ATOM 3437 C CA . THR A 1 428 ? 21.755 -0.402 -23.997 1.00 90.88 428 THR A CA 1
ATOM 3438 C C . THR A 1 428 ? 22.260 -0.110 -22.580 1.00 90.88 428 THR A C 1
ATOM 3440 O O . THR A 1 428 ? 23.299 0.525 -22.429 1.00 90.88 428 THR A O 1
ATOM 3443 N N . SER A 1 429 ? 21.612 -0.666 -21.545 1.00 94.69 429 SER A N 1
ATOM 3444 C CA . SER A 1 429 ? 22.063 -0.610 -20.138 1.00 94.69 429 SER A CA 1
ATOM 3445 C C . SER A 1 429 ? 22.617 -1.955 -19.605 1.00 94.69 429 SER A C 1
ATOM 3447 O O . SER A 1 429 ? 22.042 -2.544 -18.682 1.00 94.69 429 SER A O 1
ATOM 3449 N N . PRO A 1 430 ? 23.743 -2.487 -20.116 1.00 95.62 430 PRO A N 1
ATOM 3450 C CA . PRO A 1 430 ? 24.235 -3.818 -19.745 1.00 95.62 430 PRO A CA 1
ATOM 3451 C C . PRO A 1 430 ? 24.795 -3.896 -18.310 1.00 95.62 430 PRO A C 1
ATOM 3453 O O . PRO A 1 430 ? 24.946 -4.995 -17.782 1.00 95.62 430 PRO A O 1
ATOM 3456 N N . LEU A 1 431 ? 25.070 -2.757 -17.657 1.00 95.88 431 LEU A N 1
ATOM 3457 C CA . LEU A 1 431 ? 25.558 -2.669 -16.267 1.00 95.88 431 LEU A CA 1
ATOM 3458 C C . LEU A 1 431 ? 24.450 -2.799 -15.200 1.00 95.88 431 LEU A C 1
ATOM 3460 O O . LEU A 1 431 ? 24.743 -2.871 -14.000 1.00 95.88 431 LEU A O 1
ATOM 3464 N N . ARG A 1 432 ? 23.179 -2.837 -15.617 1.00 96.06 432 ARG A N 1
ATOM 3465 C CA . ARG A 1 432 ? 22.032 -3.123 -14.747 1.00 96.06 432 ARG A CA 1
ATOM 3466 C C . ARG A 1 432 ? 22.176 -4.516 -14.119 1.00 96.06 432 ARG A C 1
ATOM 3468 O O . ARG A 1 432 ? 22.618 -5.471 -14.756 1.00 96.06 432 ARG A O 1
ATOM 3475 N N . LEU A 1 433 ? 21.800 -4.645 -12.855 1.00 96.25 433 LEU A N 1
ATOM 3476 C CA . LEU A 1 433 ? 21.764 -5.909 -12.130 1.00 96.25 433 LEU A CA 1
ATOM 3477 C C . LEU A 1 433 ? 20.336 -6.457 -12.111 1.00 96.25 433 LEU A C 1
ATOM 3479 O O . LEU A 1 433 ? 19.363 -5.708 -12.075 1.00 96.25 433 LEU A O 1
ATOM 3483 N N . VAL A 1 434 ? 20.211 -7.783 -12.030 1.00 97.12 434 VAL A N 1
ATOM 3484 C CA . VAL A 1 434 ? 18.917 -8.462 -11.823 1.00 97.12 434 VAL A CA 1
ATOM 3485 C C . VAL A 1 434 ? 18.200 -7.917 -10.580 1.00 97.12 434 VAL A C 1
ATOM 3487 O O . VAL A 1 434 ? 16.985 -7.745 -10.590 1.00 97.12 434 VAL A O 1
ATOM 3490 N N . SER A 1 435 ? 18.966 -7.569 -9.540 1.00 95.94 435 SER A N 1
ATOM 3491 C CA . SER A 1 435 ? 18.458 -6.966 -8.308 1.00 95.94 435 SER A CA 1
ATOM 3492 C C . SER A 1 435 ? 17.835 -5.583 -8.498 1.00 95.94 435 SER A C 1
ATOM 3494 O O . SER A 1 435 ? 16.960 -5.231 -7.716 1.00 95.94 435 SER A O 1
ATOM 3496 N N . ASP A 1 436 ? 18.249 -4.799 -9.501 1.00 97.50 436 ASP A N 1
ATOM 3497 C CA . ASP A 1 436 ? 17.593 -3.513 -9.781 1.00 97.50 436 ASP A CA 1
ATOM 3498 C C . ASP A 1 436 ? 16.200 -3.754 -10.356 1.00 97.50 436 ASP A C 1
ATOM 3500 O O . ASP A 1 436 ? 15.255 -3.090 -9.958 1.00 97.50 436 ASP A O 1
ATOM 3504 N N . ILE A 1 437 ? 16.058 -4.743 -11.246 1.00 97.94 437 ILE A N 1
ATOM 3505 C CA . ILE A 1 437 ? 14.772 -5.105 -11.855 1.00 97.94 437 ILE A CA 1
ATOM 3506 C C . ILE A 1 437 ? 13.792 -5.565 -10.768 1.00 97.94 437 ILE A C 1
ATOM 3508 O O . ILE A 1 437 ? 12.659 -5.087 -10.716 1.00 97.94 437 ILE A O 1
ATOM 3512 N N . THR A 1 438 ? 14.233 -6.437 -9.855 1.00 94.38 438 THR A N 1
ATOM 3513 C CA . THR A 1 438 ? 13.379 -6.915 -8.757 1.00 94.38 438 THR A CA 1
ATOM 3514 C C . THR A 1 438 ? 13.077 -5.825 -7.731 1.00 94.38 438 THR A C 1
ATOM 3516 O O . THR A 1 438 ? 11.927 -5.702 -7.324 1.00 94.38 438 THR A O 1
ATOM 3519 N N . GLN A 1 439 ? 14.049 -4.995 -7.338 1.00 93.00 439 GLN A N 1
ATOM 3520 C CA . GLN A 1 439 ? 13.812 -3.936 -6.345 1.00 93.00 439 GLN A CA 1
ATOM 3521 C C . GLN A 1 439 ? 13.008 -2.756 -6.913 1.00 93.00 439 GLN A C 1
ATOM 3523 O O . GLN A 1 439 ? 12.180 -2.194 -6.198 1.00 93.00 439 GLN A O 1
ATOM 3528 N N . ALA A 1 440 ? 13.182 -2.413 -8.193 1.00 96.06 440 ALA A N 1
ATOM 3529 C CA . ALA A 1 440 ? 12.335 -1.445 -8.885 1.00 96.06 440 ALA A CA 1
ATOM 3530 C C . ALA A 1 440 ? 10.886 -1.948 -8.958 1.00 96.06 440 ALA A C 1
ATOM 3532 O O . ALA A 1 440 ? 9.967 -1.182 -8.679 1.00 96.06 440 ALA A O 1
ATOM 3533 N N . TYR A 1 441 ? 10.669 -3.242 -9.231 1.00 92.62 441 TYR A N 1
ATOM 3534 C CA . TYR A 1 441 ? 9.334 -3.843 -9.166 1.00 92.62 441 TYR A CA 1
ATOM 3535 C C . TYR A 1 441 ? 8.740 -3.812 -7.751 1.00 92.62 441 TYR A C 1
ATOM 3537 O O . TYR A 1 441 ? 7.599 -3.397 -7.556 1.00 92.62 441 TYR A O 1
ATOM 3545 N N . GLU A 1 442 ? 9.517 -4.216 -6.745 1.00 84.56 442 GLU A N 1
ATOM 3546 C CA . GLU A 1 442 ? 9.091 -4.188 -5.343 1.00 84.56 442 GLU A CA 1
ATOM 3547 C C . GLU A 1 442 ? 8.723 -2.772 -4.891 1.00 84.56 442 GLU A C 1
ATOM 3549 O O . GLU A 1 442 ? 7.719 -2.605 -4.202 1.00 84.56 442 GLU A O 1
ATOM 3554 N N . GLN A 1 443 ? 9.484 -1.755 -5.307 1.00 86.19 443 GLN A N 1
ATOM 3555 C CA . GLN A 1 443 ? 9.163 -0.347 -5.074 1.00 86.19 443 GLN A CA 1
ATOM 3556 C C . GLN A 1 443 ? 7.898 0.091 -5.823 1.00 86.19 443 GLN A C 1
ATOM 3558 O O . GLN A 1 443 ? 7.022 0.704 -5.215 1.00 86.19 443 GLN A O 1
ATOM 3563 N N . PHE A 1 444 ? 7.774 -0.243 -7.110 1.00 89.38 444 PHE A N 1
ATOM 3564 C CA . PHE A 1 444 ? 6.600 0.072 -7.926 1.00 89.38 444 PHE A CA 1
ATOM 3565 C C . PHE A 1 444 ? 5.306 -0.422 -7.263 1.00 89.38 444 PHE A C 1
ATOM 3567 O O . PHE A 1 444 ? 4.374 0.360 -7.095 1.00 89.38 444 PHE A O 1
ATOM 3574 N N . VAL A 1 445 ? 5.289 -1.676 -6.794 1.00 81.50 445 VAL A N 1
ATOM 3575 C CA . VAL A 1 445 ? 4.118 -2.284 -6.136 1.00 81.50 445 VAL A CA 1
ATOM 3576 C C . VAL A 1 445 ? 3.933 -1.820 -4.682 1.00 81.50 445 VAL A C 1
ATOM 3578 O O . VAL A 1 445 ? 2.803 -1.764 -4.202 1.00 81.50 445 VAL A O 1
ATOM 3581 N N . ARG A 1 446 ? 5.011 -1.512 -3.947 1.00 75.81 446 ARG A N 1
ATOM 3582 C CA . ARG A 1 446 ? 4.937 -1.032 -2.551 1.00 75.81 446 ARG A CA 1
ATOM 3583 C C . ARG A 1 446 ? 4.346 0.370 -2.456 1.00 75.81 446 ARG A C 1
ATOM 3585 O O . ARG A 1 446 ? 3.508 0.597 -1.590 1.00 75.81 446 ARG A O 1
ATOM 3592 N N . ASP A 1 447 ? 4.786 1.269 -3.329 1.00 76.81 447 ASP A N 1
ATOM 3593 C CA . ASP A 1 447 ? 4.385 2.679 -3.305 1.00 76.81 447 ASP A CA 1
ATOM 3594 C C . ASP A 1 447 ? 3.165 2.943 -4.225 1.00 76.81 447 ASP A C 1
ATOM 3596 O O . ASP A 1 447 ? 2.794 4.088 -4.437 1.00 76.81 447 ASP A O 1
ATOM 3600 N N . ASP A 1 448 ? 2.547 1.887 -4.781 1.00 76.31 448 ASP A N 1
ATOM 3601 C CA . ASP A 1 448 ? 1.404 1.923 -5.719 1.00 76.31 448 ASP A CA 1
ATOM 3602 C C . ASP A 1 448 ? 1.582 2.898 -6.903 1.00 76.31 448 ASP A C 1
ATOM 3604 O O . ASP A 1 448 ? 0.648 3.571 -7.350 1.00 76.31 448 ASP A O 1
ATOM 3608 N N . ASN A 1 449 ? 2.807 2.965 -7.427 1.00 87.06 449 ASN A N 1
ATOM 3609 C CA . ASN A 1 449 ? 3.178 3.876 -8.506 1.00 87.06 449 ASN A CA 1
ATOM 3610 C C . ASN A 1 449 ? 2.388 3.578 -9.787 1.00 87.06 449 ASN A C 1
ATOM 3612 O O . ASN A 1 449 ? 2.244 2.424 -10.186 1.00 87.06 449 ASN A O 1
ATOM 3616 N N . ASP A 1 450 ? 1.944 4.616 -10.490 1.00 92.00 450 ASP A N 1
ATOM 3617 C CA . ASP A 1 450 ? 1.330 4.470 -11.817 1.00 92.00 450 ASP A CA 1
ATOM 3618 C C . ASP A 1 450 ? 2.396 4.265 -12.901 1.00 92.00 450 ASP A C 1
ATOM 3620 O O . ASP A 1 450 ? 2.216 3.473 -13.834 1.00 92.00 450 ASP A O 1
ATOM 3624 N N . ILE A 1 451 ? 3.533 4.944 -12.722 1.00 95.81 451 ILE A N 1
ATOM 3625 C CA . ILE A 1 451 ? 4.765 4.799 -13.499 1.00 95.81 451 ILE A CA 1
ATOM 3626 C C . ILE A 1 451 ? 5.938 4.754 -12.519 1.00 95.81 451 ILE A C 1
ATOM 3628 O O . ILE A 1 451 ? 5.960 5.530 -11.569 1.00 95.81 451 ILE A O 1
ATOM 3632 N N . LEU A 1 452 ? 6.946 3.919 -12.754 1.00 97.56 452 LEU A N 1
ATOM 3633 C CA . LEU A 1 452 ? 8.254 4.048 -12.109 1.00 97.56 452 LEU A CA 1
ATOM 3634 C C . LEU A 1 452 ? 9.352 4.180 -13.161 1.00 97.56 452 LEU A C 1
ATOM 3636 O O . LEU A 1 452 ? 9.339 3.470 -14.165 1.00 97.56 452 LEU A O 1
ATOM 3640 N N . ILE A 1 453 ? 10.310 5.068 -12.900 1.00 97.69 453 ILE A N 1
ATOM 3641 C CA . ILE A 1 453 ? 11.492 5.299 -13.738 1.00 97.69 453 ILE A CA 1
ATOM 3642 C C . ILE A 1 453 ? 12.781 5.135 -12.925 1.00 97.69 453 ILE A C 1
ATOM 3644 O O . ILE A 1 453 ? 12.776 5.291 -11.698 1.00 97.69 453 ILE A O 1
ATOM 3648 N N . THR A 1 454 ? 13.901 4.881 -13.603 1.00 97.81 454 THR A N 1
ATOM 3649 C CA . THR A 1 454 ? 15.232 4.840 -12.981 1.00 97.81 454 THR A CA 1
ATOM 3650 C C . THR A 1 454 ? 16.091 6.066 -13.271 1.00 97.81 454 THR A C 1
ATOM 3652 O O . THR A 1 454 ? 16.058 6.649 -14.356 1.00 97.81 454 THR A O 1
ATOM 3655 N N . ALA A 1 455 ? 16.909 6.442 -12.287 1.00 97.25 455 ALA A N 1
ATOM 3656 C CA . ALA A 1 455 ? 17.895 7.512 -12.411 1.00 97.25 455 ALA A CA 1
ATOM 3657 C C . ALA A 1 455 ? 19.091 7.290 -11.475 1.00 97.25 455 ALA A C 1
ATOM 3659 O O . ALA A 1 455 ? 18.977 6.576 -10.478 1.00 97.25 455 ALA A O 1
ATOM 3660 N N . ALA A 1 456 ? 20.210 7.958 -11.746 1.00 96.81 456 ALA A N 1
ATOM 3661 C CA . ALA A 1 456 ? 21.330 8.089 -10.814 1.00 96.81 456 ALA A CA 1
ATOM 3662 C C . ALA A 1 456 ? 21.324 9.468 -10.125 1.00 96.81 456 ALA A C 1
ATOM 3664 O O . ALA A 1 456 ? 20.725 10.412 -10.644 1.00 96.81 456 ALA A O 1
ATOM 3665 N N . PRO A 1 457 ? 21.985 9.641 -8.964 1.00 94.56 457 PRO A N 1
ATOM 3666 C CA . PRO A 1 457 ? 22.230 10.966 -8.392 1.00 94.56 457 PRO A CA 1
ATOM 3667 C C . PRO A 1 457 ? 22.988 11.855 -9.387 1.00 94.56 457 PRO A C 1
ATOM 3669 O O . PRO A 1 457 ? 24.014 11.437 -9.917 1.00 94.56 457 PRO A O 1
ATOM 3672 N N . ALA A 1 458 ? 22.512 13.079 -9.630 1.00 93.19 458 ALA A N 1
ATOM 3673 C CA . ALA A 1 458 ? 23.058 13.886 -10.716 1.00 93.19 458 ALA A CA 1
ATOM 3674 C C . ALA A 1 458 ? 24.508 14.332 -10.473 1.00 93.19 458 ALA A C 1
ATOM 3676 O O . ALA A 1 458 ? 24.863 14.874 -9.409 1.00 93.19 458 ALA A O 1
ATOM 3677 N N . ARG A 1 459 ? 25.348 14.192 -11.506 1.00 88.88 459 ARG A N 1
ATOM 3678 C CA . ARG A 1 459 ? 26.747 14.661 -11.466 1.00 88.88 459 ARG A CA 1
ATOM 3679 C C . ARG A 1 459 ? 26.840 16.183 -11.356 1.00 88.88 459 ARG A C 1
ATOM 3681 O O . ARG A 1 459 ? 27.723 16.703 -10.668 1.00 88.88 459 ARG A O 1
ATOM 3688 N N . LYS A 1 460 ? 25.918 16.899 -12.005 1.00 91.69 460 LYS A N 1
ATOM 3689 C CA . LYS A 1 460 ? 25.800 18.365 -11.983 1.00 91.69 460 LYS A CA 1
ATOM 3690 C C . LYS A 1 460 ? 24.387 18.756 -11.557 1.00 91.69 460 LYS A C 1
ATOM 3692 O O . LYS A 1 460 ? 23.425 18.114 -11.953 1.00 91.69 460 LYS A O 1
ATOM 3697 N N . SER A 1 461 ? 24.255 19.814 -10.763 1.00 92.56 461 SER A N 1
ATOM 3698 C CA . SER A 1 461 ? 22.954 20.333 -10.330 1.00 92.56 461 SER A CA 1
ATOM 3699 C C . SER A 1 461 ? 22.612 21.619 -11.094 1.00 92.56 461 SER A C 1
ATOM 3701 O O . SER A 1 461 ? 23.438 22.541 -11.089 1.00 92.56 461 SER A O 1
ATOM 3703 N N . PRO A 1 462 ? 21.405 21.742 -11.692 1.00 94.44 462 PRO A N 1
ATOM 3704 C CA . PRO A 1 462 ? 20.919 22.980 -12.317 1.00 94.44 462 PRO A CA 1
ATOM 3705 C C . PRO A 1 462 ? 20.900 24.179 -11.367 1.00 94.44 462 PRO A C 1
ATOM 3707 O O . PRO A 1 462 ? 20.932 25.314 -11.828 1.00 94.44 462 PRO A O 1
ATOM 3710 N N . TYR A 1 463 ? 20.905 23.934 -10.055 1.00 93.50 463 TYR A N 1
ATOM 3711 C CA . TYR A 1 463 ? 20.902 24.962 -9.017 1.00 93.50 463 TYR A CA 1
ATOM 3712 C C . TYR A 1 463 ? 22.301 25.350 -8.503 1.00 93.50 463 TYR A C 1
ATOM 3714 O O . TYR A 1 463 ? 22.391 26.178 -7.598 1.00 93.50 463 TYR A O 1
ATOM 3722 N N . PHE A 1 464 ? 23.382 24.735 -9.007 1.00 91.69 464 PHE A N 1
ATOM 3723 C CA . PHE A 1 464 ? 24.734 24.927 -8.452 1.00 91.69 464 PHE A CA 1
ATOM 3724 C C . PHE A 1 464 ? 25.872 24.970 -9.483 1.00 91.69 464 PHE A C 1
ATOM 3726 O O . PHE A 1 464 ? 26.749 25.821 -9.369 1.00 91.69 464 PHE A O 1
ATOM 3733 N N . ASN A 1 465 ? 25.913 24.054 -10.459 1.0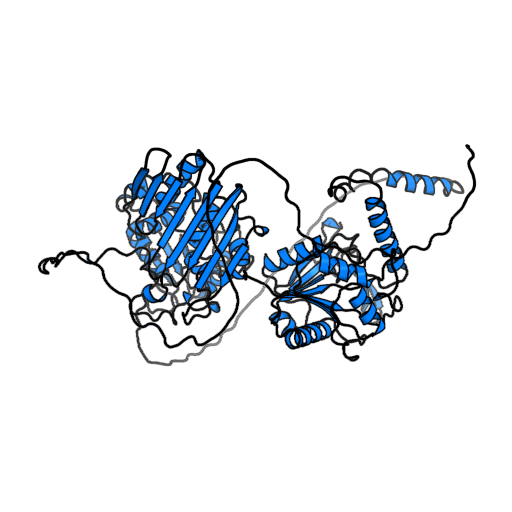0 92.44 465 ASN A N 1
ATOM 3734 C CA . ASN A 1 465 ? 27.064 23.923 -11.370 1.00 92.44 465 ASN A CA 1
ATOM 3735 C C . ASN A 1 465 ? 26.737 23.385 -12.778 1.00 92.44 465 ASN A C 1
ATOM 3737 O O . ASN A 1 465 ? 27.648 23.016 -13.521 1.00 92.44 465 ASN A O 1
ATOM 3741 N N . LEU A 1 466 ? 25.459 23.338 -13.156 1.00 94.06 466 LEU A N 1
ATOM 3742 C CA . LEU A 1 466 ? 25.037 23.221 -14.550 1.00 94.06 466 LEU A CA 1
ATOM 3743 C C . LEU A 1 466 ? 24.633 24.619 -15.041 1.00 94.06 466 LEU A C 1
ATOM 3745 O O . LEU A 1 466 ? 23.782 25.276 -14.440 1.00 94.06 466 LEU A O 1
ATOM 3749 N N . ILE A 1 467 ? 25.293 25.067 -16.106 1.00 94.69 467 ILE A N 1
ATOM 3750 C CA . ILE A 1 467 ? 25.190 26.418 -16.665 1.00 94.69 467 ILE A CA 1
ATOM 3751 C C . ILE A 1 467 ? 24.566 26.381 -18.056 1.00 94.69 467 ILE A C 1
ATOM 3753 O O . ILE A 1 467 ? 24.753 25.415 -18.796 1.00 94.69 467 ILE A O 1
ATOM 3757 N N . GLU A 1 468 ? 23.879 27.458 -18.412 1.00 95.94 468 GLU A N 1
ATOM 3758 C CA . GLU A 1 468 ? 23.304 27.682 -19.737 1.00 95.94 468 GLU A CA 1
ATOM 3759 C C . GLU A 1 468 ? 23.765 29.037 -20.291 1.00 95.94 468 GLU A C 1
ATOM 3761 O O . GLU A 1 468 ? 24.118 29.954 -19.540 1.00 95.94 468 GLU A O 1
ATOM 3766 N N . VAL A 1 469 ? 23.771 29.156 -21.622 1.00 95.19 469 VAL A N 1
ATOM 3767 C CA . VAL A 1 469 ? 23.961 30.435 -22.314 1.00 95.19 469 VAL A CA 1
ATOM 3768 C C . VAL A 1 469 ? 22.580 30.977 -22.653 1.00 95.19 469 VAL A C 1
ATOM 3770 O O . VAL A 1 469 ? 21.899 30.446 -23.526 1.00 95.19 469 VAL A O 1
ATOM 3773 N N . PHE A 1 470 ? 22.179 32.039 -21.968 1.00 92.12 470 PHE A N 1
ATOM 3774 C CA . PHE A 1 470 ? 20.944 32.758 -22.250 1.00 92.12 470 PHE A CA 1
ATOM 3775 C C . PHE A 1 470 ? 21.243 33.910 -23.209 1.00 92.12 470 PHE A C 1
ATOM 3777 O O . PHE A 1 470 ? 22.272 34.575 -23.078 1.00 92.12 470 PHE A O 1
ATOM 3784 N N . GLU A 1 471 ? 20.333 34.181 -24.138 1.00 92.88 471 GLU A N 1
ATOM 3785 C CA . GLU A 1 471 ? 20.400 35.351 -25.012 1.00 92.88 471 GLU A CA 1
ATOM 3786 C C . GLU A 1 471 ? 19.227 36.280 -24.696 1.00 92.88 471 GLU A C 1
ATOM 3788 O O . GLU A 1 471 ? 18.077 35.847 -24.654 1.00 92.88 471 GLU A O 1
ATOM 3793 N N . ASP A 1 472 ? 19.533 37.546 -24.425 1.00 85.25 472 ASP A N 1
ATOM 3794 C CA . ASP A 1 472 ? 18.558 38.586 -24.105 1.00 85.25 472 ASP A CA 1
ATOM 3795 C C . ASP A 1 472 ? 18.906 39.826 -24.935 1.00 85.25 472 ASP A C 1
ATOM 3797 O O . ASP A 1 472 ? 20.022 40.342 -24.852 1.00 85.25 472 ASP A O 1
ATOM 3801 N N . ASN A 1 473 ? 17.986 40.250 -25.808 1.00 85.88 473 ASN A N 1
ATOM 3802 C CA . ASN A 1 473 ? 18.176 41.366 -26.743 1.00 85.88 473 ASN A CA 1
ATOM 3803 C C . ASN A 1 473 ? 19.508 41.305 -27.537 1.00 85.88 473 ASN A C 1
ATOM 3805 O O . ASN A 1 473 ? 20.213 42.302 -27.681 1.00 85.88 473 ASN A O 1
ATOM 3809 N N . GLY A 1 474 ? 19.885 40.112 -28.018 1.00 88.75 474 GLY A N 1
ATOM 3810 C CA . GLY A 1 474 ? 21.134 39.865 -28.758 1.00 88.75 474 GLY A CA 1
ATOM 3811 C C . GLY A 1 474 ? 22.407 39.829 -27.898 1.00 88.75 474 GLY A C 1
ATOM 3812 O O . GLY A 1 474 ? 23.497 39.587 -28.417 1.00 88.75 474 GLY A O 1
ATOM 3813 N N . THR A 1 475 ? 22.298 40.034 -26.582 1.00 90.94 475 THR A N 1
ATOM 3814 C CA . THR A 1 475 ? 23.415 39.914 -25.638 1.00 90.94 475 THR A CA 1
ATOM 3815 C C . THR A 1 475 ? 23.423 38.523 -25.013 1.00 90.94 475 THR A C 1
ATOM 3817 O O . THR A 1 475 ? 22.458 38.107 -24.370 1.00 90.94 475 THR A O 1
ATOM 3820 N N . LYS A 1 476 ? 24.535 37.799 -25.166 1.00 95.06 476 LYS A N 1
ATOM 3821 C CA . LYS A 1 476 ? 24.728 36.476 -24.556 1.00 95.06 476 LYS A CA 1
ATOM 3822 C C . LYS A 1 476 ? 25.255 36.608 -23.131 1.00 95.06 476 LYS A C 1
ATOM 3824 O O . LYS A 1 476 ? 26.255 37.284 -22.897 1.00 95.06 476 LYS A O 1
ATOM 3829 N N . ARG A 1 477 ? 24.619 35.911 -22.189 1.00 92.69 477 ARG A N 1
ATOM 3830 C CA . ARG A 1 477 ? 25.038 35.798 -20.783 1.00 92.69 477 ARG A CA 1
ATOM 3831 C C . ARG A 1 477 ? 25.128 34.330 -20.373 1.00 92.69 477 ARG A C 1
ATOM 3833 O O . ARG A 1 477 ? 24.320 33.515 -20.806 1.00 92.69 477 ARG A O 1
ATOM 3840 N N . VAL A 1 478 ? 26.075 34.004 -19.501 1.00 94.31 478 VAL A N 1
ATOM 3841 C CA . VAL A 1 478 ? 26.165 32.684 -18.858 1.00 94.31 478 VAL A CA 1
ATOM 3842 C C . VAL A 1 478 ? 25.571 32.794 -17.456 1.00 94.31 478 VAL A C 1
ATOM 3844 O O . VAL A 1 478 ? 25.901 33.726 -16.725 1.00 94.31 478 VAL A O 1
ATOM 3847 N N . ASP A 1 479 ? 24.689 31.872 -17.081 1.00 93.31 479 ASP A N 1
ATOM 3848 C CA . ASP A 1 479 ? 24.088 31.804 -15.740 1.00 93.31 479 ASP A CA 1
ATOM 3849 C C . ASP A 1 479 ? 23.760 30.338 -15.397 1.00 93.31 479 ASP A C 1
ATOM 3851 O O . ASP A 1 479 ? 23.897 29.445 -16.238 1.00 93.31 479 ASP A O 1
ATOM 3855 N N . LEU A 1 480 ? 23.341 30.072 -14.161 1.00 92.69 480 LEU A N 1
ATOM 3856 C CA . LEU A 1 480 ? 22.859 28.748 -13.763 1.00 92.69 480 LEU A CA 1
ATOM 3857 C C . LEU A 1 480 ? 21.578 28.379 -14.518 1.00 92.69 480 LEU A C 1
ATOM 3859 O O . LEU A 1 480 ? 20.688 29.214 -14.679 1.00 92.69 480 LEU A O 1
ATOM 3863 N N . SER A 1 481 ? 21.461 27.101 -14.889 1.00 94.44 481 SER A N 1
ATOM 3864 C CA . SER A 1 481 ? 20.275 26.532 -15.549 1.00 94.44 481 SER A CA 1
ATOM 3865 C C . SER A 1 481 ? 18.977 26.812 -14.775 1.00 94.44 481 SER A C 1
ATOM 3867 O O . SER A 1 481 ? 17.955 27.191 -15.346 1.00 94.44 481 SER A O 1
ATOM 3869 N N . LYS A 1 482 ? 19.014 26.704 -13.439 1.00 92.31 482 LYS A N 1
ATOM 3870 C CA . LYS A 1 482 ? 17.903 27.085 -12.557 1.00 92.31 482 LYS A CA 1
ATOM 3871 C C . LYS A 1 482 ? 18.391 27.990 -11.438 1.00 92.31 482 LYS A C 1
ATOM 3873 O O . LYS A 1 482 ? 19.074 27.555 -10.515 1.00 92.31 482 LYS A O 1
ATOM 3878 N N . LYS A 1 483 ? 17.971 29.253 -11.476 1.00 86.88 483 LYS A N 1
ATOM 3879 C CA . LYS A 1 483 ? 18.338 30.260 -10.476 1.00 86.88 483 LYS A CA 1
ATOM 3880 C C . LYS A 1 483 ? 17.547 30.059 -9.169 1.00 86.88 483 LYS A C 1
ATOM 3882 O O . LYS A 1 483 ? 16.325 30.221 -9.180 1.00 86.88 483 LYS A O 1
ATOM 3887 N N . PRO A 1 484 ? 18.187 29.694 -8.042 1.00 86.00 484 PRO A N 1
ATOM 3888 C CA . PRO A 1 484 ? 17.498 29.551 -6.761 1.00 86.00 484 PRO A CA 1
ATOM 3889 C C . PRO A 1 484 ? 17.141 30.927 -6.170 1.00 86.00 484 PRO A C 1
ATOM 3891 O O . PRO A 1 484 ? 17.827 31.916 -6.421 1.00 86.00 484 PRO A O 1
ATOM 3894 N N . LYS A 1 485 ? 16.095 30.993 -5.329 1.00 86.31 485 LYS A N 1
ATOM 3895 C CA . LYS A 1 485 ? 15.723 32.230 -4.603 1.00 86.31 485 LYS A CA 1
ATOM 3896 C C . LYS A 1 485 ? 16.787 32.675 -3.590 1.00 86.31 485 LYS A C 1
ATOM 3898 O O . LYS A 1 485 ? 16.924 33.865 -3.335 1.00 86.31 485 LYS A O 1
ATOM 3903 N N . THR A 1 486 ? 17.527 31.719 -3.033 1.00 85.44 486 THR A N 1
ATOM 3904 C CA . THR A 1 486 ? 18.630 31.940 -2.090 1.00 85.44 486 THR A CA 1
ATOM 3905 C C . THR A 1 486 ? 19.915 31.406 -2.722 1.00 85.44 486 THR A C 1
ATOM 3907 O O . THR A 1 486 ? 19.882 30.285 -3.234 1.00 85.44 486 THR A O 1
ATOM 3910 N N . PRO A 1 487 ? 21.043 32.142 -2.701 1.00 84.94 487 PRO A N 1
ATOM 3911 C CA . PRO A 1 487 ? 22.311 31.648 -3.233 1.00 84.94 487 PRO A CA 1
ATOM 3912 C C . PRO A 1 487 ? 22.757 30.346 -2.555 1.00 84.94 487 PRO A C 1
ATOM 3914 O O . PRO A 1 487 ? 22.836 30.268 -1.330 1.00 84.94 487 PRO A O 1
ATOM 3917 N N . ILE A 1 488 ? 23.078 29.333 -3.360 1.00 88.31 488 ILE A N 1
ATOM 3918 C CA . ILE A 1 488 ? 23.584 28.039 -2.892 1.00 88.31 488 ILE A CA 1
ATOM 3919 C C . ILE A 1 488 ? 25.110 28.068 -2.998 1.00 88.31 488 ILE A C 1
ATOM 3921 O O . ILE A 1 488 ? 25.661 28.044 -4.095 1.00 88.31 488 ILE A O 1
ATOM 3925 N N . LEU A 1 489 ? 25.797 28.134 -1.855 1.00 86.25 489 LEU A N 1
ATOM 3926 C CA . LEU A 1 489 ? 27.260 28.276 -1.807 1.00 86.25 489 LEU A CA 1
ATOM 3927 C C . LEU A 1 489 ? 28.014 26.937 -1.817 1.00 86.25 489 LEU A C 1
ATOM 3929 O O . LEU A 1 489 ? 29.210 26.914 -2.098 1.00 86.25 489 LEU A O 1
ATOM 3933 N N . ARG A 1 490 ? 27.349 25.818 -1.500 1.00 86.75 490 ARG A N 1
ATOM 3934 C CA . ARG A 1 490 ? 27.971 24.486 -1.409 1.00 86.75 490 ARG A CA 1
ATOM 3935 C C . ARG A 1 490 ? 27.079 23.439 -2.082 1.00 86.75 490 ARG A C 1
ATOM 3937 O O . ARG A 1 490 ? 25.861 23.488 -1.930 1.00 86.75 490 ARG A O 1
ATOM 3944 N N . ARG A 1 491 ? 27.669 22.455 -2.776 1.00 83.38 491 ARG A N 1
ATOM 3945 C CA . ARG A 1 491 ? 26.925 21.427 -3.543 1.00 83.38 491 ARG A CA 1
ATOM 3946 C C . ARG A 1 491 ? 25.896 20.680 -2.685 1.00 83.38 491 ARG A C 1
ATOM 3948 O O . ARG A 1 491 ? 24.798 20.409 -3.164 1.00 83.38 491 ARG A O 1
ATOM 3955 N N . GLN A 1 492 ? 26.236 20.369 -1.433 1.00 87.38 492 GLN A N 1
ATOM 3956 C CA . GLN A 1 492 ? 25.361 19.650 -0.500 1.00 87.38 492 GLN A CA 1
ATOM 3957 C C . GLN A 1 492 ? 24.134 20.451 -0.038 1.00 87.38 492 GLN A C 1
ATOM 3959 O O . GLN A 1 492 ? 23.176 19.847 0.430 1.00 87.38 492 GLN A O 1
ATOM 3964 N N . ASP A 1 493 ? 24.147 21.779 -0.193 1.00 87.94 493 ASP A N 1
ATOM 3965 C CA . ASP A 1 493 ? 22.995 22.637 0.107 1.00 87.94 493 ASP A CA 1
ATOM 3966 C C . ASP A 1 493 ? 22.049 22.767 -1.106 1.00 87.94 493 ASP A C 1
ATOM 3968 O O . ASP A 1 493 ? 21.004 23.409 -1.015 1.00 87.94 493 ASP A O 1
ATOM 3972 N N . SER A 1 494 ? 22.412 22.192 -2.264 1.00 88.25 494 SER A N 1
ATOM 3973 C CA . SER A 1 494 ? 21.576 22.236 -3.466 1.00 88.25 494 SER A CA 1
ATOM 3974 C C . SER A 1 494 ? 20.427 21.217 -3.413 1.00 88.25 494 SER A C 1
ATOM 3976 O O . SER A 1 494 ? 20.596 20.131 -2.851 1.00 88.25 494 SER A O 1
ATOM 3978 N N . PRO A 1 495 ? 19.260 21.519 -4.020 1.00 90.38 495 PRO A N 1
ATOM 3979 C CA . PRO A 1 495 ? 18.188 20.543 -4.183 1.00 90.38 495 PRO A CA 1
ATOM 3980 C C . PRO A 1 495 ? 18.693 19.260 -4.848 1.00 90.38 495 PRO A C 1
ATOM 3982 O O . PRO A 1 495 ? 19.440 19.314 -5.830 1.00 90.38 495 PRO A O 1
ATOM 3985 N N . LYS A 1 496 ? 18.256 18.102 -4.335 1.00 92.19 496 LYS A N 1
ATOM 3986 C CA . LYS A 1 496 ? 18.585 16.799 -4.925 1.00 92.19 496 LYS A CA 1
ATOM 3987 C C . LYS A 1 496 ? 18.106 16.760 -6.375 1.00 92.19 496 LYS A C 1
ATOM 3989 O O . LYS A 1 496 ? 16.939 17.019 -6.652 1.00 92.19 496 LYS A O 1
ATOM 3994 N N . CYS A 1 497 ? 19.023 16.434 -7.274 1.00 94.25 497 CYS A N 1
ATOM 3995 C CA . CYS A 1 497 ? 18.778 16.283 -8.702 1.00 94.25 497 CYS A CA 1
ATOM 3996 C C . CYS A 1 497 ? 19.269 14.901 -9.137 1.00 94.25 497 CYS A C 1
ATOM 3998 O O . CYS A 1 497 ? 20.157 14.331 -8.495 1.00 94.25 497 CYS A O 1
ATOM 4000 N N . TYR A 1 498 ? 18.689 14.378 -10.213 1.00 95.75 498 TYR A N 1
ATOM 4001 C CA . TYR A 1 498 ? 18.933 13.024 -10.694 1.00 95.75 498 TYR A CA 1
ATOM 4002 C C . TYR A 1 498 ? 19.083 13.021 -12.215 1.00 95.75 498 TYR A C 1
ATOM 4004 O O . TYR A 1 498 ? 18.312 13.690 -12.903 1.00 95.75 498 TYR A O 1
ATOM 4012 N N . ASP A 1 499 ? 20.059 12.265 -12.711 1.00 94.50 499 ASP A N 1
ATOM 4013 C CA . ASP A 1 499 ? 20.281 12.025 -14.136 1.00 94.50 499 ASP A CA 1
ATOM 4014 C C . ASP A 1 499 ? 19.489 10.757 -14.509 1.00 94.50 499 ASP A C 1
ATOM 4016 O O . ASP A 1 499 ? 19.789 9.661 -14.024 1.00 94.50 499 ASP A O 1
ATOM 4020 N N . MET A 1 500 ? 18.414 10.904 -15.293 1.00 93.75 500 MET A N 1
ATOM 4021 C CA . MET A 1 500 ? 17.566 9.780 -15.718 1.00 93.75 500 MET A CA 1
ATOM 4022 C C . MET A 1 500 ? 18.354 8.884 -16.677 1.00 93.75 500 MET A C 1
ATOM 4024 O O . MET A 1 500 ? 18.724 9.328 -17.755 1.00 93.75 500 MET A O 1
ATOM 4028 N N . ASN A 1 501 ? 18.571 7.626 -16.294 1.00 91.19 501 ASN A N 1
ATOM 4029 C CA . ASN A 1 501 ? 19.468 6.687 -16.987 1.00 91.19 501 ASN A CA 1
ATOM 4030 C C . ASN A 1 501 ? 18.732 5.729 -17.946 1.00 91.19 501 ASN A C 1
ATOM 4032 O O . ASN A 1 501 ? 19.271 4.693 -18.326 1.00 91.19 501 ASN A O 1
ATOM 4036 N N . ALA A 1 502 ? 17.442 6.003 -18.182 1.00 87.81 502 ALA A N 1
ATOM 4037 C CA . ALA A 1 502 ? 16.494 5.261 -19.017 1.00 87.81 502 ALA A CA 1
ATOM 4038 C C . ALA A 1 502 ? 16.446 3.722 -18.842 1.00 87.81 502 ALA A C 1
ATOM 4040 O O . ALA A 1 502 ? 15.841 3.038 -19.666 1.00 87.81 502 ALA A O 1
ATOM 4041 N N . SER A 1 503 ? 17.050 3.169 -17.787 1.00 95.44 503 SER A N 1
ATOM 4042 C CA . SER A 1 503 ? 17.411 1.751 -17.738 1.00 95.44 503 SER A CA 1
ATOM 4043 C C . SER A 1 503 ? 16.231 0.818 -17.478 1.00 95.44 503 SER A C 1
ATOM 4045 O O . SER A 1 503 ? 16.169 -0.278 -18.045 1.00 95.44 503 SER A O 1
ATOM 4047 N N . ILE A 1 504 ? 15.309 1.232 -16.611 1.00 97.75 504 ILE A N 1
ATOM 4048 C CA . ILE A 1 504 ? 14.076 0.515 -16.300 1.00 97.75 504 ILE A CA 1
ATOM 4049 C C . ILE A 1 504 ? 12.944 1.534 -16.265 1.00 97.75 504 ILE A C 1
ATOM 4051 O O . ILE A 1 504 ? 13.003 2.526 -15.534 1.00 97.75 504 ILE A O 1
ATOM 4055 N N . TYR A 1 505 ? 11.887 1.233 -17.005 1.00 97.81 505 TYR A N 1
ATOM 4056 C CA . TYR A 1 505 ? 10.583 1.847 -16.824 1.00 97.81 505 TYR A CA 1
ATOM 4057 C C . TYR A 1 505 ? 9.567 0.763 -16.475 1.00 97.81 505 TYR A C 1
ATOM 4059 O O . TYR A 1 505 ? 9.642 -0.350 -16.998 1.00 97.81 505 TYR A O 1
ATOM 4067 N N . ILE A 1 506 ? 8.614 1.094 -15.608 1.00 97.94 506 ILE A N 1
ATOM 4068 C CA . ILE A 1 506 ? 7.505 0.222 -15.215 1.00 97.94 506 ILE A CA 1
ATOM 4069 C C . ILE A 1 506 ? 6.214 1.029 -15.314 1.00 97.94 506 ILE A C 1
ATOM 4071 O O . ILE A 1 506 ? 6.163 2.147 -14.807 1.00 97.94 506 ILE A O 1
ATOM 4075 N N . TRP A 1 507 ? 5.168 0.468 -15.914 1.00 97.00 507 TRP A N 1
ATOM 4076 C CA . TRP A 1 507 ? 3.840 1.081 -15.981 1.00 97.00 507 TRP A CA 1
ATOM 4077 C C . TRP A 1 507 ? 2.751 0.116 -15.529 1.00 97.00 507 TRP A C 1
ATOM 4079 O O . TRP A 1 507 ? 2.792 -1.074 -15.860 1.00 97.00 507 TRP A O 1
ATOM 4089 N N . LYS A 1 508 ? 1.702 0.656 -14.899 1.00 94.50 508 LYS A N 1
ATOM 4090 C CA . LYS A 1 508 ? 0.383 0.007 -14.917 1.00 94.50 508 LYS A CA 1
ATOM 4091 C C . LYS A 1 508 ? -0.146 0.040 -16.353 1.00 94.50 508 LYS A C 1
ATOM 4093 O O . LYS A 1 508 ? -0.074 1.079 -17.016 1.00 94.50 508 LYS A O 1
ATOM 4098 N N . ARG A 1 509 ? -0.711 -1.070 -16.830 1.00 94.50 509 ARG A N 1
ATOM 4099 C CA . ARG A 1 509 ? -1.223 -1.214 -18.206 1.00 94.50 509 ARG A CA 1
ATOM 4100 C C . ARG A 1 509 ? -2.124 -0.064 -18.658 1.00 94.50 509 ARG A C 1
ATOM 4102 O O . ARG A 1 509 ? -1.873 0.548 -19.694 1.00 94.50 509 ARG A O 1
ATOM 4109 N N . ASP A 1 510 ? -3.151 0.247 -17.876 1.00 92.31 510 ASP A N 1
ATOM 4110 C CA . ASP A 1 510 ? -4.147 1.246 -18.273 1.00 92.31 510 ASP A CA 1
ATOM 4111 C C . ASP A 1 510 ? -3.578 2.671 -18.263 1.00 92.31 510 ASP A C 1
ATOM 4113 O O . ASP A 1 510 ? -3.984 3.494 -19.079 1.00 92.31 510 ASP A O 1
ATOM 4117 N N . VAL A 1 511 ? -2.577 2.939 -17.415 1.00 94.00 511 VAL A N 1
ATOM 4118 C CA . VAL A 1 511 ? -1.836 4.209 -17.396 1.00 94.00 511 VAL A CA 1
ATOM 4119 C C . VAL A 1 511 ? -1.039 4.359 -18.689 1.00 94.00 511 VAL A C 1
ATOM 4121 O O . VAL A 1 511 ? -1.210 5.356 -19.382 1.00 94.00 511 VAL A O 1
ATOM 4124 N N . LEU A 1 512 ? -0.249 3.348 -19.075 1.00 96.06 512 LEU A N 1
ATOM 4125 C CA . LEU A 1 512 ? 0.533 3.355 -20.322 1.00 96.06 512 LEU A CA 1
ATOM 4126 C C . LEU A 1 512 ? -0.334 3.632 -21.564 1.00 96.06 512 LEU A C 1
ATOM 4128 O O . LEU A 1 512 ? 0.099 4.338 -22.477 1.00 96.06 512 LEU A O 1
ATOM 4132 N N . LEU A 1 513 ? -1.557 3.096 -21.601 1.00 95.12 513 LEU A N 1
ATOM 4133 C CA . LEU A 1 513 ? -2.504 3.313 -22.700 1.00 95.12 513 LEU A CA 1
ATOM 4134 C C . LEU A 1 513 ? -3.131 4.721 -22.712 1.00 95.12 513 LEU A C 1
ATOM 4136 O O . LEU A 1 513 ? -3.642 5.128 -23.752 1.00 95.12 513 LEU A O 1
ATOM 4140 N N . GLN A 1 514 ? -3.089 5.458 -21.597 1.00 92.06 514 GLN A N 1
ATOM 4141 C CA . GLN A 1 514 ? -3.751 6.761 -21.427 1.00 92.06 514 GLN A CA 1
ATOM 4142 C C . GLN A 1 514 ? -2.782 7.954 -21.322 1.00 92.06 514 GLN A C 1
ATOM 4144 O O . GLN A 1 514 ? -3.173 9.072 -21.645 1.00 92.06 514 GLN A O 1
ATOM 4149 N N . CYS A 1 515 ? -1.537 7.763 -20.865 1.00 88.62 515 CYS A N 1
ATOM 4150 C CA . CYS A 1 515 ? -0.601 8.862 -20.600 1.00 88.62 515 CYS A CA 1
ATOM 4151 C C . CYS A 1 515 ? 0.396 9.096 -21.749 1.00 88.62 515 CYS A C 1
ATOM 4153 O O . CYS A 1 515 ? 1.193 8.218 -22.076 1.00 88.62 515 CYS A O 1
ATOM 4155 N N . ASP A 1 516 ? 0.426 10.298 -22.326 1.00 89.25 516 ASP A N 1
ATOM 4156 C CA . ASP A 1 516 ? 1.391 10.669 -23.383 1.00 89.25 516 ASP A CA 1
ATOM 4157 C C . ASP A 1 516 ? 2.731 11.212 -22.840 1.00 89.25 516 ASP A C 1
ATOM 4159 O O . ASP A 1 516 ? 3.537 11.785 -23.569 1.00 89.25 516 ASP A O 1
ATOM 4163 N N . SER A 1 517 ? 2.988 11.009 -21.546 1.00 91.69 517 SER A N 1
ATOM 4164 C CA . SER A 1 517 ? 4.187 11.442 -20.825 1.00 91.69 517 SER A CA 1
ATOM 4165 C C . SER A 1 517 ? 4.730 10.296 -19.972 1.00 91.69 517 SER A C 1
ATOM 4167 O O . SER A 1 517 ? 3.962 9.523 -19.404 1.00 91.69 517 SER A O 1
ATOM 4169 N N . VAL A 1 518 ? 6.059 10.208 -19.837 1.00 90.69 518 VAL A N 1
ATOM 4170 C CA . VAL A 1 518 ? 6.718 9.301 -18.871 1.00 90.69 518 VAL A CA 1
ATOM 4171 C C . VAL A 1 518 ? 6.629 9.813 -17.425 1.00 90.69 518 VAL A C 1
ATOM 4173 O O . VAL A 1 518 ? 6.979 9.094 -16.495 1.00 90.69 518 VAL A O 1
ATOM 4176 N N . PHE A 1 519 ? 6.139 11.042 -17.239 1.00 93.00 519 PHE A N 1
ATOM 4177 C CA . PHE A 1 519 ? 5.855 11.660 -15.948 1.00 93.00 519 PHE A CA 1
ATOM 4178 C C . PHE A 1 519 ? 4.350 11.920 -15.805 1.00 93.00 519 PHE A C 1
ATOM 4180 O O . PHE A 1 519 ? 3.757 12.641 -16.614 1.00 93.00 519 PHE A O 1
ATOM 4187 N N . VAL A 1 520 ? 3.764 11.376 -14.744 1.00 90.50 520 VAL A N 1
ATOM 4188 C CA . VAL A 1 520 ? 2.410 11.643 -14.241 1.00 90.50 520 VAL A CA 1
ATOM 4189 C C . VAL A 1 520 ? 2.508 12.081 -12.773 1.00 90.50 520 VAL A C 1
ATOM 4191 O O . VAL A 1 520 ? 3.597 12.125 -12.204 1.00 90.50 520 VAL A O 1
ATOM 4194 N N . GLN A 1 521 ? 1.386 12.422 -12.134 1.00 86.12 521 GLN A N 1
ATOM 4195 C CA . GLN A 1 521 ? 1.389 12.842 -10.724 1.00 86.12 521 GLN A CA 1
ATOM 4196 C C . GLN A 1 521 ? 1.959 11.763 -9.781 1.00 86.12 521 GLN A C 1
ATOM 4198 O O . GLN A 1 521 ? 2.647 12.094 -8.820 1.00 86.12 521 GLN A O 1
ATOM 4203 N N . ASN A 1 522 ? 1.691 10.490 -10.075 1.00 86.31 522 ASN A N 1
ATOM 4204 C CA . ASN A 1 522 ? 2.124 9.325 -9.305 1.00 86.31 522 ASN A CA 1
ATOM 4205 C C . ASN A 1 522 ? 3.275 8.579 -10.020 1.00 86.31 522 ASN A C 1
ATOM 4207 O O . ASN A 1 522 ? 3.142 7.419 -10.423 1.00 86.31 522 ASN A O 1
ATOM 4211 N N . THR A 1 523 ? 4.383 9.291 -10.264 1.00 95.19 523 THR A N 1
ATOM 4212 C CA . THR A 1 523 ? 5.611 8.717 -10.841 1.00 95.19 523 THR A CA 1
ATOM 4213 C C . THR A 1 523 ? 6.664 8.462 -9.767 1.00 95.19 523 THR A C 1
ATOM 4215 O O . THR A 1 523 ? 7.221 9.398 -9.192 1.00 95.19 523 THR A O 1
ATOM 4218 N N . GLY A 1 524 ? 6.984 7.189 -9.554 1.00 95.00 524 GLY A N 1
ATOM 4219 C CA . GLY A 1 524 ? 8.040 6.735 -8.658 1.00 95.00 524 GLY A CA 1
ATOM 4220 C C . GLY A 1 524 ? 9.432 6.840 -9.272 1.00 95.00 524 GLY A C 1
ATOM 4221 O O . GLY A 1 524 ? 9.618 6.705 -10.482 1.00 95.00 524 GLY A O 1
ATOM 4222 N N . LEU A 1 525 ? 10.431 7.023 -8.409 1.00 97.00 525 LEU A N 1
ATOM 4223 C CA . LEU A 1 525 ? 11.841 7.099 -8.784 1.00 97.00 525 LEU A CA 1
ATOM 4224 C C . LEU A 1 525 ? 12.647 6.013 -8.062 1.00 97.00 525 LEU A C 1
ATOM 4226 O O . LEU A 1 525 ? 12.796 6.066 -6.838 1.00 97.00 525 LEU A O 1
ATOM 4230 N N . PHE A 1 526 ? 13.201 5.060 -8.811 1.00 97.56 526 PHE A N 1
ATOM 4231 C CA . PHE A 1 526 ? 14.179 4.101 -8.290 1.00 97.56 526 PHE A CA 1
ATOM 4232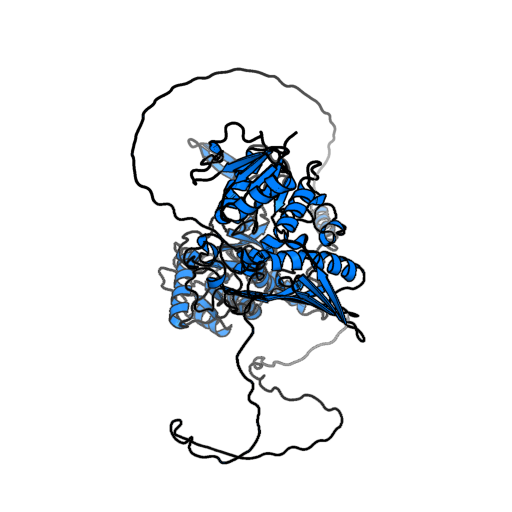 C C . PHE A 1 526 ? 15.600 4.600 -8.573 1.00 97.56 526 PHE A C 1
ATOM 4234 O O . PHE A 1 526 ? 15.977 4.843 -9.722 1.00 97.56 526 PHE A O 1
ATOM 4241 N N . ILE A 1 527 ? 16.398 4.772 -7.519 1.00 97.44 527 ILE A N 1
ATOM 4242 C CA . ILE A 1 527 ? 17.745 5.340 -7.631 1.00 97.44 527 ILE A CA 1
ATOM 4243 C C . ILE A 1 527 ? 18.758 4.212 -7.836 1.00 97.44 527 ILE A C 1
ATOM 4245 O O . ILE A 1 527 ? 18.990 3.404 -6.937 1.00 97.44 527 ILE A O 1
ATOM 4249 N N . MET A 1 528 ? 19.396 4.193 -9.003 1.00 96.44 528 MET A N 1
ATOM 4250 C CA . MET A 1 528 ? 20.509 3.301 -9.321 1.00 96.44 528 MET A CA 1
ATOM 4251 C C . MET A 1 528 ? 21.861 3.962 -8.985 1.00 96.44 528 MET A C 1
ATOM 4253 O O . MET A 1 528 ? 21.980 5.189 -9.031 1.00 96.44 528 MET A O 1
ATOM 4257 N N . PRO A 1 529 ? 22.909 3.177 -8.673 1.00 94.44 529 PRO A N 1
ATOM 4258 C CA . PRO A 1 529 ? 24.273 3.685 -8.548 1.00 94.44 529 PRO A CA 1
ATOM 4259 C C . PRO A 1 529 ? 24.792 4.307 -9.852 1.00 94.44 529 PRO A C 1
ATOM 4261 O O . PRO A 1 529 ? 24.464 3.853 -10.954 1.00 94.44 529 PRO A O 1
ATOM 4264 N N . GLU A 1 530 ? 25.625 5.338 -9.723 1.00 91.94 530 GLU A N 1
ATOM 4265 C CA . GLU A 1 530 ? 26.169 6.120 -10.841 1.00 91.94 530 GLU A CA 1
ATOM 4266 C C . GLU A 1 530 ? 27.002 5.246 -11.792 1.00 91.94 530 GLU A C 1
ATOM 4268 O O . GLU A 1 530 ? 26.837 5.292 -13.010 1.00 91.94 530 GLU A O 1
ATOM 4273 N N . GLU A 1 531 ? 27.832 4.363 -11.235 1.00 90.31 531 GLU A N 1
ATOM 4274 C CA . GLU A 1 531 ? 28.737 3.472 -11.965 1.00 90.31 531 GLU A CA 1
ATOM 4275 C C . GLU A 1 531 ? 28.030 2.359 -12.758 1.00 90.31 531 GLU A C 1
ATOM 4277 O O . GLU A 1 531 ? 28.687 1.581 -13.450 1.00 90.31 531 GLU A O 1
ATOM 4282 N N . ARG A 1 532 ? 26.695 2.284 -12.672 1.00 92.81 532 ARG A N 1
ATOM 4283 C CA . ARG A 1 532 ? 25.842 1.336 -13.409 1.00 92.81 532 ARG A CA 1
ATOM 4284 C C . ARG A 1 532 ? 24.753 2.028 -14.239 1.00 92.81 532 ARG A C 1
ATOM 4286 O O . ARG A 1 532 ? 23.828 1.368 -14.704 1.00 92.81 532 ARG A O 1
ATOM 4293 N N . SER A 1 533 ? 24.884 3.343 -14.419 1.00 94.31 533 SER A N 1
ATOM 4294 C CA . SER A 1 533 ? 23.887 4.241 -15.015 1.00 94.31 533 SER A CA 1
ATOM 4295 C C . SER A 1 533 ? 24.472 5.070 -16.166 1.00 94.31 533 SER A C 1
ATOM 4297 O O . SER A 1 533 ? 24.227 6.268 -16.253 1.00 94.31 533 SER A O 1
ATOM 4299 N N . VAL A 1 534 ? 25.307 4.448 -17.003 1.00 91.50 534 VAL A N 1
ATOM 4300 C CA . VAL A 1 534 ? 25.969 5.101 -18.144 1.00 91.50 534 VAL A CA 1
ATOM 4301 C C . VAL A 1 534 ? 25.246 4.743 -19.439 1.00 91.50 534 VAL A C 1
ATOM 4303 O O . VAL A 1 534 ? 25.156 3.563 -19.783 1.00 91.50 534 VAL A O 1
ATOM 4306 N N . ASP A 1 535 ? 24.770 5.763 -20.149 1.00 89.69 535 ASP A N 1
ATOM 4307 C CA . ASP A 1 535 ? 24.146 5.640 -21.466 1.00 89.69 535 ASP A CA 1
ATOM 4308 C C . ASP A 1 535 ? 25.204 5.444 -22.564 1.00 89.69 535 ASP A C 1
ATOM 4310 O O . ASP A 1 535 ? 26.241 6.107 -22.574 1.00 89.69 535 ASP A O 1
ATOM 4314 N N . ILE A 1 536 ? 24.955 4.529 -23.507 1.00 90.62 536 ILE A N 1
ATOM 4315 C CA . ILE A 1 536 ? 25.907 4.198 -24.583 1.00 90.62 536 ILE A CA 1
ATOM 4316 C C . ILE A 1 536 ? 25.543 4.955 -25.860 1.00 90.62 536 ILE A C 1
ATOM 4318 O O . ILE A 1 536 ? 24.963 4.380 -26.788 1.00 90.62 536 ILE A O 1
ATOM 4322 N N . ASP A 1 537 ? 25.882 6.240 -25.925 1.00 86.81 537 ASP A N 1
ATOM 4323 C CA . ASP A 1 537 ? 25.597 7.075 -27.100 1.00 86.81 537 ASP A CA 1
ATOM 4324 C C . ASP A 1 537 ? 26.825 7.370 -27.962 1.00 86.81 537 ASP A C 1
ATOM 4326 O O . ASP A 1 537 ? 26.689 7.500 -29.180 1.00 86.81 537 ASP A O 1
ATOM 4330 N N . THR A 1 538 ? 28.028 7.387 -27.388 1.00 90.31 538 THR A N 1
ATOM 4331 C CA . THR A 1 538 ? 29.282 7.576 -28.130 1.00 90.31 538 THR A CA 1
ATOM 4332 C C . THR A 1 538 ? 30.180 6.329 -28.095 1.00 90.31 538 THR A C 1
ATOM 4334 O O . THR A 1 538 ? 30.035 5.466 -27.224 1.00 90.31 538 THR A O 1
ATOM 4337 N N . PRO A 1 539 ? 31.173 6.223 -29.003 1.00 90.31 539 PRO A N 1
ATOM 4338 C CA . PRO A 1 539 ? 32.198 5.180 -28.925 1.00 90.31 539 PRO A CA 1
ATOM 4339 C C . PRO A 1 539 ? 33.011 5.194 -27.618 1.00 90.31 539 PRO A C 1
ATOM 4341 O O . PRO A 1 539 ? 33.505 4.148 -27.203 1.00 90.31 539 PRO A O 1
ATOM 4344 N N . LEU A 1 540 ? 33.139 6.353 -26.956 1.00 92.56 540 LEU A N 1
ATOM 4345 C CA . LEU A 1 540 ? 33.817 6.460 -25.662 1.00 92.56 540 LEU A CA 1
ATOM 4346 C C . LEU A 1 540 ? 32.989 5.808 -24.548 1.00 92.56 540 LEU A C 1
ATOM 4348 O O . LEU A 1 540 ? 33.544 5.077 -23.730 1.00 92.56 540 LEU A O 1
ATOM 4352 N N . ASP A 1 541 ? 31.671 6.017 -24.552 1.00 92.69 541 ASP A N 1
ATOM 4353 C CA . ASP A 1 541 ? 30.763 5.387 -23.588 1.00 92.69 541 ASP A CA 1
ATOM 4354 C C . ASP A 1 541 ? 30.743 3.867 -23.779 1.00 92.69 541 ASP A C 1
ATOM 4356 O O . ASP A 1 541 ? 30.797 3.119 -22.805 1.00 92.69 541 ASP A O 1
ATOM 4360 N N . PHE A 1 542 ? 30.761 3.403 -25.036 1.00 92.75 542 PHE A N 1
ATOM 4361 C CA . PHE A 1 542 ? 30.867 1.978 -25.364 1.00 92.75 542 PHE A CA 1
ATOM 4362 C C . PHE A 1 542 ? 32.144 1.363 -24.773 1.00 92.75 542 PHE A C 1
ATOM 4364 O O . PHE A 1 542 ? 32.065 0.367 -24.055 1.00 92.75 542 PHE A O 1
ATOM 4371 N N . ALA A 1 543 ? 33.307 1.985 -25.001 1.00 93.38 543 ALA A N 1
ATOM 4372 C CA . ALA A 1 543 ? 34.584 1.515 -24.460 1.00 93.38 543 ALA A CA 1
ATOM 4373 C C . ALA A 1 543 ? 34.639 1.573 -22.919 1.00 93.38 543 ALA A C 1
ATOM 4375 O O . ALA A 1 543 ? 35.196 0.679 -22.279 1.00 93.38 543 ALA A O 1
ATOM 4376 N N . PHE A 1 544 ? 34.036 2.596 -22.301 1.00 94.12 544 PHE A N 1
ATOM 4377 C CA . PHE A 1 544 ? 33.937 2.689 -20.843 1.00 94.12 544 PHE A CA 1
ATOM 4378 C C . PHE A 1 544 ? 33.065 1.568 -20.259 1.00 94.12 544 PHE A C 1
ATOM 4380 O O . PHE A 1 544 ? 33.458 0.914 -19.291 1.00 94.12 544 PHE A O 1
ATOM 4387 N N . VAL A 1 545 ? 31.895 1.319 -20.852 1.00 95.19 545 VAL A N 1
ATOM 4388 C CA . VAL A 1 545 ? 30.989 0.256 -20.405 1.00 95.19 545 VAL A CA 1
ATOM 4389 C C . VAL A 1 545 ? 31.595 -1.130 -20.643 1.00 95.19 545 VAL A C 1
ATOM 4391 O O . VAL A 1 545 ? 31.468 -1.993 -19.773 1.00 95.19 545 VAL A O 1
ATOM 4394 N N . GLU A 1 546 ? 32.318 -1.336 -21.746 1.00 95.12 546 GLU A N 1
ATOM 4395 C CA . GLU A 1 546 ? 33.072 -2.567 -22.005 1.00 95.12 546 GLU A CA 1
ATOM 4396 C C . GLU A 1 546 ? 34.097 -2.842 -20.901 1.00 95.12 546 GLU A C 1
ATOM 4398 O O . GLU A 1 546 ? 34.035 -3.889 -20.254 1.00 95.12 546 GLU A O 1
ATOM 4403 N N . PHE A 1 547 ? 34.953 -1.864 -20.593 1.00 94.75 547 PHE A N 1
ATOM 4404 C CA . PHE A 1 547 ? 35.928 -1.956 -19.504 1.00 94.75 547 PHE A CA 1
ATOM 4405 C C . PHE A 1 547 ? 35.272 -2.291 -18.150 1.00 94.75 547 PHE A C 1
ATOM 4407 O O . PHE A 1 547 ? 35.775 -3.123 -17.387 1.00 94.75 547 PHE A O 1
ATOM 4414 N N . MET A 1 548 ? 34.122 -1.680 -17.845 1.00 94.75 548 MET A N 1
ATOM 4415 C CA . MET A 1 548 ? 33.374 -1.958 -16.614 1.00 94.75 548 MET A CA 1
ATOM 4416 C C . MET A 1 548 ? 32.810 -3.391 -16.583 1.00 94.75 548 MET A C 1
ATOM 4418 O O . MET A 1 548 ? 32.873 -4.050 -15.538 1.00 94.75 548 MET A O 1
ATOM 4422 N N . LEU A 1 549 ? 32.318 -3.910 -17.714 1.00 93.25 549 LEU A N 1
ATOM 4423 C CA . LEU A 1 549 ? 31.842 -5.293 -17.849 1.00 93.25 549 LEU A CA 1
ATOM 4424 C C . LEU A 1 549 ? 32.985 -6.314 -17.732 1.00 93.25 549 LEU A C 1
ATOM 4426 O O . LEU A 1 549 ? 32.856 -7.300 -17.002 1.00 93.25 549 LEU A O 1
ATOM 4430 N N . GLU A 1 550 ? 34.119 -6.081 -18.394 1.00 91.75 550 GLU A N 1
ATOM 4431 C CA . GLU A 1 550 ? 35.309 -6.940 -18.300 1.00 91.75 550 GLU A CA 1
ATOM 4432 C C . GLU A 1 550 ? 35.863 -6.997 -16.872 1.00 91.75 550 GLU A C 1
ATOM 4434 O O . GLU A 1 550 ? 36.197 -8.073 -16.358 1.00 91.75 550 GLU A O 1
ATOM 4439 N N . ARG A 1 551 ? 35.887 -5.855 -16.177 1.00 88.50 551 ARG A N 1
ATOM 4440 C CA . ARG A 1 551 ? 36.273 -5.791 -14.764 1.00 88.50 551 ARG A CA 1
ATOM 4441 C C . ARG A 1 551 ? 35.300 -6.562 -13.867 1.00 88.50 551 ARG A C 1
ATOM 4443 O O . ARG A 1 551 ? 35.736 -7.286 -12.973 1.00 88.50 551 ARG A O 1
ATOM 4450 N N . ALA A 1 552 ? 33.994 -6.469 -14.117 1.00 82.50 552 ALA A N 1
ATOM 4451 C CA . ALA A 1 552 ? 32.993 -7.242 -13.379 1.00 82.50 552 ALA A CA 1
ATOM 4452 C C . ALA A 1 552 ? 33.094 -8.760 -13.642 1.00 82.50 552 ALA A C 1
ATOM 4454 O O . ALA A 1 552 ? 32.823 -9.561 -12.743 1.00 82.50 552 ALA A O 1
ATOM 4455 N N . ASN A 1 553 ? 33.499 -9.167 -14.848 1.00 79.38 553 ASN A N 1
ATOM 4456 C CA . ASN A 1 553 ? 33.691 -10.572 -15.216 1.00 79.38 553 ASN A CA 1
ATOM 4457 C C . ASN A 1 553 ? 34.988 -11.162 -14.639 1.00 79.38 553 ASN A C 1
ATOM 4459 O O . ASN A 1 553 ? 34.965 -12.262 -14.084 1.00 79.38 553 ASN A O 1
ATOM 4463 N N . SER A 1 554 ? 36.101 -10.430 -14.706 1.00 73.44 554 SER A N 1
ATOM 4464 C CA . SER A 1 554 ? 37.398 -10.884 -14.181 1.00 73.44 554 SER A CA 1
ATOM 4465 C C . SER A 1 554 ? 37.364 -11.114 -12.666 1.00 73.44 554 SER A C 1
ATOM 4467 O O . SER A 1 554 ? 37.826 -12.161 -12.210 1.00 73.44 554 SER A O 1
ATOM 4469 N N . VAL A 1 555 ? 36.712 -10.235 -11.894 1.00 64.25 555 VAL A N 1
ATOM 4470 C CA . VAL A 1 555 ? 36.510 -10.418 -10.439 1.00 64.25 555 VAL A CA 1
ATOM 4471 C C . VAL A 1 555 ? 35.724 -11.696 -10.104 1.00 64.25 555 VAL A C 1
ATOM 4473 O O . VAL A 1 555 ? 35.998 -12.330 -9.090 1.00 64.25 555 VAL A O 1
ATOM 4476 N N . LYS A 1 556 ? 34.786 -12.132 -10.959 1.00 56.03 556 LYS A N 1
ATOM 4477 C CA . LYS A 1 556 ? 34.053 -13.401 -10.765 1.00 56.03 556 LYS A CA 1
ATOM 4478 C C . LYS A 1 556 ? 34.890 -14.644 -11.080 1.00 56.03 556 LYS A C 1
ATOM 4480 O O . LYS A 1 556 ? 34.558 -15.726 -10.610 1.00 56.03 556 LYS A O 1
ATOM 4485 N N . SER A 1 557 ? 35.945 -14.507 -11.885 1.00 49.59 557 SER A N 1
ATOM 4486 C CA . SER A 1 557 ? 36.803 -15.630 -12.288 1.00 49.59 557 SER A CA 1
ATOM 4487 C C . SER A 1 557 ? 37.927 -15.951 -11.294 1.00 49.59 557 SER A C 1
ATOM 4489 O O . SER A 1 557 ? 38.511 -17.028 -11.374 1.00 49.59 557 SER A O 1
ATOM 4491 N N . SER A 1 558 ? 38.223 -15.049 -10.350 1.00 41.84 558 SER A N 1
ATOM 4492 C CA . SER A 1 558 ? 39.413 -15.114 -9.487 1.00 41.84 558 SER A CA 1
ATOM 4493 C C . SER A 1 558 ? 39.160 -15.491 -8.018 1.00 41.84 558 SER A C 1
ATOM 4495 O O . SER A 1 558 ? 40.102 -15.477 -7.227 1.00 41.84 558 SER A O 1
ATOM 4497 N N . GLY A 1 559 ? 37.939 -15.880 -7.630 1.00 36.59 559 GLY A N 1
ATOM 4498 C CA . GLY A 1 559 ? 37.675 -16.376 -6.274 1.00 36.59 559 GLY A CA 1
ATOM 4499 C C . GLY A 1 559 ? 36.260 -16.911 -6.053 1.00 36.59 559 GLY A C 1
ATOM 4500 O O . GLY A 1 559 ? 35.278 -16.276 -6.429 1.00 36.59 559 GLY A O 1
ATOM 4501 N N . GLY A 1 560 ? 36.154 -18.080 -5.416 1.00 37.16 560 GLY A N 1
ATOM 4502 C CA . GLY A 1 560 ? 34.890 -18.610 -4.900 1.00 37.16 560 GLY A CA 1
ATOM 4503 C C . GLY A 1 560 ? 34.669 -18.212 -3.438 1.00 37.16 560 GLY A C 1
ATOM 4504 O O . GLY A 1 560 ? 35.621 -18.192 -2.662 1.00 37.16 560 GLY A O 1
ATOM 4505 N N . GLY A 1 561 ? 33.415 -17.946 -3.063 1.00 35.56 561 GLY A N 1
ATOM 4506 C CA . GLY A 1 561 ? 33.011 -17.628 -1.687 1.00 35.56 561 GLY A CA 1
ATOM 4507 C C . GLY A 1 561 ? 32.301 -16.277 -1.554 1.00 35.56 561 GLY A C 1
ATOM 4508 O O . GLY A 1 561 ? 32.910 -15.229 -1.719 1.00 35.56 561 GLY A O 1
ATOM 4509 N N . ASP A 1 562 ? 31.013 -16.340 -1.214 1.00 33.69 562 ASP A N 1
ATOM 4510 C CA . ASP A 1 562 ? 30.121 -15.269 -0.746 1.00 33.69 562 ASP A CA 1
ATOM 4511 C C . ASP A 1 562 ? 29.946 -13.971 -1.563 1.00 33.69 562 ASP A C 1
ATOM 4513 O O . ASP A 1 562 ? 30.812 -13.113 -1.724 1.00 33.69 562 ASP A O 1
ATOM 4517 N N . SER A 1 563 ? 28.685 -13.744 -1.945 1.00 36.50 563 SER A N 1
ATOM 4518 C CA . SER A 1 563 ? 28.187 -12.594 -2.712 1.00 36.50 563 SER A CA 1
ATOM 4519 C C . SER A 1 563 ? 28.099 -11.277 -1.905 1.00 36.50 563 SER A C 1
ATOM 4521 O O . SER A 1 563 ? 27.120 -10.538 -2.025 1.00 36.50 563 SER A O 1
ATOM 4523 N N . LYS A 1 564 ? 29.105 -10.963 -1.074 1.00 34.34 564 LYS A N 1
ATOM 4524 C CA . LYS A 1 564 ? 29.181 -9.726 -0.259 1.00 34.34 564 LYS A CA 1
ATOM 4525 C C . LYS A 1 564 ? 30.184 -8.677 -0.759 1.00 34.34 564 LYS A C 1
ATOM 4527 O O . LYS A 1 564 ? 30.151 -7.539 -0.295 1.00 34.34 564 LYS A O 1
ATOM 4532 N N . TYR A 1 565 ? 31.040 -9.007 -1.726 1.00 39.03 565 TYR A N 1
ATOM 4533 C CA . TYR A 1 565 ? 32.168 -8.150 -2.123 1.00 39.03 565 TYR A CA 1
ATOM 4534 C C . TYR A 1 565 ? 31.826 -6.873 -2.914 1.00 39.03 565 TYR A C 1
ATOM 4536 O O . TYR A 1 565 ? 32.715 -6.057 -3.136 1.00 39.03 565 TYR A O 1
ATOM 4544 N N . PHE A 1 566 ? 30.559 -6.626 -3.264 1.00 39.00 566 PHE A N 1
ATOM 4545 C CA . PHE A 1 566 ? 30.140 -5.341 -3.851 1.00 39.00 566 PHE A CA 1
ATOM 4546 C C . PHE A 1 566 ? 29.999 -4.194 -2.829 1.00 39.00 566 PHE A C 1
ATOM 4548 O O . PHE A 1 566 ? 29.853 -3.045 -3.231 1.00 39.00 566 PHE A O 1
ATOM 4555 N N . ILE A 1 567 ? 30.045 -4.474 -1.519 1.00 36.25 567 ILE A N 1
ATOM 4556 C CA . ILE A 1 567 ? 29.783 -3.470 -0.466 1.00 36.25 567 ILE A CA 1
ATOM 4557 C C . ILE A 1 567 ? 31.066 -2.768 0.030 1.00 36.25 567 ILE A C 1
ATOM 4559 O O . ILE A 1 567 ? 31.002 -1.653 0.548 1.00 36.25 567 ILE A O 1
ATOM 4563 N N . THR A 1 568 ? 32.252 -3.353 -0.167 1.00 31.19 568 THR A N 1
ATOM 4564 C CA . THR A 1 568 ? 33.506 -2.856 0.439 1.00 31.19 568 THR A CA 1
ATOM 4565 C C . THR A 1 568 ? 34.384 -2.059 -0.537 1.00 31.19 568 THR A C 1
ATOM 4567 O O . THR A 1 568 ? 35.576 -2.328 -0.666 1.00 31.19 568 THR A O 1
ATOM 4570 N N . LEU A 1 569 ? 33.821 -1.051 -1.216 1.00 37.75 569 LEU A N 1
ATOM 4571 C CA . LEU A 1 569 ? 34.605 -0.129 -2.064 1.00 37.75 569 LEU A CA 1
ATOM 4572 C C . LEU A 1 569 ? 35.092 1.145 -1.336 1.00 37.75 569 LEU A C 1
ATOM 4574 O O . LEU A 1 569 ? 35.829 1.940 -1.910 1.00 37.75 569 LEU A O 1
ATOM 4578 N N . TYR A 1 570 ? 34.720 1.341 -0.065 1.00 37.22 570 TYR A N 1
ATOM 4579 C CA . TYR A 1 570 ? 35.023 2.569 0.690 1.00 37.22 570 TYR A CA 1
ATOM 4580 C C . TYR A 1 570 ? 36.309 2.544 1.538 1.00 37.22 570 TYR A C 1
ATOM 4582 O O . TYR A 1 570 ? 36.711 3.593 2.034 1.00 37.22 570 TYR A O 1
ATOM 4590 N N . SER A 1 571 ? 36.984 1.400 1.707 1.00 32.81 571 SER A N 1
ATOM 4591 C CA . SER A 1 571 ? 38.173 1.285 2.579 1.00 32.81 571 SER A CA 1
ATOM 4592 C C . SER A 1 571 ? 39.523 1.225 1.851 1.00 32.81 571 SER A C 1
ATOM 4594 O O . SER A 1 571 ? 40.559 1.332 2.501 1.00 32.81 571 SER A O 1
ATOM 4596 N N . THR A 1 572 ? 39.545 1.094 0.521 1.00 36.22 572 THR A N 1
ATOM 4597 C CA . THR A 1 572 ? 40.786 0.975 -0.280 1.00 36.22 572 THR A CA 1
ATOM 4598 C C . THR A 1 572 ? 41.050 2.160 -1.216 1.00 36.22 572 THR A C 1
ATOM 4600 O O . THR A 1 572 ? 42.112 2.240 -1.832 1.00 36.22 572 THR A O 1
ATOM 4603 N N . LEU A 1 573 ? 40.144 3.144 -1.269 1.00 37.62 573 LEU A N 1
ATOM 4604 C CA . LEU A 1 573 ? 40.303 4.370 -2.064 1.00 37.62 573 LEU A CA 1
ATOM 4605 C C . LEU A 1 573 ? 41.189 5.455 -1.411 1.00 37.62 573 LEU A C 1
ATOM 4607 O O . LEU A 1 573 ? 41.348 6.528 -1.986 1.00 37.62 573 LEU A O 1
ATOM 4611 N N . SER A 1 574 ? 41.839 5.188 -0.271 1.00 37.66 574 SER A N 1
ATOM 4612 C CA . SER A 1 574 ? 42.849 6.101 0.302 1.00 37.66 574 SER A CA 1
ATOM 4613 C C . SER A 1 574 ? 44.223 6.022 -0.386 1.00 37.66 574 SER A C 1
ATOM 4615 O O . SER A 1 574 ? 45.031 6.937 -0.243 1.00 37.66 574 SER A O 1
ATOM 4617 N N . LEU A 1 575 ? 44.491 4.965 -1.165 1.00 35.09 575 LEU A N 1
ATOM 4618 C CA . LEU A 1 575 ? 45.782 4.742 -1.836 1.00 35.09 575 LEU A CA 1
ATOM 4619 C C . LEU A 1 575 ? 45.889 5.385 -3.231 1.00 35.09 575 LEU A C 1
ATOM 4621 O O . LEU A 1 575 ? 46.996 5.668 -3.687 1.00 35.09 575 LEU A O 1
ATOM 4625 N N . PHE A 1 576 ? 44.771 5.683 -3.903 1.00 37.88 576 PHE A N 1
ATOM 4626 C CA . PHE A 1 576 ? 44.806 6.274 -5.251 1.00 37.88 576 PHE A CA 1
ATOM 4627 C C . PHE A 1 576 ? 45.196 7.762 -5.274 1.00 37.88 576 PHE A C 1
ATOM 4629 O O . PHE A 1 576 ? 45.771 8.228 -6.260 1.00 37.88 576 PHE A O 1
ATOM 4636 N N . SER A 1 577 ? 45.003 8.486 -4.167 1.00 35.31 577 SER A N 1
ATOM 4637 C CA . SER A 1 577 ? 45.462 9.876 -4.010 1.00 35.31 577 SER A CA 1
ATOM 4638 C C . SER A 1 577 ? 46.991 10.022 -4.056 1.00 35.31 577 SER A C 1
ATOM 4640 O O . SER A 1 577 ? 47.497 11.098 -4.362 1.00 35.31 577 SER A O 1
ATOM 4642 N N . ILE A 1 578 ? 47.739 8.947 -3.781 1.00 39.19 578 ILE A N 1
ATOM 4643 C CA . ILE A 1 578 ? 49.210 8.954 -3.769 1.00 39.19 578 ILE A CA 1
ATOM 4644 C C . ILE A 1 578 ? 49.774 8.834 -5.194 1.00 39.19 578 ILE A C 1
ATOM 4646 O O . ILE A 1 578 ? 50.732 9.524 -5.540 1.00 39.19 578 ILE A O 1
ATOM 4650 N N . VAL A 1 579 ? 49.152 8.026 -6.061 1.00 37.31 579 VAL A N 1
ATOM 4651 C CA . VAL A 1 579 ? 49.626 7.813 -7.444 1.00 37.31 579 VAL A CA 1
ATOM 4652 C C . VAL A 1 579 ? 49.461 9.078 -8.299 1.00 37.31 579 VAL A C 1
ATOM 4654 O O . VAL A 1 579 ? 50.351 9.414 -9.085 1.00 37.31 579 VAL A O 1
ATOM 4657 N N . TYR A 1 580 ? 48.374 9.832 -8.093 1.00 35.22 580 TYR A N 1
ATOM 4658 C CA . TYR A 1 580 ? 48.146 11.106 -8.789 1.00 35.22 580 TYR A CA 1
ATOM 4659 C C . TYR A 1 580 ? 49.166 12.193 -8.393 1.00 35.22 580 TYR A C 1
ATOM 4661 O O . TYR A 1 580 ? 49.578 12.989 -9.238 1.00 35.22 580 TYR A O 1
ATOM 4669 N N . LEU A 1 581 ? 49.640 12.193 -7.138 1.00 35.41 581 LEU A N 1
ATOM 4670 C CA . LEU A 1 581 ? 50.669 13.128 -6.660 1.00 35.41 581 LEU A CA 1
ATOM 4671 C C . LEU A 1 581 ? 52.061 12.827 -7.246 1.00 35.41 581 LEU A C 1
ATOM 4673 O O . LEU A 1 581 ? 52.796 13.743 -7.624 1.00 35.41 581 LEU A O 1
ATOM 4677 N N . VAL A 1 582 ? 52.422 11.544 -7.356 1.00 37.91 582 VAL A N 1
ATOM 4678 C CA . VAL A 1 582 ? 53.745 11.118 -7.848 1.00 37.91 582 VAL A CA 1
ATOM 4679 C C . VAL A 1 582 ? 53.941 11.466 -9.328 1.00 37.91 582 VAL A C 1
ATOM 4681 O O . VAL A 1 582 ? 55.035 11.886 -9.711 1.00 37.91 582 VAL A O 1
ATOM 4684 N N . CYS A 1 583 ? 52.888 11.399 -10.149 1.00 34.66 583 CYS A N 1
ATOM 4685 C CA . CYS A 1 583 ? 52.973 11.766 -11.568 1.00 34.66 583 CYS A CA 1
ATOM 4686 C C . CYS A 1 583 ? 53.173 13.279 -11.782 1.00 34.66 583 CYS A C 1
ATOM 4688 O O . CYS A 1 583 ? 53.958 13.671 -12.644 1.00 34.66 583 CYS A O 1
ATOM 4690 N N . TYR A 1 584 ? 52.547 14.134 -10.963 1.00 34.69 584 TYR A N 1
ATOM 4691 C CA . TYR A 1 584 ? 52.707 15.592 -11.074 1.00 34.69 584 TYR A CA 1
ATOM 4692 C C . TYR A 1 584 ? 54.081 16.094 -10.598 1.00 34.69 584 TYR A C 1
ATOM 4694 O O . TYR A 1 584 ? 54.644 17.013 -11.195 1.00 34.69 584 TYR A O 1
ATOM 4702 N N . SER A 1 585 ? 54.687 15.458 -9.587 1.00 35.69 585 SER A N 1
ATOM 4703 C CA . SER A 1 585 ? 56.007 15.875 -9.067 1.00 35.69 585 SER A CA 1
ATOM 4704 C C . SER A 1 585 ? 57.190 15.683 -10.033 1.00 35.69 585 SER A C 1
ATOM 4706 O O . SER A 1 585 ? 58.279 16.199 -9.773 1.00 35.69 585 SER A O 1
ATOM 4708 N N . LYS A 1 586 ? 56.997 14.955 -11.143 1.00 33.50 586 LYS A N 1
ATOM 4709 C CA . LYS A 1 586 ? 58.047 14.674 -12.138 1.00 33.50 586 LYS A CA 1
ATOM 4710 C C . LYS A 1 586 ? 58.049 15.622 -13.342 1.00 33.50 586 LYS A C 1
ATOM 4712 O O . LYS A 1 586 ? 59.047 15.655 -14.051 1.00 33.50 586 LYS A O 1
ATOM 4717 N N . LEU A 1 587 ? 56.972 16.385 -13.552 1.00 34.91 587 LEU A N 1
ATOM 4718 C CA . LEU A 1 587 ? 56.825 17.338 -14.665 1.00 34.91 587 LEU A CA 1
ATOM 4719 C C . LEU A 1 587 ? 56.977 18.811 -14.242 1.00 34.91 587 LEU A C 1
ATOM 4721 O O . LEU A 1 587 ? 57.157 19.668 -15.094 1.00 34.91 587 LEU A O 1
ATOM 4725 N N . ALA A 1 588 ? 56.956 19.110 -12.940 1.00 31.27 588 ALA A N 1
ATOM 4726 C CA . ALA A 1 588 ? 57.065 20.469 -12.394 1.00 31.27 588 ALA A CA 1
ATOM 4727 C C . ALA A 1 588 ? 58.465 20.798 -11.821 1.00 31.27 588 ALA A C 1
ATOM 4729 O O . ALA A 1 588 ? 58.580 21.515 -10.830 1.00 31.27 588 ALA A O 1
ATOM 4730 N N . ARG A 1 589 ? 59.537 20.230 -12.397 1.00 31.72 589 ARG A N 1
ATOM 4731 C CA . ARG A 1 589 ? 60.935 20.472 -11.970 1.00 31.72 589 ARG A CA 1
ATOM 4732 C C . ARG A 1 589 ? 61.735 21.409 -12.876 1.00 31.72 589 ARG A C 1
ATOM 4734 O O . ARG A 1 589 ? 62.911 21.634 -12.608 1.00 31.72 589 ARG A O 1
ATOM 4741 N N . GLU A 1 590 ? 61.104 21.985 -13.892 1.00 38.22 590 GLU A N 1
ATOM 4742 C CA . GLU A 1 590 ? 61.719 22.983 -14.764 1.00 38.22 590 GLU A CA 1
ATOM 4743 C C . GLU A 1 590 ? 60.951 24.311 -14.665 1.00 38.22 590 GLU A C 1
ATOM 4745 O O . GLU A 1 590 ? 59.733 24.353 -14.811 1.00 38.22 590 GLU A O 1
ATOM 4750 N N . SER A 1 591 ? 61.699 25.393 -14.420 1.00 36.28 591 SER A N 1
ATOM 4751 C CA . SER A 1 591 ? 61.280 26.807 -14.345 1.00 36.28 591 SER A CA 1
ATOM 4752 C C . SER A 1 591 ? 60.302 27.240 -13.230 1.00 36.28 591 SER A C 1
ATOM 4754 O O . SER A 1 591 ? 59.091 27.110 -13.363 1.00 36.28 591 SER A O 1
ATOM 4756 N N . LEU A 1 592 ? 60.843 27.882 -12.177 1.00 27.19 592 LEU A N 1
ATOM 4757 C CA . LEU A 1 592 ? 60.249 29.045 -11.478 1.00 27.19 592 LEU A CA 1
ATOM 4758 C C . LEU A 1 592 ? 61.183 29.591 -10.371 1.00 27.19 592 LEU A C 1
ATOM 4760 O O . LEU A 1 592 ? 61.637 28.807 -9.537 1.00 27.19 592 LEU A O 1
ATOM 4764 N N . PRO A 1 593 ? 61.421 30.915 -10.306 1.00 29.89 593 PRO A N 1
ATOM 4765 C CA . PRO A 1 593 ? 61.842 31.613 -9.089 1.00 29.89 593 PRO A CA 1
ATOM 4766 C C . PRO A 1 593 ? 60.714 32.485 -8.481 1.00 29.89 593 PRO A C 1
ATOM 4768 O O . PRO A 1 593 ? 59.926 33.066 -9.216 1.00 29.89 593 PRO A O 1
ATOM 4771 N N . GLU A 1 594 ? 60.681 32.527 -7.139 1.00 28.83 594 GLU A N 1
ATOM 4772 C CA . GLU A 1 594 ? 60.220 33.568 -6.173 1.00 28.83 594 GLU A CA 1
ATOM 4773 C C . GLU A 1 594 ? 59.140 34.612 -6.597 1.00 28.83 594 GLU A C 1
ATOM 4775 O O . GLU A 1 594 ? 59.244 35.254 -7.632 1.00 28.83 594 GLU A O 1
ATOM 4780 N N . LEU A 1 595 ? 58.090 34.920 -5.812 1.00 25.75 595 LEU A N 1
ATOM 4781 C CA . LEU A 1 595 ? 58.128 35.565 -4.481 1.00 25.75 595 LEU A CA 1
ATOM 4782 C C . LEU A 1 595 ? 56.767 35.474 -3.714 1.00 25.75 595 LEU A C 1
ATOM 4784 O O . LEU A 1 595 ? 55.702 35.561 -4.314 1.00 25.75 595 LEU A O 1
ATOM 4788 N N . LEU A 1 596 ? 56.844 35.342 -2.376 1.00 25.69 596 LEU A N 1
ATOM 4789 C CA . LEU A 1 596 ? 56.233 36.166 -1.287 1.00 25.69 596 LEU A CA 1
ATOM 4790 C C . LEU A 1 596 ? 55.001 37.091 -1.573 1.00 25.69 596 LEU A C 1
ATOM 4792 O O . LEU A 1 596 ? 54.971 37.744 -2.603 1.00 25.69 596 LEU A O 1
ATOM 4796 N N . VAL A 1 597 ? 54.048 37.395 -0.658 1.00 26.14 597 VAL A N 1
ATOM 4797 C CA . VAL A 1 597 ? 53.588 36.858 0.660 1.00 26.14 597 VAL A CA 1
ATOM 4798 C C . VAL A 1 597 ? 52.314 37.640 1.133 1.00 26.14 597 VAL A C 1
ATOM 4800 O O . VAL A 1 597 ? 51.960 38.632 0.510 1.00 26.14 597 VAL A O 1
ATOM 4803 N N . ALA A 1 598 ? 51.706 37.253 2.275 1.00 25.06 598 ALA A N 1
ATOM 4804 C CA . ALA A 1 598 ? 50.856 38.063 3.199 1.00 25.06 598 ALA A CA 1
ATOM 4805 C C . ALA A 1 598 ? 49.329 38.316 2.971 1.00 25.06 598 ALA A C 1
ATOM 4807 O O . ALA A 1 598 ? 48.931 39.042 2.075 1.00 25.06 598 ALA A O 1
ATOM 4808 N N . HIS A 1 599 ? 48.542 37.857 3.974 1.00 26.25 599 HIS A N 1
ATOM 4809 C CA . HIS A 1 599 ? 47.533 38.591 4.799 1.00 26.25 599 HIS A CA 1
ATOM 4810 C C . HIS A 1 599 ? 46.290 39.294 4.177 1.00 26.25 599 HIS A C 1
ATOM 4812 O O . HIS A 1 599 ? 46.306 39.695 3.027 1.00 26.25 599 HIS A O 1
ATOM 4818 N N . ARG A 1 600 ? 45.197 39.604 4.914 1.00 25.31 600 ARG A N 1
ATOM 4819 C CA . ARG A 1 600 ? 44.424 38.971 6.032 1.00 25.31 600 ARG A CA 1
ATOM 4820 C C . ARG A 1 600 ? 43.128 39.816 6.257 1.00 25.31 600 ARG A C 1
ATOM 4822 O O . ARG A 1 600 ? 43.022 40.905 5.715 1.00 25.31 600 ARG A O 1
ATOM 4829 N N . ASP A 1 601 ? 42.210 39.333 7.104 1.00 24.62 601 ASP A N 1
ATOM 4830 C CA . ASP A 1 601 ? 41.259 40.105 7.950 1.00 24.62 601 ASP A CA 1
ATOM 4831 C C . ASP A 1 601 ? 40.021 40.870 7.379 1.00 24.62 601 ASP A C 1
ATOM 4833 O O . ASP A 1 601 ? 40.065 42.045 7.051 1.00 24.62 601 ASP A O 1
ATOM 4837 N N . SER A 1 602 ? 38.853 40.208 7.488 1.00 24.62 602 SER A N 1
ATOM 4838 C CA . SER A 1 602 ? 37.688 40.537 8.366 1.00 24.62 602 SER A CA 1
ATOM 4839 C C . SER A 1 602 ? 36.811 41.822 8.267 1.00 24.62 602 SER A C 1
ATOM 4841 O O . SER A 1 602 ? 37.300 42.933 8.115 1.00 24.62 602 SER A O 1
ATOM 4843 N N . SER A 1 603 ? 35.522 41.638 8.649 1.00 25.16 603 SER A N 1
ATOM 4844 C CA . SER A 1 603 ? 34.513 42.627 9.147 1.00 25.16 603 SER A CA 1
ATOM 4845 C C . SER A 1 603 ? 33.791 43.528 8.106 1.00 25.16 603 SER A C 1
ATOM 4847 O O . SER A 1 603 ? 34.329 43.747 7.032 1.00 25.16 603 SER A O 1
ATOM 4849 N N . ALA A 1 604 ? 32.580 44.094 8.314 1.00 25.06 604 ALA A N 1
ATOM 4850 C CA . ALA A 1 604 ? 31.413 43.773 9.171 1.00 25.06 604 ALA A CA 1
ATOM 4851 C C . ALA A 1 604 ? 30.161 44.635 8.786 1.00 25.06 604 ALA A C 1
ATOM 4853 O O . ALA A 1 604 ? 30.320 45.716 8.242 1.00 25.06 604 ALA A O 1
ATOM 4854 N N . PHE A 1 605 ? 28.943 44.166 9.130 1.00 25.34 605 PHE A N 1
ATOM 4855 C CA . PHE A 1 605 ? 27.660 44.894 9.375 1.00 25.34 605 PHE A CA 1
ATOM 4856 C C . PHE A 1 605 ? 27.164 46.078 8.494 1.00 25.34 605 PHE A C 1
ATOM 4858 O O . PHE A 1 605 ? 27.797 47.123 8.434 1.00 25.34 605 PHE A O 1
ATOM 4865 N N . THR A 1 606 ? 25.885 46.030 8.055 1.00 23.05 606 THR A N 1
ATOM 4866 C CA . THR A 1 606 ? 24.773 46.947 8.484 1.00 23.05 606 THR A CA 1
ATOM 4867 C C . THR A 1 606 ? 23.415 46.643 7.795 1.00 23.05 606 THR A C 1
ATOM 4869 O O . THR A 1 606 ? 23.370 45.989 6.758 1.00 23.05 606 THR A O 1
ATOM 4872 N N . LYS A 1 607 ? 22.292 47.091 8.398 1.00 27.89 607 LYS A N 1
ATOM 4873 C CA . LYS A 1 607 ? 20.911 47.124 7.832 1.00 27.89 607 LYS A CA 1
ATOM 4874 C C . LYS A 1 607 ? 20.556 48.548 7.350 1.00 27.89 607 LYS A C 1
ATOM 4876 O O . LYS A 1 607 ? 21.218 49.488 7.787 1.00 27.89 607 LYS A O 1
ATOM 4881 N N . PRO A 1 608 ? 19.472 48.734 6.565 1.00 29.92 608 PRO A N 1
ATOM 4882 C CA . PRO A 1 608 ? 18.329 49.504 7.105 1.00 29.92 608 PRO A CA 1
ATOM 4883 C C . PRO A 1 608 ? 16.925 48.935 6.738 1.00 29.92 608 PRO A C 1
ATOM 4885 O O . PRO A 1 608 ? 16.779 47.727 6.563 1.00 29.92 608 PRO A O 1
ATOM 4888 N N . GLN A 1 609 ? 15.876 49.775 6.770 1.00 25.11 609 GLN A N 1
ATOM 4889 C CA . GLN A 1 609 ? 14.484 49.461 7.166 1.00 25.11 609 GLN A CA 1
ATOM 4890 C C . GLN A 1 609 ? 13.420 50.180 6.278 1.00 25.11 609 GLN A C 1
ATOM 4892 O O . GLN A 1 609 ? 13.799 51.063 5.514 1.00 25.11 609 GLN A O 1
ATOM 4897 N N . ASN A 1 610 ? 12.115 49.889 6.488 1.00 27.27 610 ASN A N 1
ATOM 4898 C CA . ASN A 1 610 ? 10.904 50.664 6.075 1.00 27.27 610 ASN A CA 1
ATOM 4899 C C . ASN A 1 610 ? 10.500 50.640 4.557 1.00 27.27 610 ASN A C 1
ATOM 4901 O O . ASN A 1 610 ? 11.345 50.367 3.716 1.00 27.27 610 ASN A O 1
ATOM 4905 N N . ASP A 1 611 ? 9.241 50.861 4.101 1.00 26.44 611 ASP A N 1
ATOM 4906 C CA . ASP A 1 611 ? 7.950 51.166 4.777 1.00 26.44 611 ASP A CA 1
ATOM 4907 C C . ASP A 1 611 ? 6.651 50.919 3.925 1.00 26.44 611 ASP A C 1
ATOM 4909 O O . ASP A 1 611 ? 6.703 50.890 2.702 1.00 26.44 611 ASP A O 1
ATOM 4913 N N . ASN A 1 612 ? 5.485 50.897 4.608 1.00 26.50 612 ASN A N 1
ATOM 4914 C CA . ASN A 1 612 ? 4.103 51.335 4.225 1.00 26.50 612 ASN A CA 1
ATOM 4915 C C . ASN A 1 612 ? 3.196 50.743 3.079 1.00 26.50 612 ASN A C 1
ATOM 4917 O O . ASN A 1 612 ? 3.391 50.986 1.897 1.00 26.50 612 ASN A O 1
ATOM 4921 N N . LYS A 1 613 ? 2.029 50.210 3.523 1.00 25.95 613 LYS A N 1
ATOM 4922 C CA . LYS A 1 613 ? 0.591 50.516 3.184 1.00 25.95 613 LYS A CA 1
ATOM 4923 C C . LYS A 1 613 ? 0.030 50.541 1.733 1.00 25.95 613 LYS A C 1
ATOM 4925 O O . LYS A 1 613 ? 0.349 51.442 0.967 1.00 25.95 613 LYS A O 1
ATOM 4930 N N . SER A 1 614 ? -1.079 49.808 1.488 1.00 24.83 614 SER A N 1
ATOM 4931 C CA . SER A 1 614 ? -2.488 50.330 1.434 1.00 24.83 614 SER A CA 1
ATOM 4932 C C . SER A 1 614 ? -3.535 49.328 0.849 1.00 24.83 614 SER A C 1
ATOM 4934 O O . SER A 1 614 ? -3.173 48.286 0.318 1.00 24.83 614 SER A O 1
ATOM 4936 N N . ASN A 1 615 ? -4.836 49.624 1.031 1.00 24.56 615 ASN A N 1
ATOM 4937 C CA . ASN A 1 615 ? -6.092 48.911 0.639 1.00 24.56 615 ASN A CA 1
ATOM 4938 C C . ASN A 1 615 ? -7.125 50.032 0.224 1.00 24.56 615 ASN A C 1
ATOM 4940 O O . ASN A 1 615 ? -6.728 51.180 0.465 1.00 24.56 615 ASN A O 1
ATOM 4944 N N . PRO A 1 616 ? -8.394 49.859 -0.282 1.00 38.78 616 PRO A N 1
ATOM 4945 C CA . PRO A 1 616 ? -9.340 48.718 -0.149 1.00 38.78 616 PRO A CA 1
ATOM 4946 C C . PRO A 1 616 ? -10.403 48.449 -1.287 1.00 38.78 616 PRO A C 1
ATOM 4948 O O . PRO A 1 616 ? -10.472 49.169 -2.270 1.00 38.78 616 PRO A O 1
ATOM 4951 N N . GLN A 1 617 ? -11.281 47.444 -1.050 1.00 26.14 617 GLN A N 1
ATOM 4952 C CA . GLN A 1 617 ? -12.743 47.313 -1.374 1.00 26.14 617 GLN A CA 1
ATOM 4953 C C . GLN A 1 617 ? -13.325 47.408 -2.815 1.00 26.14 617 GLN A C 1
ATOM 4955 O O . GLN A 1 617 ? -13.113 48.400 -3.494 1.00 26.14 617 GLN A O 1
ATOM 4960 N N . ASP A 1 618 ? -14.244 46.478 -3.178 1.00 25.66 618 ASP A N 1
ATOM 4961 C CA . ASP A 1 618 ? -15.709 46.763 -3.233 1.00 25.66 618 ASP A CA 1
ATOM 4962 C C . ASP A 1 618 ? -16.646 45.508 -3.310 1.00 25.66 618 ASP A C 1
ATOM 4964 O O . ASP A 1 618 ? -16.167 44.373 -3.357 1.00 25.66 618 ASP A O 1
ATOM 4968 N N . LYS A 1 619 ? -17.982 45.706 -3.244 1.00 24.70 619 LYS A N 1
ATOM 4969 C CA . LYS A 1 619 ? -19.082 44.693 -3.142 1.00 24.70 619 LYS A CA 1
ATOM 4970 C C . LYS A 1 619 ? -19.830 44.397 -4.466 1.00 24.70 619 LYS A C 1
ATOM 4972 O O . LYS A 1 619 ? -19.795 45.221 -5.365 1.00 24.70 619 LYS A O 1
ATOM 4977 N N . ILE A 1 620 ? -20.663 43.331 -4.502 1.00 24.70 620 ILE A N 1
ATOM 4978 C CA . ILE A 1 620 ? -22.001 43.273 -5.170 1.00 24.70 620 ILE A CA 1
ATOM 4979 C C . ILE A 1 620 ? -22.841 42.063 -4.669 1.00 24.70 620 ILE A C 1
ATOM 4981 O O . ILE A 1 620 ? -22.305 41.135 -4.069 1.00 24.70 620 ILE A O 1
ATOM 4985 N N . THR A 1 621 ? -24.170 42.110 -4.846 1.00 24.98 621 THR A N 1
ATOM 4986 C CA . THR A 1 621 ? -25.206 41.202 -4.294 1.00 24.98 621 THR A CA 1
ATOM 4987 C C . THR A 1 621 ? -26.035 40.478 -5.374 1.00 24.98 621 THR A C 1
ATOM 4989 O O . THR A 1 621 ? -26.099 40.945 -6.507 1.00 24.98 621 THR A O 1
ATOM 4992 N N . SER A 1 622 ? -26.751 39.391 -5.022 1.00 23.94 622 SER A N 1
ATOM 4993 C CA . SER A 1 622 ? -28.186 39.151 -5.360 1.00 23.94 622 SER A CA 1
ATOM 4994 C C . SER A 1 622 ? -28.674 37.733 -4.972 1.00 23.94 622 SER A C 1
ATOM 4996 O O . SER A 1 622 ? -27.900 36.906 -4.499 1.00 23.94 622 SER A O 1
ATOM 4998 N N . GLN A 1 623 ? -29.992 37.499 -5.059 1.00 22.23 623 GLN A N 1
ATOM 4999 C CA . GLN A 1 623 ? -30.733 36.366 -4.472 1.00 22.23 623 GLN A CA 1
ATOM 5000 C C . GLN A 1 623 ? -31.247 35.365 -5.526 1.00 22.23 623 GLN A C 1
ATOM 5002 O O . GLN A 1 623 ? -31.501 35.745 -6.665 1.00 22.23 623 GLN A O 1
ATOM 5007 N N . GLY A 1 624 ? -31.559 34.131 -5.105 1.00 24.00 624 GLY A N 1
ATOM 5008 C CA . GLY A 1 624 ? -32.367 33.178 -5.880 1.00 24.00 624 GLY A CA 1
ATOM 5009 C C . GLY A 1 624 ? -33.052 32.128 -4.991 1.00 24.00 624 GLY A C 1
ATOM 5010 O O . GLY A 1 624 ? -32.378 31.372 -4.300 1.00 24.00 624 GLY A O 1
ATOM 5011 N N . LYS A 1 625 ? -34.392 32.090 -4.991 1.00 20.89 625 LYS A N 1
ATOM 5012 C CA . LYS A 1 625 ? -35.220 31.065 -4.315 1.00 20.89 625 LYS A CA 1
ATOM 5013 C C . LYS A 1 625 ? -35.518 29.902 -5.265 1.00 20.89 625 LYS A C 1
ATOM 5015 O O . LYS A 1 625 ? -35.833 30.155 -6.422 1.00 20.89 625 LYS A O 1
ATOM 5020 N N . LEU A 1 626 ? -35.603 28.681 -4.733 1.00 22.31 626 LEU A N 1
ATOM 5021 C CA . LEU A 1 626 ? -36.405 27.576 -5.284 1.00 22.31 626 LEU A CA 1
ATOM 5022 C C . LEU A 1 626 ? -36.861 26.645 -4.142 1.00 22.31 626 LEU A C 1
ATOM 5024 O O . LEU A 1 626 ? -36.300 26.689 -3.048 1.00 22.31 626 LEU A O 1
ATOM 5028 N N . VAL A 1 627 ? -37.955 25.906 -4.354 1.00 20.31 627 VAL A N 1
ATOM 5029 C CA . VAL A 1 627 ? -38.802 25.302 -3.303 1.00 20.31 627 VAL A CA 1
ATOM 5030 C C . VAL A 1 627 ? -39.275 23.899 -3.722 1.00 20.31 627 VAL A C 1
ATOM 5032 O O . VAL A 1 627 ? -39.560 23.697 -4.898 1.00 20.31 627 VAL A O 1
ATOM 5035 N N . CYS A 1 628 ? -39.439 22.999 -2.736 1.00 20.58 628 CYS A N 1
ATOM 5036 C CA . CYS A 1 628 ? -39.955 21.614 -2.831 1.00 20.58 628 CYS A CA 1
ATOM 5037 C C . CYS A 1 628 ? -39.047 20.595 -3.574 1.00 20.58 628 CYS A C 1
ATOM 5039 O O . CYS A 1 628 ? -38.235 20.979 -4.403 1.00 20.58 628 CYS A O 1
ATOM 5041 N N . HIS A 1 629 ? -39.084 19.278 -3.308 1.00 22.34 629 HIS A N 1
ATOM 5042 C CA . HIS A 1 629 ? -39.986 18.456 -2.474 1.00 22.34 629 HIS A CA 1
ATOM 5043 C C . HIS A 1 629 ? -39.231 17.538 -1.482 1.00 22.34 629 HIS A C 1
ATOM 5045 O O . HIS A 1 629 ? -38.024 17.334 -1.569 1.00 22.34 629 HIS A O 1
ATOM 5051 N N . SER A 1 630 ? -39.984 16.981 -0.533 1.00 21.89 630 SER A N 1
ATOM 5052 C CA . SER A 1 630 ? -39.579 15.992 0.473 1.00 21.89 630 SER A CA 1
ATOM 5053 C C . SER A 1 630 ? -39.455 14.562 -0.065 1.00 21.89 630 SER A C 1
ATOM 5055 O O . SER A 1 630 ? -40.341 14.144 -0.799 1.00 21.89 630 SER A O 1
ATOM 5057 N N . GLU A 1 631 ? -38.517 13.772 0.471 1.00 22.31 631 GLU A N 1
ATOM 5058 C CA . GLU A 1 631 ? -38.821 12.443 1.042 1.00 22.31 631 GLU A CA 1
ATOM 5059 C C . GLU A 1 631 ? -37.663 11.926 1.919 1.00 22.31 631 GLU A C 1
ATOM 5061 O O . GLU A 1 631 ? -36.488 12.063 1.582 1.00 22.31 631 GLU A O 1
ATOM 5066 N N . GLY A 1 632 ? -37.988 11.396 3.103 1.00 25.66 632 GLY A N 1
ATOM 5067 C CA . GLY A 1 632 ? -37.006 11.078 4.144 1.00 25.66 632 GLY A CA 1
ATOM 5068 C C . GLY A 1 632 ? -36.723 9.585 4.282 1.00 25.66 632 GLY A C 1
ATOM 5069 O O . GLY A 1 632 ? -37.459 8.882 4.972 1.00 25.66 632 GLY A O 1
ATOM 5070 N N . ALA A 1 633 ? -35.608 9.112 3.722 1.00 21.16 633 ALA A N 1
ATOM 5071 C CA . ALA A 1 633 ? -35.108 7.757 3.958 1.00 21.16 633 ALA A CA 1
ATOM 5072 C C . ALA A 1 633 ? -34.191 7.716 5.198 1.00 21.16 633 ALA A C 1
ATOM 5074 O O . ALA A 1 633 ? -33.070 8.230 5.188 1.00 21.16 633 ALA A O 1
ATOM 5075 N N . ARG A 1 634 ? -34.661 7.091 6.285 1.00 25.89 634 ARG A N 1
ATOM 5076 C CA . ARG A 1 634 ? -33.854 6.837 7.493 1.00 25.89 634 ARG A CA 1
ATOM 5077 C C . ARG A 1 634 ? -32.753 5.817 7.179 1.00 25.89 634 ARG A C 1
ATOM 5079 O O . ARG A 1 634 ? -33.055 4.745 6.669 1.00 25.89 634 ARG A O 1
ATOM 5086 N N . SER A 1 635 ? -31.502 6.113 7.537 1.00 25.42 635 SER A N 1
ATOM 5087 C CA . SER A 1 635 ? -30.367 5.193 7.369 1.00 25.42 635 SER A CA 1
ATOM 5088 C C . SER A 1 635 ? -29.676 4.846 8.699 1.00 25.42 635 SER A C 1
ATOM 5090 O O . SER A 1 635 ? -29.335 5.721 9.507 1.00 25.42 635 SER A O 1
ATOM 5092 N N . ALA A 1 636 ? -29.478 3.539 8.899 1.00 26.05 636 ALA A N 1
ATOM 5093 C CA . ALA A 1 636 ? -28.743 2.893 9.990 1.00 26.05 636 ALA A CA 1
ATOM 5094 C C . ALA A 1 636 ? -27.824 1.808 9.394 1.00 26.05 636 ALA A C 1
ATOM 5096 O O . ALA A 1 636 ? -28.133 1.232 8.345 1.00 26.05 636 ALA A O 1
ATOM 5097 N N . THR A 1 637 ? -26.637 1.615 9.975 1.00 36.00 637 THR A N 1
ATOM 5098 C CA . THR A 1 637 ? -25.478 1.067 9.252 1.00 36.00 637 THR A CA 1
ATOM 5099 C C . THR A 1 637 ? -24.441 0.372 10.158 1.00 36.00 637 THR A C 1
ATOM 5101 O O . THR A 1 637 ? -24.014 0.928 11.157 1.00 36.00 637 THR A O 1
ATOM 5104 N N . GLU A 1 638 ? -23.953 -0.809 9.748 1.00 36.53 638 GLU A N 1
ATOM 5105 C CA . GLU A 1 638 ? -22.726 -1.463 10.279 1.00 36.53 638 GLU A CA 1
ATOM 5106 C C . GLU A 1 638 ? -22.758 -1.902 11.770 1.00 36.53 638 GLU A C 1
ATOM 5108 O O . GLU A 1 638 ? -21.754 -1.918 12.497 1.00 36.53 638 GLU A O 1
ATOM 5113 N N . GLU A 1 639 ? -23.941 -2.280 12.253 1.00 44.16 639 GLU A N 1
ATOM 5114 C CA . GLU A 1 639 ? -24.162 -2.636 13.660 1.00 44.16 639 GLU A CA 1
ATOM 5115 C C . GLU A 1 639 ? -23.982 -4.135 13.985 1.00 44.16 639 GLU A C 1
ATOM 5117 O O . GLU A 1 639 ? -23.504 -4.441 15.079 1.00 44.16 639 GLU A O 1
ATOM 5122 N N . SER A 1 640 ? -24.248 -5.054 13.045 1.00 35.69 640 SER A N 1
ATOM 5123 C CA . SER A 1 640 ? -24.606 -6.450 13.367 1.00 35.69 640 SER A CA 1
ATOM 5124 C C . SER A 1 640 ? -23.498 -7.401 13.845 1.00 35.69 640 SER A C 1
ATOM 5126 O O . SER A 1 640 ? -23.795 -8.323 14.602 1.00 35.69 640 SER A O 1
ATOM 5128 N N . LEU A 1 641 ? -22.228 -7.207 13.469 1.00 38.56 641 LEU A N 1
ATOM 5129 C CA . LEU A 1 641 ? -21.156 -8.192 13.747 1.00 38.56 641 LEU A CA 1
ATOM 5130 C C . LEU A 1 641 ? -20.691 -8.262 15.214 1.00 38.56 641 LEU A C 1
ATOM 5132 O O . LEU A 1 641 ? -19.855 -9.092 15.553 1.00 38.56 641 LEU A O 1
ATOM 5136 N N . LEU A 1 642 ? -21.223 -7.392 16.075 1.00 36.59 642 LEU A N 1
ATOM 5137 C CA . LEU A 1 642 ? -21.050 -7.436 17.533 1.00 36.59 642 LEU A CA 1
ATOM 5138 C C . LEU A 1 642 ? -22.408 -7.438 18.266 1.00 36.59 642 LEU A C 1
ATOM 5140 O O . LEU A 1 642 ? -22.456 -7.205 19.471 1.00 36.59 642 LEU A O 1
ATOM 5144 N N . SER A 1 643 ? -23.522 -7.653 17.552 1.00 30.58 643 SER A N 1
ATOM 5145 C CA . SER A 1 643 ? -24.880 -7.588 18.109 1.00 30.58 643 SER A CA 1
ATOM 5146 C C . SER A 1 643 ? -25.731 -8.796 17.696 1.00 30.58 643 SER A C 1
ATOM 5148 O O . SER A 1 643 ? -26.764 -8.662 17.042 1.00 30.58 643 SER A O 1
ATOM 5150 N N . THR A 1 644 ? -25.307 -9.993 18.106 1.00 27.31 644 THR A N 1
ATOM 5151 C CA . THR A 1 644 ? -26.113 -11.225 18.025 1.00 27.31 644 THR A CA 1
ATOM 5152 C C . THR A 1 644 ? -26.499 -11.723 19.418 1.00 27.31 644 THR A C 1
ATOM 5154 O O . THR A 1 644 ? -26.179 -12.843 19.816 1.00 27.31 644 THR A O 1
ATOM 5157 N N . ARG A 1 645 ? -27.201 -10.871 20.169 1.00 28.05 645 ARG A N 1
ATOM 5158 C CA . ARG A 1 645 ? -28.023 -11.255 21.322 1.00 28.05 645 ARG A CA 1
ATOM 5159 C C . ARG A 1 645 ? -29.301 -10.431 21.298 1.00 28.05 645 ARG A C 1
ATOM 5161 O O . ARG A 1 645 ? -29.254 -9.264 21.649 1.00 28.05 645 ARG A O 1
ATOM 5168 N N . ASP A 1 646 ? -30.367 -11.056 20.805 1.00 27.19 646 ASP A N 1
ATOM 5169 C CA . ASP A 1 646 ? -31.753 -10.915 21.274 1.00 27.19 646 ASP A CA 1
ATOM 5170 C C . ASP A 1 646 ? -32.679 -11.703 20.336 1.00 27.19 646 ASP A C 1
ATOM 5172 O O . ASP A 1 646 ? -33.287 -11.139 19.437 1.00 27.19 646 ASP A O 1
ATOM 5176 N N . PHE A 1 647 ? -32.763 -13.026 20.525 1.00 23.09 647 PHE A N 1
ATOM 5177 C CA . PHE A 1 647 ? -33.922 -13.846 20.138 1.00 23.09 647 PHE A CA 1
ATOM 5178 C C . PHE A 1 647 ? -33.948 -15.156 20.952 1.00 23.09 647 PHE A C 1
ATOM 5180 O O . PHE A 1 647 ? -32.907 -15.654 21.375 1.00 23.09 647 PHE A O 1
ATOM 5187 N N . SER A 1 648 ? -35.162 -15.675 21.177 1.00 23.61 648 SER A N 1
ATOM 5188 C CA . SER A 1 648 ? -35.516 -16.919 21.890 1.00 23.61 648 SER A CA 1
ATOM 5189 C C . SER A 1 648 ? -35.165 -17.027 23.389 1.00 23.61 648 SER A C 1
ATOM 5191 O O . SER A 1 648 ? -34.406 -17.895 23.819 1.00 23.61 648 SER A O 1
ATOM 5193 N N . LYS A 1 649 ? -35.868 -16.243 24.214 1.00 25.53 649 LYS A N 1
ATOM 5194 C CA . LYS A 1 649 ? -36.540 -16.796 25.401 1.00 25.53 649 LYS A CA 1
ATOM 5195 C C . LYS A 1 649 ? -38.052 -16.680 25.191 1.00 25.53 649 LYS A C 1
ATOM 5197 O O . LYS A 1 649 ? -38.603 -15.640 25.508 1.00 25.53 649 LYS A O 1
ATOM 5202 N N . GLU A 1 650 ? -38.660 -17.715 24.609 1.00 25.61 650 GLU A N 1
ATOM 5203 C CA . GLU A 1 650 ? -40.048 -18.191 24.807 1.00 25.61 650 GLU A CA 1
ATOM 5204 C C . GLU A 1 650 ? -40.414 -19.225 23.721 1.00 25.61 650 GLU A C 1
ATOM 5206 O O . GLU A 1 650 ? -39.809 -19.250 22.650 1.00 25.61 650 GLU A O 1
ATOM 5211 N N . SER A 1 651 ? -41.392 -20.092 24.009 1.00 25.22 651 SER A N 1
ATOM 5212 C CA . SER A 1 651 ? -41.898 -21.186 23.149 1.00 25.22 651 SER A CA 1
ATOM 5213 C C . SER A 1 651 ? -40.904 -22.305 22.762 1.00 25.22 651 SER A C 1
ATOM 5215 O O . SER A 1 651 ? -40.565 -22.500 21.599 1.00 25.22 651 SER A O 1
ATOM 5217 N N . LEU A 1 652 ? -40.530 -23.128 23.750 1.00 25.69 652 LEU A N 1
ATOM 5218 C CA . LEU A 1 652 ? -40.132 -24.531 23.539 1.00 25.69 652 LEU A CA 1
ATOM 5219 C C . LEU A 1 652 ? -40.981 -25.458 24.423 1.00 25.69 652 LEU A C 1
ATOM 5221 O O . LEU A 1 652 ? -40.489 -26.098 25.347 1.00 25.69 652 LEU A O 1
ATOM 5225 N N . GLU A 1 653 ? -42.272 -25.532 24.109 1.00 25.56 653 GLU A N 1
ATOM 5226 C CA . GLU A 1 653 ? -43.138 -26.644 24.506 1.00 25.56 653 GLU A CA 1
ATOM 5227 C C . GLU A 1 653 ? -43.862 -27.167 23.260 1.00 25.56 653 GLU A C 1
ATOM 5229 O O . GLU A 1 653 ? -44.293 -26.384 22.415 1.00 25.56 653 GLU A O 1
ATOM 5234 N N . ASN A 1 654 ? -44.008 -28.493 23.181 1.00 25.03 654 ASN A N 1
ATOM 5235 C CA . ASN A 1 654 ? -44.670 -29.262 22.118 1.00 25.03 654 ASN A CA 1
ATOM 5236 C C . ASN A 1 654 ? -43.966 -29.330 20.748 1.00 25.03 654 ASN A C 1
ATOM 5238 O O . ASN A 1 654 ? -44.306 -28.603 19.823 1.00 25.03 654 ASN A O 1
ATOM 5242 N N . LEU A 1 655 ? -43.113 -30.347 20.581 1.00 23.62 655 LEU A N 1
ATOM 5243 C CA . LEU A 1 655 ? -43.159 -31.296 19.453 1.00 23.62 655 LEU A CA 1
ATOM 5244 C C . LEU A 1 655 ? -42.576 -32.650 19.937 1.00 23.62 655 LEU A C 1
ATOM 5246 O O . LEU A 1 655 ? -41.685 -32.641 20.791 1.00 23.62 655 LEU A O 1
ATOM 5250 N N . PRO A 1 656 ? -43.101 -33.811 19.496 1.00 23.69 656 PRO A N 1
ATOM 5251 C CA . PRO A 1 656 ? -42.827 -35.095 20.144 1.00 23.69 656 PRO A CA 1
ATOM 5252 C C . PRO A 1 656 ? -41.551 -35.793 19.651 1.00 23.69 656 PRO A C 1
ATOM 5254 O O . PRO A 1 656 ? -41.128 -35.652 18.506 1.00 23.69 656 PRO A O 1
ATOM 5257 N N . TYR A 1 657 ? -40.996 -36.631 20.529 1.00 22.66 657 TYR A N 1
ATOM 5258 C CA . TYR A 1 657 ? -39.964 -37.623 20.220 1.00 22.66 657 TYR A CA 1
ATOM 5259 C C . TYR A 1 657 ? -40.439 -38.659 19.188 1.00 22.66 657 TYR A C 1
ATOM 5261 O O . TYR A 1 657 ? -41.547 -39.184 19.303 1.00 22.66 657 TYR A O 1
ATOM 5269 N N . CYS A 1 658 ? -39.532 -39.099 18.310 1.00 20.81 658 CYS A N 1
ATOM 5270 C CA . CYS A 1 658 ? -39.509 -40.493 17.864 1.00 20.81 658 CYS A CA 1
ATOM 5271 C C . CYS A 1 658 ? -38.069 -40.966 17.592 1.00 20.81 658 CYS A C 1
ATOM 5273 O O . CYS A 1 658 ? -37.253 -40.218 17.058 1.00 20.81 658 CYS A O 1
ATOM 5275 N N . HIS A 1 659 ? -37.768 -42.193 18.017 1.00 22.81 659 HIS A N 1
ATOM 5276 C CA . HIS A 1 659 ? -36.467 -42.873 17.915 1.00 22.81 659 HIS A CA 1
ATOM 5277 C C . HIS A 1 659 ? -36.481 -43.924 16.783 1.00 22.81 659 HIS A C 1
ATOM 5279 O O . HIS A 1 659 ? -37.495 -44.075 16.106 1.00 22.81 659 HIS A O 1
ATOM 5285 N N . SER A 1 660 ? -35.396 -44.712 16.693 1.00 23.34 660 SER A N 1
ATOM 5286 C CA . SER A 1 660 ? -35.175 -45.925 15.875 1.00 23.34 660 SER A CA 1
ATOM 5287 C C . SER A 1 660 ? -34.720 -45.678 14.428 1.00 23.34 660 SER A C 1
ATOM 5289 O O . SER A 1 660 ? -35.136 -44.706 13.811 1.00 23.34 660 SER A O 1
ATOM 5291 N N . GLU A 1 661 ? -33.903 -46.522 13.791 1.00 22.39 661 GLU A N 1
ATOM 5292 C CA . GLU A 1 661 ? -32.775 -47.395 14.188 1.00 22.39 661 GLU A CA 1
ATOM 5293 C C . GLU A 1 661 ? -32.180 -47.972 12.876 1.00 22.39 661 GLU A C 1
ATOM 5295 O O . GLU A 1 661 ? -32.598 -47.597 11.781 1.00 22.39 661 GLU A O 1
ATOM 5300 N N . LEU A 1 662 ? -31.164 -48.832 12.964 1.00 23.27 662 LEU A N 1
ATOM 5301 C CA . LEU A 1 662 ? -30.426 -49.390 11.820 1.00 23.27 662 LEU A CA 1
ATOM 5302 C C . LEU A 1 662 ? -31.172 -50.531 11.103 1.00 23.27 662 LEU A C 1
ATOM 5304 O O . LEU A 1 662 ? -31.688 -51.410 11.784 1.00 23.27 662 LEU A O 1
ATOM 5308 N N . SER A 1 663 ? -31.025 -50.638 9.773 1.00 21.36 663 SER A N 1
ATOM 5309 C CA . SER A 1 663 ? -30.628 -51.898 9.099 1.00 21.36 663 SER A CA 1
ATOM 5310 C C . SER A 1 663 ? -30.341 -51.713 7.596 1.00 21.36 663 SER A C 1
ATOM 5312 O O . SER A 1 663 ? -30.658 -50.686 7.003 1.00 21.36 663 SER A O 1
ATOM 5314 N N . GLN A 1 664 ? -29.671 -52.706 7.006 1.00 22.62 664 GLN A N 1
ATOM 5315 C CA . GLN A 1 664 ? -29.181 -52.756 5.619 1.00 22.62 664 GLN A CA 1
ATOM 5316 C C . GLN A 1 664 ? -30.281 -53.204 4.634 1.00 22.62 664 GLN A C 1
ATOM 5318 O O . GLN A 1 664 ? -31.141 -53.974 5.043 1.00 22.62 664 GLN A O 1
ATOM 5323 N N . GLU A 1 665 ? -30.196 -52.831 3.346 1.00 22.44 665 GLU A N 1
ATOM 5324 C CA . GLU A 1 665 ? -29.886 -53.778 2.245 1.00 22.44 665 GLU A CA 1
ATOM 5325 C C . GLU A 1 665 ? -29.900 -53.162 0.823 1.00 22.44 665 GLU A C 1
ATOM 5327 O O . GLU A 1 665 ? -30.579 -52.178 0.547 1.00 22.44 665 GLU A O 1
ATOM 5332 N N . SER A 1 666 ? -29.150 -53.832 -0.065 1.00 22.22 666 SER A N 1
ATOM 5333 C CA . SER A 1 666 ? -29.229 -53.883 -1.542 1.00 22.22 666 SER A CA 1
ATOM 5334 C C . SER A 1 666 ? -29.046 -52.626 -2.416 1.00 22.22 666 SER A C 1
ATOM 5336 O O . SER A 1 666 ? -29.769 -51.637 -2.349 1.00 22.22 666 SER A O 1
ATOM 5338 N N . GLU A 1 667 ? -28.097 -52.772 -3.341 1.00 22.67 667 GLU A N 1
ATOM 5339 C CA . GLU A 1 667 ? -27.864 -51.971 -4.545 1.00 22.67 667 GLU A CA 1
ATOM 5340 C C . GLU A 1 667 ? -28.976 -52.187 -5.592 1.00 22.67 667 GLU A C 1
ATOM 5342 O O . GLU A 1 667 ? -29.380 -53.327 -5.786 1.00 22.67 667 GLU A O 1
ATOM 5347 N N . GLU A 1 668 ? -29.364 -51.153 -6.358 1.00 23.77 668 GLU A N 1
ATOM 5348 C CA . GLU A 1 668 ? -29.577 -51.279 -7.817 1.00 23.77 668 GLU A CA 1
ATOM 5349 C C . GLU A 1 668 ? -29.740 -49.921 -8.543 1.00 23.77 668 GLU A C 1
ATOM 5351 O O . GLU A 1 668 ? -30.301 -48.960 -8.020 1.00 23.77 668 GLU A O 1
ATOM 5356 N N . SER A 1 669 ? -29.295 -49.869 -9.806 1.00 23.81 669 SER A N 1
ATOM 5357 C CA . SER A 1 669 ? -29.561 -48.817 -10.815 1.00 23.81 669 SER A CA 1
ATOM 5358 C C . SER A 1 669 ? -29.004 -47.387 -10.601 1.00 23.81 669 SER A C 1
ATOM 5360 O O . SER A 1 669 ? -29.727 -46.413 -10.415 1.00 23.81 669 SER A O 1
ATOM 5362 N N . LEU A 1 670 ? -27.696 -47.217 -10.836 1.00 23.28 670 LEU A N 1
ATOM 5363 C CA . LEU A 1 670 ? -27.132 -45.948 -11.334 1.00 23.28 670 LEU A CA 1
ATOM 5364 C C . LEU A 1 670 ? -26.323 -46.212 -12.614 1.00 23.28 670 LEU A C 1
ATOM 5366 O O . LEU A 1 670 ? -25.095 -46.260 -12.615 1.00 23.28 670 LEU A O 1
ATOM 5370 N N . SER A 1 671 ? -27.038 -46.447 -13.718 1.00 22.77 671 SER A N 1
ATOM 5371 C CA . SER A 1 671 ? -26.455 -46.860 -15.002 1.00 22.77 671 SER A CA 1
ATOM 5372 C C . SER A 1 671 ? -27.021 -46.101 -16.206 1.00 22.77 671 SER A C 1
ATOM 5374 O O . SER A 1 671 ? -27.310 -46.705 -17.233 1.00 22.77 671 SER A O 1
ATOM 5376 N N . GLU A 1 672 ? -27.149 -44.775 -16.103 1.00 26.03 672 GLU A N 1
ATOM 5377 C CA . GLU A 1 672 ? -27.384 -43.900 -17.259 1.00 26.03 672 GLU A CA 1
ATOM 5378 C C . GLU A 1 672 ? -26.932 -42.455 -16.960 1.00 26.03 672 GLU A C 1
ATOM 5380 O O . GLU A 1 672 ? -27.685 -41.683 -16.382 1.00 26.03 672 GLU A O 1
ATOM 5385 N N . LEU A 1 673 ? -25.679 -42.102 -17.309 1.00 26.39 673 LEU A N 1
ATOM 5386 C CA . LEU A 1 673 ? -25.345 -40.815 -17.971 1.00 26.39 673 LEU A CA 1
ATOM 5387 C C . LEU A 1 673 ? -23.862 -40.615 -18.359 1.00 26.39 673 LEU A C 1
ATOM 5389 O O . LEU A 1 673 ? -23.561 -39.652 -19.058 1.00 26.39 673 LEU A O 1
ATOM 5393 N N . LEU A 1 674 ? -22.920 -41.471 -17.943 1.00 26.77 674 LEU A N 1
ATOM 5394 C CA . LEU A 1 674 ? -21.503 -41.339 -18.334 1.00 26.77 674 LEU A CA 1
ATOM 5395 C C . LEU A 1 674 ? -21.056 -42.500 -19.220 1.00 26.77 674 LEU A C 1
ATOM 5397 O O . LEU A 1 674 ? -20.368 -43.435 -18.810 1.00 26.77 674 LEU A O 1
ATOM 5401 N N . GLY A 1 675 ? -21.484 -42.418 -20.476 1.00 25.05 675 GLY A N 1
ATOM 5402 C CA . GLY A 1 675 ? -21.089 -43.358 -21.506 1.00 25.05 675 GLY A CA 1
ATOM 5403 C C . GLY A 1 675 ? -19.635 -43.173 -21.941 1.00 25.05 675 GLY A C 1
ATOM 5404 O O . GLY A 1 675 ? -19.349 -42.241 -22.677 1.00 25.05 675 GLY A O 1
ATOM 5405 N N . LEU A 1 676 ? -18.807 -44.170 -21.601 1.00 27.88 676 LEU A N 1
ATOM 5406 C CA . LEU A 1 676 ? -17.807 -44.795 -22.488 1.00 27.88 676 LEU A CA 1
ATOM 5407 C C . LEU A 1 676 ? -16.593 -43.918 -22.937 1.00 27.88 676 LEU A C 1
ATOM 5409 O O . LEU A 1 676 ? -16.731 -42.785 -23.363 1.00 27.88 676 LEU A O 1
ATOM 5413 N N . LYS A 1 677 ? -15.349 -44.418 -22.980 1.00 26.45 677 LYS A N 1
ATOM 5414 C CA . LYS A 1 677 ? -14.853 -45.783 -22.726 1.00 26.45 677 LYS A CA 1
ATOM 5415 C C . LYS A 1 677 ? -13.321 -45.814 -22.604 1.00 26.45 677 LYS A C 1
ATOM 5417 O O . LYS A 1 677 ? -12.657 -45.115 -23.357 1.00 26.45 677 LYS A O 1
ATOM 5422 N N . SER A 1 678 ? -12.826 -46.805 -21.848 1.00 27.34 678 SER A N 1
ATOM 5423 C CA . SER A 1 678 ? -11.606 -47.615 -22.112 1.00 27.34 678 SER A CA 1
ATOM 5424 C C . SER A 1 678 ? -10.223 -46.935 -22.128 1.00 27.34 678 SER A C 1
ATOM 5426 O O . SER A 1 678 ? -10.105 -45.796 -22.544 1.00 27.34 678 SER A O 1
ATOM 5428 N N . ASN A 1 679 ? -9.086 -47.565 -21.804 1.00 26.47 679 ASN A N 1
ATOM 5429 C CA . ASN A 1 679 ? -8.668 -48.851 -21.188 1.00 26.47 679 ASN A CA 1
ATOM 5430 C C . ASN A 1 679 ? -7.157 -48.652 -20.841 1.00 26.47 679 ASN A C 1
ATOM 5432 O O . ASN A 1 679 ? -6.548 -47.751 -21.409 1.00 26.47 679 ASN A O 1
ATOM 5436 N N . PHE A 1 680 ? -6.411 -49.396 -20.015 1.00 25.30 680 PHE A N 1
ATOM 5437 C CA . PHE A 1 680 ? -6.541 -50.553 -19.099 1.00 25.30 680 PHE A CA 1
ATOM 5438 C C . PHE A 1 680 ? -5.237 -50.530 -18.233 1.00 25.30 680 PHE A C 1
ATOM 5440 O O . PHE A 1 680 ? -4.294 -49.844 -18.614 1.00 25.30 680 PHE A O 1
ATOM 5447 N N . SER A 1 681 ? -5.011 -51.240 -17.120 1.00 23.91 681 SER A N 1
ATOM 5448 C CA . SER A 1 681 ? -5.798 -52.090 -16.205 1.00 23.91 681 SER A CA 1
ATOM 5449 C C . SER A 1 681 ? -4.872 -52.554 -15.062 1.00 23.91 681 SER A C 1
ATOM 5451 O O . SER A 1 681 ? -3.726 -52.857 -15.369 1.00 23.91 681 SER A O 1
ATOM 5453 N N . LEU A 1 682 ? -5.405 -52.774 -13.846 1.00 26.05 682 LEU A N 1
ATOM 5454 C CA . LEU A 1 682 ? -4.859 -53.652 -12.776 1.00 26.05 682 LEU A CA 1
ATOM 5455 C C . LEU A 1 682 ? -3.429 -53.352 -12.219 1.00 26.05 682 LEU A C 1
ATOM 5457 O O . LEU A 1 682 ? -2.545 -52.884 -12.915 1.00 26.05 682 LEU A O 1
ATOM 5461 N N . ALA A 1 683 ? -3.092 -53.647 -10.957 1.00 25.12 683 ALA A N 1
ATOM 5462 C CA . ALA A 1 683 ? -3.904 -54.014 -9.794 1.00 25.12 683 ALA A CA 1
ATOM 5463 C C . ALA A 1 683 ? -3.169 -53.701 -8.472 1.00 25.12 683 ALA A C 1
ATOM 5465 O O . ALA A 1 683 ? -1.948 -53.604 -8.404 1.00 25.12 683 ALA A O 1
ATOM 5466 N N . SER A 1 684 ? -3.972 -53.604 -7.415 1.00 23.92 684 SER A N 1
ATOM 5467 C CA . SER A 1 684 ? -3.644 -53.608 -5.984 1.00 23.92 684 SER A CA 1
ATOM 5468 C C . SER A 1 684 ? -2.513 -54.548 -5.519 1.00 23.92 684 SER A C 1
ATOM 5470 O O . SER A 1 684 ? -2.504 -55.710 -5.918 1.00 23.92 684 SER A O 1
ATOM 5472 N N . GLN A 1 685 ? -1.766 -54.156 -4.474 1.00 24.94 685 GLN A N 1
ATOM 5473 C CA . GLN A 1 685 ? -2.050 -54.623 -3.097 1.00 24.94 685 GLN A CA 1
ATOM 5474 C C . GLN A 1 685 ? -1.209 -53.925 -2.008 1.00 24.94 685 GLN A C 1
ATOM 5476 O O . GLN A 1 685 ? -0.120 -53.416 -2.247 1.00 24.94 685 GLN A O 1
ATOM 5481 N N . VAL A 1 686 ? -1.757 -53.910 -0.789 1.00 24.31 686 VAL A N 1
ATOM 5482 C CA . VAL A 1 686 ? -1.185 -53.322 0.434 1.00 24.31 686 VAL A CA 1
ATOM 5483 C C . VAL A 1 686 ? -0.482 -54.399 1.265 1.00 24.31 686 VAL A C 1
ATOM 5485 O O . VAL A 1 686 ? -1.080 -55.452 1.483 1.00 24.31 686 VAL A O 1
ATOM 5488 N N . ARG A 1 687 ? 0.697 -54.102 1.843 1.00 24.02 687 ARG A N 1
ATOM 5489 C CA . ARG A 1 687 ? 1.096 -54.571 3.194 1.00 24.02 687 ARG A CA 1
ATOM 5490 C C . ARG A 1 687 ? 2.331 -53.851 3.752 1.00 24.02 687 ARG A C 1
ATOM 5492 O O . ARG A 1 687 ? 3.214 -53.428 3.018 1.00 24.02 687 ARG A O 1
ATOM 5499 N N . HIS A 1 688 ? 2.366 -53.729 5.080 1.00 24.61 688 HIS A N 1
ATOM 5500 C CA . HIS A 1 688 ? 3.452 -53.134 5.864 1.00 24.61 688 HIS A CA 1
ATOM 5501 C C . HIS A 1 688 ? 4.784 -53.894 5.742 1.00 24.61 688 HIS A C 1
ATOM 5503 O O . HIS A 1 688 ? 4.783 -55.118 5.864 1.00 24.61 688 HIS A O 1
ATOM 5509 N N . ASN A 1 689 ? 5.917 -53.174 5.746 1.00 23.83 689 ASN A N 1
ATOM 5510 C CA . ASN A 1 689 ? 6.823 -53.208 6.908 1.00 23.83 689 ASN A CA 1
ATOM 5511 C C . ASN A 1 689 ? 7.905 -52.110 6.910 1.00 23.83 689 ASN A C 1
ATOM 5513 O O . ASN A 1 689 ? 8.168 -51.459 5.905 1.00 23.83 689 ASN A O 1
ATOM 5517 N N . LYS A 1 690 ? 8.506 -51.901 8.089 1.00 24.78 690 LYS A N 1
ATOM 5518 C CA . LYS A 1 690 ? 9.633 -50.984 8.344 1.00 24.78 690 LYS A CA 1
ATOM 5519 C C . LYS A 1 690 ? 10.918 -51.471 7.652 1.00 24.78 690 LYS A C 1
ATOM 5521 O O . LYS A 1 690 ? 11.213 -52.655 7.782 1.00 24.78 690 LYS A O 1
ATOM 5526 N N . LEU A 1 691 ? 11.743 -50.559 7.116 1.00 23.72 691 LEU A N 1
ATOM 5527 C CA . LEU A 1 691 ? 13.109 -50.242 7.605 1.00 23.72 691 LEU A CA 1
ATOM 5528 C C . LEU A 1 691 ? 13.931 -49.384 6.613 1.00 23.72 691 LEU A C 1
ATOM 5530 O O . LEU A 1 691 ? 13.768 -49.494 5.408 1.00 23.72 691 LEU A O 1
ATOM 5534 N N . SER A 1 692 ? 14.847 -48.591 7.192 1.00 24.50 692 SER A N 1
ATOM 5535 C CA . SER A 1 692 ? 16.117 -48.055 6.648 1.00 24.50 692 SER A CA 1
ATOM 5536 C C . SER A 1 692 ? 16.176 -47.281 5.316 1.00 24.50 692 SER A C 1
ATOM 5538 O O . SER A 1 692 ? 15.886 -47.804 4.250 1.00 24.50 692 SER A O 1
ATOM 5540 N N . ASN A 1 693 ? 16.736 -46.067 5.422 1.00 26.56 693 ASN A N 1
ATOM 5541 C CA . ASN A 1 693 ? 17.632 -45.375 4.481 1.00 26.56 693 ASN A CA 1
ATOM 5542 C C . ASN A 1 693 ? 17.925 -46.059 3.129 1.00 26.56 693 ASN A C 1
ATOM 5544 O O . ASN A 1 693 ? 18.655 -47.044 3.116 1.00 26.56 693 ASN A O 1
ATOM 5548 N N . GLU A 1 694 ? 17.591 -45.394 2.015 1.00 25.56 694 GLU A N 1
ATOM 5549 C CA . GLU A 1 694 ? 18.598 -45.067 0.990 1.00 25.56 694 GLU A CA 1
ATOM 5550 C C . GLU A 1 694 ? 18.157 -43.961 0.011 1.00 25.56 694 GLU A C 1
ATOM 5552 O O . GLU A 1 694 ? 17.022 -43.493 0.009 1.00 25.56 694 GLU A O 1
ATOM 5557 N N . ALA A 1 695 ? 19.136 -43.472 -0.748 1.00 26.66 695 ALA A N 1
ATOM 5558 C CA . ALA A 1 695 ? 19.195 -42.189 -1.437 1.00 26.66 695 ALA A CA 1
ATOM 5559 C C . ALA A 1 695 ? 18.091 -41.859 -2.468 1.00 26.66 695 ALA A C 1
ATOM 5561 O O . ALA A 1 695 ? 17.762 -42.639 -3.360 1.00 26.66 695 ALA A O 1
ATOM 5562 N N . TYR A 1 696 ? 17.682 -40.585 -2.464 1.00 25.06 696 TYR A N 1
ATOM 5563 C CA . TYR A 1 696 ? 17.036 -39.913 -3.596 1.00 25.06 696 TYR A CA 1
ATOM 5564 C C . TYR A 1 696 ? 17.915 -39.960 -4.862 1.00 25.06 696 TYR A C 1
ATOM 5566 O O . TYR A 1 696 ? 18.944 -39.284 -4.925 1.00 25.06 696 TYR A O 1
ATOM 5574 N N . LYS A 1 697 ? 17.451 -40.643 -5.915 1.00 26.00 697 LYS A N 1
ATOM 5575 C CA . LYS A 1 697 ? 17.831 -40.375 -7.315 1.00 26.00 697 LYS A CA 1
ATOM 5576 C C . LYS A 1 697 ? 16.666 -40.676 -8.260 1.00 26.00 697 LYS A C 1
ATOM 5578 O O . LYS A 1 697 ? 16.332 -41.838 -8.450 1.00 26.00 697 LYS A O 1
ATOM 5583 N N . ASN A 1 698 ? 16.099 -39.630 -8.870 1.00 26.23 698 ASN A N 1
ATOM 5584 C CA . ASN A 1 698 ? 15.936 -39.484 -10.330 1.00 26.23 698 ASN A CA 1
ATOM 5585 C C . ASN A 1 698 ? 14.928 -38.375 -10.678 1.00 26.23 698 ASN A C 1
ATOM 5587 O O . ASN A 1 698 ? 13.730 -38.612 -10.796 1.00 26.23 698 ASN A O 1
ATOM 5591 N N . SER A 1 699 ? 15.445 -37.175 -10.942 1.00 26.47 699 SER A N 1
ATOM 5592 C CA . SER A 1 699 ? 14.789 -36.168 -11.780 1.00 26.47 699 SER A CA 1
ATOM 5593 C C . SER A 1 699 ? 15.687 -35.889 -12.987 1.00 26.47 699 SER A C 1
ATOM 5595 O O . SER A 1 699 ? 16.543 -35.007 -12.987 1.00 26.47 699 SER A O 1
ATOM 5597 N N . SER A 1 700 ? 15.537 -36.700 -14.032 1.00 25.77 700 SER A N 1
ATOM 5598 C CA . SER A 1 700 ? 16.224 -36.491 -15.305 1.00 25.77 700 SER A CA 1
ATOM 5599 C C . SER A 1 700 ? 15.431 -35.531 -16.187 1.00 25.77 700 SER A C 1
ATOM 5601 O O . SER A 1 700 ? 14.321 -35.882 -16.574 1.00 25.77 700 SER A O 1
ATOM 5603 N N . LEU A 1 701 ? 16.015 -34.381 -16.542 1.00 26.11 701 LEU A N 1
ATOM 5604 C CA . LEU A 1 701 ? 15.852 -33.693 -17.840 1.00 26.11 701 LEU A CA 1
ATOM 5605 C C . LEU A 1 701 ? 16.751 -32.437 -17.899 1.00 26.11 701 LEU A C 1
ATOM 5607 O O . LEU A 1 701 ? 16.290 -31.302 -17.895 1.00 26.11 701 LEU A O 1
ATOM 5611 N N . TYR A 1 702 ? 18.068 -32.657 -17.952 1.00 23.52 702 TYR A N 1
ATOM 5612 C CA . TYR A 1 702 ? 19.073 -31.604 -18.149 1.00 23.52 702 TYR A CA 1
ATOM 5613 C C . TYR A 1 702 ? 20.187 -32.113 -19.079 1.00 23.52 702 TYR A C 1
ATOM 5615 O O . TYR A 1 702 ? 21.223 -32.556 -18.601 1.00 23.52 702 TYR A O 1
ATOM 5623 N N . THR A 1 703 ? 19.984 -32.045 -20.403 1.00 26.72 703 THR A N 1
ATOM 5624 C CA . THR A 1 703 ? 21.084 -32.102 -21.393 1.00 26.72 703 THR A CA 1
ATOM 5625 C C . THR A 1 703 ? 20.686 -31.430 -22.713 1.00 26.72 703 THR A C 1
ATOM 5627 O O . THR A 1 703 ? 20.080 -32.066 -23.574 1.00 26.72 703 THR A O 1
ATOM 5630 N N . ARG A 1 704 ? 21.113 -30.181 -22.935 1.00 25.88 704 ARG A N 1
ATOM 5631 C CA . ARG A 1 704 ? 21.505 -29.670 -24.266 1.00 25.88 704 ARG A CA 1
ATOM 5632 C C . ARG A 1 704 ? 22.303 -28.368 -24.119 1.00 25.88 704 ARG A C 1
ATOM 5634 O O . ARG A 1 704 ? 21.933 -27.523 -23.321 1.00 25.88 704 ARG A O 1
ATOM 5641 N N . MET A 1 705 ? 23.344 -28.234 -24.950 1.00 24.66 705 MET A N 1
ATOM 5642 C CA . MET A 1 705 ? 24.285 -27.101 -25.112 1.00 24.66 705 MET A CA 1
ATOM 5643 C C . MET A 1 705 ? 25.618 -27.139 -24.337 1.00 24.66 705 MET A C 1
ATOM 5645 O O . MET A 1 705 ? 25.932 -26.241 -23.567 1.00 24.66 705 MET A O 1
ATOM 5649 N N . THR A 1 706 ? 26.481 -28.099 -24.691 1.00 25.67 706 THR A N 1
ATOM 5650 C CA . THR A 1 706 ? 27.952 -27.950 -24.615 1.00 25.67 706 THR A CA 1
ATOM 5651 C C . THR A 1 706 ? 28.641 -28.615 -25.815 1.00 25.67 706 THR A C 1
ATOM 5653 O O . THR A 1 706 ? 29.081 -29.760 -25.765 1.00 25.67 706 THR A O 1
ATOM 5656 N N . LYS A 1 707 ? 28.755 -27.874 -26.921 1.00 25.61 707 LYS A N 1
ATOM 5657 C CA . LYS A 1 707 ? 29.753 -28.080 -27.985 1.00 25.61 707 LYS A CA 1
ATOM 5658 C C . LYS A 1 707 ? 30.067 -26.711 -28.579 1.00 25.61 707 LYS A C 1
ATOM 5660 O O . LYS A 1 707 ? 29.122 -26.074 -29.019 1.00 25.61 707 LYS A O 1
ATOM 5665 N N . TRP A 1 708 ? 31.339 -26.301 -28.556 1.00 28.30 708 TRP A N 1
ATOM 5666 C CA . TRP A 1 708 ? 32.039 -25.393 -29.491 1.00 28.30 708 TRP A CA 1
ATOM 5667 C C . TRP A 1 708 ? 33.337 -24.883 -28.836 1.00 28.30 708 TRP A C 1
ATOM 5669 O O . TRP A 1 708 ? 33.354 -23.839 -28.196 1.00 28.30 708 TRP A O 1
ATOM 5679 N N . LEU A 1 709 ? 34.425 -25.636 -29.009 1.00 24.84 709 LEU A N 1
ATOM 5680 C CA . LEU A 1 709 ? 35.812 -25.162 -28.927 1.00 24.84 709 LEU A CA 1
ATOM 5681 C C . LEU A 1 709 ? 36.646 -26.035 -29.883 1.00 24.84 709 LEU A C 1
ATOM 5683 O O . LEU A 1 709 ? 36.631 -27.257 -29.713 1.00 24.84 709 LEU A O 1
ATOM 5687 N N . PRO A 1 710 ? 37.343 -25.467 -30.883 1.00 31.06 710 PRO A N 1
ATOM 5688 C CA . PRO A 1 710 ? 38.333 -26.197 -31.668 1.00 31.06 710 PRO A CA 1
ATOM 5689 C C . PRO A 1 710 ? 39.662 -26.285 -30.910 1.00 31.06 710 PRO A C 1
ATOM 5691 O O . PRO A 1 710 ? 40.162 -25.289 -30.390 1.00 31.06 710 PRO A O 1
ATOM 5694 N N . THR A 1 711 ? 40.251 -27.474 -30.879 1.00 28.66 711 THR A N 1
ATOM 5695 C CA . THR A 1 711 ? 41.606 -27.724 -30.379 1.00 28.66 711 THR A CA 1
ATOM 5696 C C . THR A 1 711 ? 42.669 -27.181 -31.336 1.00 28.66 711 THR A C 1
ATOM 5698 O O . THR A 1 711 ? 42.676 -27.538 -32.513 1.00 28.66 711 THR A O 1
ATOM 5701 N N . GLN A 1 712 ? 43.639 -26.431 -30.807 1.00 29.23 712 GLN A N 1
ATOM 5702 C CA . GLN A 1 712 ? 45.007 -26.417 -31.334 1.00 29.23 712 GLN A CA 1
ATOM 5703 C C . GLN A 1 712 ? 46.018 -26.533 -30.186 1.00 29.23 712 GLN A C 1
ATOM 5705 O O . GLN A 1 712 ? 46.150 -25.656 -29.336 1.00 29.23 712 GLN A O 1
ATOM 5710 N N . GLU A 1 713 ? 46.714 -27.665 -30.183 1.00 29.30 713 GLU A N 1
ATOM 5711 C CA . GLU A 1 713 ? 48.010 -27.881 -29.539 1.00 29.30 713 GLU A CA 1
ATOM 5712 C C . GLU A 1 713 ? 49.121 -27.174 -30.389 1.00 29.30 713 GLU A C 1
ATOM 5714 O O . GLU A 1 713 ? 48.839 -26.789 -31.521 1.00 29.30 713 GLU A O 1
ATOM 5719 N N . ILE A 1 714 ? 50.394 -26.955 -30.006 1.00 29.73 714 ILE A N 1
ATOM 5720 C CA . ILE A 1 714 ? 51.213 -27.481 -28.897 1.00 29.73 714 ILE A CA 1
ATOM 5721 C C . ILE A 1 714 ? 52.510 -26.632 -28.681 1.00 29.73 714 ILE A C 1
ATOM 5723 O O . ILE A 1 714 ? 53.017 -26.027 -29.618 1.00 29.73 714 ILE A O 1
ATOM 5727 N N . GLN A 1 715 ? 53.101 -26.720 -27.475 1.00 26.05 715 GLN A N 1
ATOM 5728 C CA . GLN A 1 715 ? 54.535 -26.539 -27.098 1.00 26.05 715 GLN A CA 1
ATOM 5729 C C . GLN A 1 715 ? 55.280 -25.180 -26.969 1.00 26.05 715 GLN A C 1
ATOM 5731 O O . GLN A 1 715 ? 55.151 -24.248 -27.748 1.00 26.05 715 GLN A O 1
ATOM 5736 N N . ALA A 1 716 ? 56.248 -25.261 -26.029 1.00 26.53 716 ALA A N 1
ATOM 5737 C CA . ALA A 1 716 ? 57.449 -24.445 -25.765 1.00 26.53 716 ALA A CA 1
ATOM 5738 C C . ALA A 1 716 ? 57.260 -23.123 -24.978 1.00 26.53 716 ALA A C 1
ATOM 5740 O O . ALA A 1 716 ? 56.407 -22.318 -25.307 1.00 26.53 716 ALA A O 1
ATOM 5741 N N . LYS A 1 717 ? 58.053 -22.813 -23.934 1.00 28.42 717 LYS A N 1
ATOM 5742 C CA . LYS A 1 717 ? 59.188 -23.522 -23.287 1.00 28.42 717 LYS A CA 1
ATOM 5743 C C . LYS A 1 717 ? 59.336 -23.061 -21.819 1.00 28.42 717 LYS A C 1
ATOM 5745 O O . LYS A 1 717 ? 58.934 -21.958 -21.475 1.00 28.42 717 LYS A O 1
ATOM 5750 N N . ARG A 1 718 ? 59.962 -23.883 -20.964 1.00 31.14 718 ARG A N 1
ATOM 5751 C CA . ARG A 1 718 ? 60.427 -23.479 -19.618 1.00 31.14 718 ARG A CA 1
ATOM 5752 C C . ARG A 1 718 ? 61.656 -22.564 -19.726 1.00 31.14 718 ARG A C 1
ATOM 5754 O O . ARG A 1 718 ? 62.588 -22.973 -20.412 1.00 31.14 718 ARG A O 1
ATOM 5761 N N . SER A 1 719 ? 61.737 -21.499 -18.921 1.00 28.00 719 SER A N 1
ATOM 5762 C CA . SER A 1 719 ? 62.939 -21.186 -18.117 1.00 28.00 719 SER A CA 1
ATOM 5763 C C . SER A 1 719 ? 62.753 -19.976 -17.193 1.00 28.00 719 SER A C 1
ATOM 5765 O O . SER A 1 719 ? 62.344 -18.908 -17.625 1.00 28.00 719 SER A O 1
ATOM 5767 N N . ILE A 1 720 ? 63.138 -20.199 -15.940 1.00 35.09 720 ILE A N 1
ATOM 5768 C CA . ILE A 1 720 ? 63.409 -19.269 -14.836 1.00 35.09 720 ILE A CA 1
ATOM 5769 C C . ILE A 1 720 ? 64.123 -17.971 -15.267 1.00 35.09 720 ILE A C 1
ATOM 5771 O O . ILE A 1 720 ? 65.202 -18.059 -15.854 1.00 35.09 720 ILE A O 1
ATOM 5775 N N . ALA A 1 721 ? 63.576 -16.819 -14.860 1.00 34.78 721 ALA A N 1
ATOM 5776 C CA . ALA A 1 721 ? 64.278 -15.634 -14.335 1.00 34.78 721 ALA A CA 1
ATOM 5777 C C . ALA A 1 721 ? 63.247 -14.686 -13.694 1.00 34.78 721 ALA A C 1
ATOM 5779 O O . ALA A 1 721 ? 62.228 -14.421 -14.368 1.00 34.78 721 ALA A O 1
#

pLDDT: mean 77.29, std 27.51, range [20.31, 98.75]

Foldseek 3Di:
DAAEEEEEDDFQVSVLLVVLCCVFRVHDYAYQPPDPDPNYDVDCVPDPCLAPHQEYEYPHQQQCLVVVVVVSLVVYFAHEYEYEFPNHLADPVDDGPVGYHYFYHLLCLLQLQLLVLLVVCVPFPFAEKEWEFEAAQCPLFPPDDSCPDLLLESVRSHAQCGVVVSRVVSCCVRRNAWDLVQKAWDWADDDPDNGPYTFKAWIWTAHPNNHIYTYIYGNRDHDGFTWMWTHTPFWIWIQTPQQQKIWIDGPPDIDIDHDDWDPSLSVLLVVCLRPVDPSGNVVNTDPSSVPRPDDRPSTDDPPDCSNLNSLLRRPHHNDAAEEEEEEDEQPFDADHRQQQDDFLHGRLLLLQLVLVVVLPNHPAAAYEYQDPVSVVSCVVSPHDYPDYHDVVCRDPPHDPLVSQLVVQVVCCVVVVDHGFKYKYAYSRQSLDHSVLVVVQVSVCSSNVFQKEFEWAFDPDDLAAGDWDWDADPNDTDIDRNDHDPDRDPDPVSGPTDTGGLRGMMMHGPVSSVPDPDSDDPRYHYDYDYPLSRQGDRHPVSSVSVSVVVNVVVVVVVPDDDDPPVVPPPPPPVVPVVVVVVVVVVVPPPDDDDDDDDDYDDDDDDDDDDDDDDDDDDDDDDDDDDDDDDDDDDDDHGRDPSNDPDDDDPDDPDDDDDDDDDDDDDDDDDPPDDDDDDDDDDDDDDDDDDDDDDDDDDDDDDDDDDDDDDDDDDDDDDDDDD

Organism: NCBI:txid152490

Sequence (721 aa):
MSLKVLVVGYGSIGKRHVEVLETYFNAQITLISHQPLPHAYASLQELPQINAFDYYIIASPTHKHFEHLRMLDTLCENKIIFVEKPLFEQDYHFQASGKNTIFVGFCLRFHPIFWHIKEKLAQEKPYFVQITCGSYLPSWRQGVNYRNIYSAHAKQGGGVLLDLSHELDYAQWLFGDIISHSIKGFNGKISELEISSDDTLSFIAQTKQNVLLNLTCDYFSKNPRRIMYIHTPHSSFECDLISNTLKIYTKDHCLTQTFHFSRNELFALMHQNILSHPSFARKRISQDLLDLKLTDKVLPSLDSTLMQTLSRIKNMKLTQNILCVIGARGGSKGVKNKNITPIAGKPLLAYTIIQALQSRLFSHIVLSTDSQEIAKVGQEYGAEVFFLRDSALASDDSGKLPAIRDALLRSEAHYKTHFDVIFDLDATSPLRLVSDITQAYEQFVRDDNDILITAAPARKSPYFNLIEVFEDNGTKRVDLSKKPKTPILRRQDSPKCYDMNASIYIWKRDVLLQCDSVFVQNTGLFIMPEERSVDIDTPLDFAFVEFMLERANSVKSSGGGDSKYFITLYSTLSLFSIVYLVCYSKLARESLPELLVAHRDSSAFTKPQNDNKSNPQDKITSQGKLVCHSEGARSATEESLLSTRDFSKESLENLPYCHSELSQESEESLSELLGLKSNFSLASQVRHNKLSNEAYKNSSLYTRMTKWLPTQEIQAKRSIA

Secondary structure (DSSP, 8-state):
-PPEEEEE--SHHHHHHHHHHHHHH-PEEEEE-SS--TTEESSGGG-TTGGG-SEEEE-S-GGGHHHHHHHHHHH-SS-EEEEPSSS-SS---PPP-SSSEEEE--GGGG-HHHHHHHHHHTTS--SEEEEEEE--GGGSSTTS-GGGSGGG-GGGT-SHHHHTTHHHHHHHHHH--B-TTT-EEEEE--SS---SS--EEEEEEEBTTS-EEEEEEES--SS-EEEEEEE-SS-EEEEETTTTEEEEE-SS-EEEEE----HHHHHHHHHHHHH--TT--GGGS-HHHHS--PPS--SPPTT-THHHHHHHHHT--S---EEEEEE--S--SSSTTTTTSEETTEEHHHHHHHHHHHH---SEEEEE-S-HHHHHHHHHTT-B-S-PPPGGGSSTT--HHHHHHHHHHHHHHHHT---SEEEEE-TT-TT--HHHHHHHHHHHHHTT-SEEEEEEEPSS-TTTT-EEEEEETTEEEEEESS--SS---SGGGSPP-EEEEEEEEEEEHHHHHH-SSS--TTEEEEE--GGG-----SHHHHHHHHHHHHHHHHHHHS--S-TTTTS--SSSTTSHHHHHHHHHTTTS-S-----------------------------------------------S-GGG------SS---------------------SS------------------------------------------------

InterPro domains:
  IPR000683 Gfo/Idh/MocA-like oxidoreductase, N-terminal [PF01408] (3-88)
  IPR003329 Acylneuraminate cytidylyltransferase [PF02348] (324-505)
  IPR029044 Nucleotide-diphospho-sugar transferases [G3DSA:3.90.550.10] (318-552)
  IPR029044 Nucleotide-diphospho-sugar transferases [SSF53448] (321-554)
  IPR036291 NAD(P)-binding domain superfamily [SSF51735] (3-174)
  IPR050793 CMP-NeuNAc synthase [PTHR21485] (316-558)
  IPR055170 GFO/IDH/MocA-like oxidoreductase domain [PF22725] (127-226)